Protein AF-0000000072903183 (afdb_homodimer)

Sequence (452 aa):
MDSQLSNFTFSEFWTPISLSLEVAIVAWIVVLVTGILAGRGLARRSFRGKALVETALMLPLVLPPTVVGFLLIIIFGKHSFIGEAIQSLFGQSLIFTPWAAVIASAVVAFPLMYQAAKVGFASIEASIEEAARMDGASEWKVFLYITLPLAKNALISGGILSFCRALGEFGATLMFAGNIPGVTQTIPTAIYVALDSGDMTLAWCWVGTIILISFMMLWMVQRKSHMDSQLSNFTFSEFWTPISLSLEVAIVAWIVVLVTGILAGRGLARRSFRGKALVETALMLPLVLPPTVVGFLLIIIFGKHSFIGEAIQSLFGQSLIFTPWAAVIASAVVAFPLMYQAAKVGFASIEASIEEAARMDGASEWKVFLYITLPLAKNALISGGILSFCRALGEFGATLMFAGNIPGVTQTIPTAIYVALDSGDMTLAWCWVGTIILISFMMLWMVQRKSH

Structure (mmCIF, N/CA/C/O backbone):
data_AF-0000000072903183-model_v1
#
loop_
_entity.id
_entity.type
_entity.pdbx_description
1 polymer 'Molybdenum transport system permease'
#
loop_
_atom_site.group_PDB
_atom_site.id
_atom_site.type_symbol
_atom_site.label_atom_id
_atom_site.label_alt_id
_atom_site.label_comp_id
_atom_site.label_asym_id
_atom_site.label_entity_id
_atom_site.label_seq_id
_atom_site.pdbx_PDB_ins_code
_atom_site.Cartn_x
_atom_site.Cartn_y
_atom_site.Cartn_z
_atom_site.occupancy
_atom_site.B_iso_or_equiv
_atom_site.auth_seq_id
_atom_site.auth_comp_id
_atom_site.auth_asym_id
_atom_site.auth_atom_id
_atom_site.pdbx_PDB_model_num
ATOM 1 N N . MET A 1 1 ? -8.352 13.766 41.062 1 48.88 1 MET A N 1
ATOM 2 C CA . MET A 1 1 ? -7.621 14.406 39.969 1 48.88 1 MET A CA 1
ATOM 3 C C . MET A 1 1 ? -6.77 13.391 39.219 1 48.88 1 MET A C 1
ATOM 5 O O . MET A 1 1 ? -6.742 13.391 38 1 48.88 1 MET A O 1
ATOM 9 N N . ASP A 1 2 ? -6.152 12.492 39.875 1 54.06 2 ASP A N 1
ATOM 10 C CA . ASP A 1 2 ? -5.309 11.438 39.312 1 54.06 2 ASP A CA 1
ATOM 11 C C . ASP A 1 2 ? -6.145 10.406 38.562 1 54.06 2 ASP A C 1
ATOM 13 O O . ASP A 1 2 ? -5.742 9.938 37.469 1 54.06 2 ASP A O 1
ATOM 17 N N . SER A 1 3 ? -7.234 10.141 39.125 1 51.12 3 SER A N 1
ATOM 18 C CA . SER A 1 3 ? -8.094 9.141 38.5 1 51.12 3 SER A CA 1
ATOM 19 C C . SER A 1 3 ? -8.641 9.641 37.188 1 51.12 3 SER A C 1
ATOM 21 O O . SER A 1 3 ? -8.719 8.891 36.219 1 51.12 3 SER A O 1
ATOM 23 N N . GLN A 1 4 ? -9.094 10.898 37.156 1 51.03 4 GLN A N 1
ATOM 24 C CA . GLN A 1 4 ? -9.602 11.477 35.938 1 51.03 4 GLN A CA 1
ATOM 25 C C . GLN A 1 4 ? -8.508 11.531 34.875 1 51.03 4 GLN A C 1
ATOM 27 O O . GLN A 1 4 ? -8.75 11.242 33.688 1 51.03 4 GLN A O 1
ATOM 32 N N . LEU A 1 5 ? -7.332 11.898 35.375 1 54.31 5 LEU A N 1
ATOM 33 C CA . LEU A 1 5 ? -6.188 11.914 34.469 1 54.31 5 LEU A CA 1
ATOM 34 C C . LEU A 1 5 ? -5.883 10.508 33.938 1 54.31 5 LEU A C 1
ATOM 36 O O . LEU A 1 5 ? -5.551 10.328 32.781 1 54.31 5 LEU A O 1
ATOM 40 N N . SER A 1 6 ? -6.066 9.547 34.875 1 57.53 6 SER A N 1
ATOM 41 C CA . SER A 1 6 ? -5.836 8.156 34.5 1 57.53 6 SER A CA 1
ATOM 42 C C . SER A 1 6 ? -6.906 7.672 33.531 1 57.53 6 SER A C 1
ATOM 44 O O . SER A 1 6 ? -6.598 6.984 32.562 1 57.53 6 SER A O 1
ATOM 46 N N . ASN A 1 7 ? -8.164 8.008 33.812 1 55.97 7 ASN A N 1
ATOM 47 C CA . ASN A 1 7 ? -9.25 7.613 32.938 1 55.97 7 ASN A CA 1
ATOM 48 C C . ASN A 1 7 ? -9.141 8.305 31.578 1 55.97 7 ASN A C 1
ATOM 50 O O . ASN A 1 7 ? -9.438 7.699 30.547 1 55.97 7 ASN A O 1
ATOM 54 N N . PHE A 1 8 ? -8.773 9.484 31.641 1 59.53 8 PHE A N 1
ATOM 55 C CA . PHE A 1 8 ? -8.555 10.242 30.406 1 59.53 8 PHE A CA 1
ATOM 56 C C . PHE A 1 8 ? -7.43 9.625 29.578 1 59.53 8 PHE A C 1
ATOM 58 O O . PHE A 1 8 ? -7.547 9.477 28.359 1 59.53 8 PHE A O 1
ATOM 65 N N . THR A 1 9 ? -6.566 9.203 30.375 1 72.62 9 THR A N 1
ATOM 66 C CA . THR A 1 9 ? -5.414 8.617 29.703 1 72.62 9 THR A CA 1
ATOM 67 C C . THR A 1 9 ? -5.77 7.254 29.109 1 72.62 9 THR A C 1
ATOM 69 O O . THR A 1 9 ? -5.328 6.914 28.016 1 72.62 9 THR A O 1
ATOM 72 N N . PHE A 1 10 ? -6.766 6.664 29.875 1 80.94 10 PHE A N 1
ATOM 73 C CA . PHE A 1 10 ? -7.188 5.359 29.375 1 80.94 10 PHE A CA 1
ATOM 74 C C . PHE A 1 10 ? -8.07 5.508 28.141 1 80.94 10 PHE A C 1
ATOM 76 O O . PHE A 1 10 ? -7.895 4.793 27.156 1 80.94 10 PHE A O 1
ATOM 83 N N . SER A 1 11 ? -9.016 6.367 28.234 1 84.5 11 SER A N 1
ATOM 84 C CA . SER A 1 11 ? -9.898 6.598 27.094 1 84.5 11 SER A CA 1
ATOM 85 C C . SER A 1 11 ? -9.125 7.117 25.891 1 84.5 11 SER A C 1
ATOM 87 O O . SER A 1 11 ? -9.398 6.73 24.75 1 84.5 11 SER A O 1
ATOM 89 N N . GLU A 1 12 ? -8.195 7.887 26.219 1 88.62 12 GLU A N 1
ATOM 90 C CA . GLU A 1 12 ? -7.371 8.453 25.141 1 88.62 12 GLU A CA 1
ATOM 91 C C . GLU A 1 12 ? -6.586 7.363 24.422 1 88.62 12 GLU A C 1
ATOM 93 O O . GLU A 1 12 ? -6.398 7.434 23.203 1 88.62 12 GLU A O 1
ATOM 98 N N . PHE A 1 13 ? -6.199 6.414 25.172 1 93.31 13 PHE A N 1
ATOM 99 C CA . PHE A 1 13 ? -5.43 5.312 24.609 1 93.31 13 PHE A CA 1
ATOM 100 C C . PHE A 1 13 ? -6.34 4.344 23.859 1 93.31 13 PHE A C 1
ATOM 102 O O . PHE A 1 13 ? -6.031 3.93 22.734 1 93.31 13 PHE A O 1
ATOM 109 N N . TRP A 1 14 ? -7.504 4.105 24.328 1 96.12 14 TRP A N 1
ATOM 110 C CA . TRP A 1 14 ? -8.32 2.99 23.859 1 96.12 14 TRP A CA 1
ATOM 111 C C . TRP A 1 14 ? -9.227 3.42 22.703 1 96.12 14 TRP A C 1
ATOM 113 O O . TRP A 1 14 ? -9.562 2.615 21.844 1 96.12 14 TRP A O 1
ATOM 123 N N . THR A 1 15 ? -9.633 4.621 22.641 1 96.69 15 THR A N 1
ATOM 124 C CA . THR A 1 15 ? -10.641 5.082 21.688 1 96.69 15 THR A CA 1
ATOM 125 C C . THR A 1 15 ? -10.148 4.945 20.25 1 96.69 15 THR A C 1
ATOM 127 O O . THR A 1 15 ? -10.844 4.383 19.406 1 96.69 15 THR A O 1
ATOM 130 N N . PRO A 1 16 ? -8.898 5.359 19.938 1 97.69 16 PRO A N 1
ATOM 131 C CA . PRO A 1 16 ? -8.414 5.168 18.562 1 97.69 16 PRO A CA 1
ATOM 132 C C . PRO A 1 16 ? -8.289 3.695 18.188 1 97.69 16 PRO A C 1
ATOM 134 O O . PRO A 1 16 ? -8.492 3.336 17.016 1 97.69 16 PRO A O 1
ATOM 137 N N . ILE A 1 17 ? -7.996 2.883 19.141 1 98 17 ILE A N 1
ATOM 138 C CA . ILE A 1 17 ? -7.844 1.454 18.891 1 98 17 ILE A CA 1
ATOM 139 C C . ILE A 1 17 ? -9.203 0.844 18.547 1 98 17 ILE A C 1
ATOM 141 O O . ILE A 1 17 ? -9.328 0.138 17.547 1 98 17 ILE A O 1
ATOM 145 N N . SER A 1 18 ? -10.164 1.17 19.359 1 97.88 18 SER A N 1
ATOM 146 C CA . SER A 1 18 ? -11.508 0.646 19.125 1 97.88 18 SER A CA 1
ATOM 147 C C . SER A 1 18 ? -12.062 1.112 17.797 1 97.88 18 SER A C 1
ATOM 149 O O . SER A 1 18 ? -12.633 0.318 17.047 1 97.88 18 SER A O 1
ATOM 151 N N . LEU A 1 19 ? -11.883 2.363 17.516 1 98 19 LEU A N 1
ATOM 152 C CA . LEU A 1 19 ? -12.383 2.908 16.25 1 98 19 LEU A CA 1
ATOM 153 C C . LEU A 1 19 ? -11.656 2.277 15.062 1 98 19 LEU A C 1
ATOM 155 O O . LEU A 1 19 ? -12.289 1.929 14.062 1 98 19 LEU A O 1
ATOM 159 N N . SER A 1 20 ? -10.344 2.148 15.133 1 98.5 20 SER A N 1
ATOM 160 C CA . SER A 1 20 ? -9.57 1.536 14.055 1 98.5 20 SER A CA 1
ATOM 161 C C . SER A 1 20 ? -10.047 0.114 13.773 1 98.5 20 SER A C 1
ATOM 163 O O . SER A 1 20 ? -10.172 -0.288 12.617 1 98.5 20 SER A O 1
ATOM 165 N N . LEU A 1 21 ? -10.312 -0.637 14.82 1 98.44 21 LEU A N 1
ATOM 166 C CA . LEU A 1 21 ? -10.766 -2.014 14.656 1 98.44 21 LEU A CA 1
ATOM 167 C C . LEU A 1 21 ? -12.156 -2.057 14.039 1 98.44 21 LEU A C 1
ATOM 169 O O . LEU A 1 21 ? -12.422 -2.873 13.148 1 98.44 21 LEU A O 1
ATOM 173 N N . GLU A 1 22 ? -12.969 -1.197 14.477 1 98.5 22 GLU A N 1
ATOM 174 C CA . GLU A 1 22 ? -14.32 -1.133 13.914 1 98.5 22 GLU A CA 1
ATOM 175 C C . GLU A 1 22 ? -14.289 -0.782 12.43 1 98.5 22 GLU A C 1
ATOM 177 O O . GLU A 1 22 ? -14.922 -1.453 11.617 1 98.5 22 GLU A O 1
ATOM 182 N N . VAL A 1 23 ? -13.57 0.221 12.125 1 98.69 23 VAL A N 1
ATOM 183 C CA . VAL A 1 23 ? -13.453 0.677 10.75 1 98.69 23 VAL A CA 1
ATOM 184 C C . VAL A 1 23 ? -12.828 -0.424 9.891 1 98.69 23 VAL A C 1
ATOM 186 O O . VAL A 1 23 ? -13.336 -0.734 8.805 1 98.69 23 VAL A O 1
ATOM 189 N N . ALA A 1 24 ? -11.773 -0.996 10.367 1 98.75 24 ALA A N 1
ATOM 190 C CA . ALA A 1 24 ? -11.055 -2.021 9.617 1 98.75 24 ALA A CA 1
ATOM 191 C C . ALA A 1 24 ? -11.938 -3.246 9.383 1 98.75 24 ALA A C 1
ATOM 193 O O . ALA A 1 24 ? -11.945 -3.816 8.289 1 98.75 24 ALA A O 1
ATOM 194 N N . ILE A 1 25 ? -12.703 -3.635 10.383 1 98.81 25 ILE A N 1
ATOM 195 C CA . ILE A 1 25 ? -13.531 -4.828 10.281 1 98.81 25 ILE A CA 1
ATOM 196 C C . ILE A 1 25 ? -14.648 -4.59 9.266 1 98.81 25 ILE A C 1
ATOM 198 O O . ILE A 1 25 ? -14.898 -5.43 8.398 1 98.81 25 ILE A O 1
ATOM 202 N N . VAL A 1 26 ? -15.305 -3.488 9.352 1 98.88 26 VAL A N 1
ATOM 203 C CA . VAL A 1 26 ? -16.406 -3.191 8.438 1 98.88 26 VAL A CA 1
ATOM 204 C C . VAL A 1 26 ? -15.867 -3.061 7.012 1 98.88 26 VAL A C 1
ATOM 206 O O . VAL A 1 26 ? -16.438 -3.633 6.078 1 98.88 26 VAL A O 1
ATOM 209 N N . ALA A 1 27 ? -14.797 -2.312 6.859 1 98.88 27 ALA A N 1
ATOM 210 C CA . ALA A 1 27 ? -14.172 -2.186 5.543 1 98.88 27 ALA A CA 1
ATOM 211 C C . ALA A 1 27 ? -13.742 -3.549 5.008 1 98.88 27 ALA A C 1
ATOM 213 O O . ALA A 1 27 ? -13.914 -3.838 3.822 1 98.88 27 ALA A O 1
ATOM 214 N N . TRP A 1 28 ? -13.211 -4.324 5.902 1 98.75 28 TRP A N 1
ATOM 215 C CA . TRP A 1 28 ? -12.695 -5.645 5.543 1 98.75 28 TRP A CA 1
ATOM 216 C C . TRP A 1 28 ? -13.82 -6.547 5.039 1 98.75 28 TRP A C 1
ATOM 218 O O . TRP A 1 28 ? -13.648 -7.266 4.055 1 98.75 28 TRP A O 1
ATOM 228 N N . ILE A 1 29 ? -14.961 -6.535 5.641 1 98.81 29 ILE A N 1
ATOM 229 C CA . ILE A 1 29 ? -16.109 -7.332 5.215 1 98.81 29 ILE A CA 1
ATOM 230 C C . ILE A 1 29 ? -16.531 -6.914 3.807 1 98.81 29 ILE A C 1
ATOM 232 O O . ILE A 1 29 ? -16.766 -7.762 2.947 1 98.81 29 ILE A O 1
ATOM 236 N N . VAL A 1 30 ? -16.578 -5.641 3.57 1 98.81 30 VAL A N 1
ATOM 237 C CA . VAL A 1 30 ? -16.922 -5.125 2.25 1 98.81 30 VAL A CA 1
ATOM 238 C C . VAL A 1 30 ? -15.883 -5.594 1.227 1 98.81 30 VAL A C 1
ATOM 240 O O . VAL A 1 30 ? -16.234 -6.055 0.14 1 98.81 30 VAL A O 1
ATOM 243 N N . VAL A 1 31 ? -14.656 -5.535 1.575 1 98.81 31 VAL A N 1
ATOM 244 C CA . VAL A 1 31 ? -13.555 -5.855 0.682 1 98.81 31 VAL A CA 1
ATOM 245 C C . VAL A 1 31 ? -13.531 -7.359 0.408 1 98.81 31 VAL A C 1
ATOM 247 O O . VAL A 1 31 ? -13.234 -7.785 -0.71 1 98.81 31 VAL A O 1
ATOM 250 N N . LEU A 1 32 ? -13.844 -8.164 1.433 1 98.81 32 LEU A N 1
ATOM 251 C CA . LEU A 1 32 ? -13.922 -9.609 1.236 1 98.81 32 LEU A CA 1
ATOM 252 C C . LEU A 1 32 ? -14.969 -9.961 0.187 1 98.81 32 LEU A C 1
ATOM 254 O O . LEU A 1 32 ? -14.688 -10.703 -0.756 1 98.81 32 LEU A O 1
ATOM 258 N N . VAL A 1 33 ? -16.062 -9.398 0.305 1 98.62 33 VAL A N 1
ATOM 259 C CA . VAL A 1 33 ? -17.172 -9.719 -0.581 1 98.62 33 VAL A CA 1
ATOM 260 C C . VAL A 1 33 ? -16.891 -9.188 -1.984 1 98.62 33 VAL A C 1
ATOM 262 O O . VAL A 1 33 ? -16.922 -9.945 -2.959 1 98.62 33 VAL A O 1
ATOM 265 N N . THR A 1 34 ? -16.547 -7.961 -2.104 1 98.69 34 THR A N 1
ATOM 266 C CA . THR A 1 34 ? -16.375 -7.348 -3.416 1 98.69 34 THR A CA 1
ATOM 267 C C . THR A 1 34 ? -15.109 -7.883 -4.09 1 98.69 34 THR A C 1
ATOM 269 O O . THR A 1 34 ? -15.102 -8.109 -5.305 1 98.69 34 THR A O 1
ATOM 272 N N . GLY A 1 35 ? -14.039 -8.078 -3.271 1 98.75 35 GLY A N 1
ATOM 273 C CA . GLY A 1 35 ? -12.805 -8.609 -3.826 1 98.75 35 GLY A CA 1
ATOM 274 C C . GLY A 1 35 ? -12.945 -10.031 -4.344 1 98.75 35 GLY A C 1
ATOM 275 O O . GLY A 1 35 ? -12.453 -10.359 -5.422 1 98.75 35 GLY A O 1
ATOM 276 N N . ILE A 1 36 ? -13.625 -10.82 -3.604 1 98.5 36 ILE A N 1
ATOM 277 C CA . ILE A 1 36 ? -13.844 -12.203 -3.996 1 98.5 36 ILE A CA 1
ATOM 278 C C . ILE A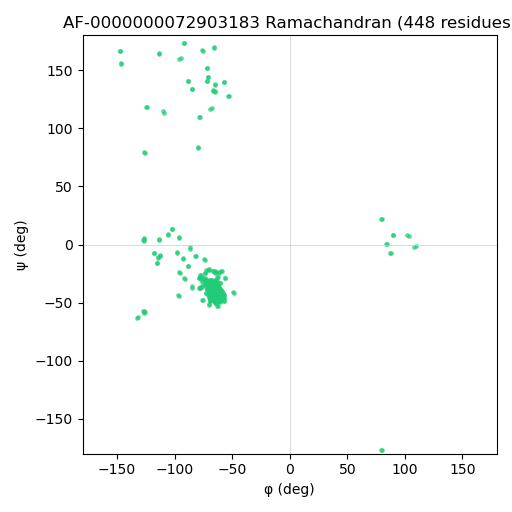 1 36 ? -14.711 -12.25 -5.258 1 98.5 36 ILE A C 1
ATOM 280 O O . ILE A 1 36 ? -14.398 -12.977 -6.203 1 98.5 36 ILE A O 1
ATOM 284 N N . LEU A 1 37 ? -15.727 -11.445 -5.305 1 97.88 37 LEU A N 1
ATOM 285 C CA . LEU A 1 37 ? -16.625 -11.438 -6.461 1 97.88 37 LEU A CA 1
ATOM 286 C C . LEU A 1 37 ? -15.898 -10.914 -7.699 1 97.88 37 LEU A C 1
ATOM 288 O O . LEU A 1 37 ? -16.031 -11.484 -8.781 1 97.88 37 LEU A O 1
ATOM 292 N N . ALA A 1 38 ? -15.164 -9.875 -7.539 1 98.44 38 ALA A N 1
ATOM 293 C CA . ALA A 1 38 ? -14.406 -9.344 -8.672 1 98.44 38 ALA A CA 1
ATOM 294 C C . ALA A 1 38 ? -13.344 -10.328 -9.133 1 98.44 38 ALA A C 1
ATOM 296 O O . ALA A 1 38 ? -13.141 -10.516 -10.336 1 98.44 38 ALA A O 1
ATOM 297 N N . GLY A 1 39 ? -12.664 -10.906 -8.125 1 98.06 39 GLY A N 1
ATOM 298 C CA . GLY A 1 39 ? -11.664 -11.906 -8.461 1 98.06 39 GLY A CA 1
ATOM 299 C C . GLY A 1 39 ? -12.242 -13.086 -9.219 1 98.06 39 GLY A C 1
ATOM 300 O O . GLY A 1 39 ? -11.656 -13.547 -10.203 1 98.06 39 GLY A O 1
ATOM 301 N N . ARG A 1 40 ? -13.359 -13.555 -8.781 1 96.44 40 ARG A N 1
ATOM 302 C CA . ARG A 1 40 ? -14.039 -14.648 -9.461 1 96.44 40 ARG A CA 1
ATOM 303 C C . ARG A 1 40 ? -14.438 -14.25 -10.875 1 96.44 40 ARG A C 1
ATOM 305 O O . ARG A 1 40 ? -14.25 -15.023 -11.82 1 96.44 40 ARG A O 1
ATOM 312 N N . GLY A 1 41 ? -14.938 -13.094 -11.008 1 95.88 41 GLY A N 1
ATOM 313 C CA . GLY A 1 41 ? -15.445 -12.625 -12.289 1 95.88 41 GLY A CA 1
ATOM 314 C C . GLY A 1 41 ? -14.359 -12.438 -13.328 1 95.88 41 GLY A C 1
ATOM 315 O O . GLY A 1 41 ? -14.609 -12.578 -14.531 1 95.88 41 GLY A O 1
ATOM 316 N N . LEU A 1 42 ? -13.125 -12.258 -12.891 1 96.19 42 LEU A N 1
ATOM 317 C CA . LEU A 1 42 ? -12.102 -11.875 -13.859 1 96.19 42 LEU A CA 1
ATOM 318 C C . LEU A 1 42 ? -11.016 -12.938 -13.938 1 96.19 42 LEU A C 1
ATOM 320 O O . LEU A 1 42 ? -10.148 -12.883 -14.82 1 96.19 42 LEU A O 1
ATOM 324 N N . ALA A 1 43 ? -11.062 -13.875 -13.102 1 94.69 43 ALA A N 1
ATOM 325 C CA . ALA A 1 43 ? -10 -14.875 -13 1 94.69 43 ALA A CA 1
ATOM 326 C C . ALA A 1 43 ? -9.82 -15.617 -14.312 1 94.69 43 ALA A C 1
ATOM 328 O O . ALA A 1 43 ? -8.695 -15.812 -14.773 1 94.69 43 ALA A O 1
ATOM 329 N N . ARG A 1 44 ? -10.906 -15.961 -15.023 1 90.31 44 ARG A N 1
ATOM 330 C CA . ARG A 1 44 ? -10.781 -16.828 -16.188 1 90.31 44 ARG A CA 1
ATOM 331 C C . ARG A 1 44 ? -11.422 -16.203 -17.422 1 90.31 44 ARG A C 1
ATOM 333 O O . ARG A 1 44 ? -11.469 -16.812 -18.484 1 90.31 44 ARG A O 1
ATOM 340 N N . ARG A 1 45 ? -11.859 -15.016 -17.297 1 91.81 45 ARG A N 1
ATOM 341 C CA . ARG A 1 45 ? -12.508 -14.352 -18.422 1 91.81 45 ARG A CA 1
ATOM 342 C C . ARG A 1 45 ? -11.477 -13.633 -19.281 1 91.81 45 ARG A C 1
ATOM 344 O O . ARG A 1 45 ? -10.5 -13.086 -18.781 1 91.81 45 ARG A O 1
ATOM 351 N N . SER A 1 46 ? -11.766 -13.773 -20.531 1 92.25 46 SER A N 1
ATOM 352 C CA . SER A 1 46 ? -10.953 -13.023 -21.484 1 92.25 46 SER A CA 1
ATOM 353 C C . SER A 1 46 ? -11.82 -12.148 -22.391 1 92.25 46 SER A C 1
ATOM 355 O O . SER A 1 46 ? -12.898 -12.57 -22.828 1 92.25 46 SER A O 1
ATOM 357 N N . PHE A 1 47 ? -11.656 -10.898 -22.359 1 93.69 47 PHE A N 1
ATOM 358 C CA . PHE A 1 47 ? -12.367 -9.969 -23.219 1 93.69 47 PHE A CA 1
ATOM 359 C C . PHE A 1 47 ? -11.492 -8.766 -23.547 1 93.69 47 PHE A C 1
ATOM 361 O O . PHE A 1 47 ? -10.492 -8.516 -22.875 1 93.69 47 PHE A O 1
ATOM 368 N N . ARG A 1 48 ? -12.109 -8.086 -24.594 1 89.94 48 ARG A N 1
ATOM 369 C CA . ARG A 1 48 ? -11.383 -6.887 -25.016 1 89.94 48 ARG A CA 1
ATOM 370 C C . ARG A 1 48 ? -11.445 -5.805 -23.953 1 89.94 48 ARG A C 1
ATOM 372 O O . ARG A 1 48 ? -12.508 -5.531 -23.391 1 89.94 48 ARG A O 1
ATOM 379 N N . GLY A 1 49 ? -10.391 -5.328 -23.297 1 94.44 49 GLY A N 1
ATOM 380 C CA . GLY A 1 49 ? -10.344 -4.262 -22.312 1 94.44 49 GLY A CA 1
ATOM 381 C C . GLY A 1 49 ? -10.055 -4.762 -20.906 1 94.44 49 GLY A C 1
ATOM 382 O O . GLY A 1 49 ? -10.117 -3.996 -19.953 1 94.44 49 GLY A O 1
ATOM 383 N N . LYS A 1 50 ? -9.938 -6.039 -20.844 1 95.62 50 LYS A N 1
ATOM 384 C CA . LYS A 1 50 ? -9.68 -6.633 -19.531 1 95.62 50 LYS A CA 1
ATOM 385 C C . LYS A 1 50 ? -8.547 -5.914 -18.812 1 95.62 50 LYS A C 1
ATOM 387 O O . LYS A 1 50 ? -8.656 -5.609 -17.609 1 95.62 50 LYS A O 1
ATOM 392 N N . ALA A 1 51 ? -7.543 -5.59 -19.531 1 94.88 51 ALA A N 1
ATOM 393 C CA . ALA A 1 51 ? -6.395 -4.906 -18.953 1 94.88 51 ALA A CA 1
ATOM 394 C C . ALA A 1 51 ? -6.801 -3.555 -18.359 1 94.88 51 ALA A C 1
ATOM 396 O O . ALA A 1 51 ? -6.312 -3.158 -17.312 1 94.88 51 ALA A O 1
ATOM 397 N N . LEU A 1 52 ? -7.691 -2.891 -19.031 1 95.75 52 LEU A N 1
ATOM 398 C CA . LEU A 1 52 ? -8.164 -1.595 -18.562 1 95.75 52 LEU A CA 1
ATOM 399 C C . LEU A 1 52 ? -8.969 -1.748 -17.266 1 95.75 52 LEU A C 1
ATOM 401 O O . LEU A 1 52 ? -8.797 -0.97 -16.328 1 95.75 52 LEU A O 1
ATOM 405 N N . VAL A 1 53 ? -9.789 -2.76 -17.25 1 96.81 53 VAL A N 1
ATOM 406 C CA . VAL A 1 53 ? -10.617 -3.006 -16.078 1 96.81 53 VAL A CA 1
ATOM 407 C C . VAL A 1 53 ? -9.734 -3.398 -14.891 1 96.81 53 VAL A C 1
ATOM 409 O O . VAL A 1 53 ? -9.883 -2.857 -13.789 1 96.81 53 VAL A O 1
ATOM 412 N N . GLU A 1 54 ? -8.82 -4.227 -15.133 1 96.5 54 GLU A N 1
ATOM 413 C CA . GLU A 1 54 ? -7.922 -4.688 -14.07 1 96.5 54 GLU A CA 1
ATOM 414 C C . GLU A 1 54 ? -7.051 -3.547 -13.555 1 96.5 54 GLU A C 1
ATOM 416 O O . GLU A 1 54 ? -6.777 -3.461 -12.359 1 96.5 54 GLU A O 1
ATOM 421 N N . THR A 1 55 ? -6.633 -2.691 -14.453 1 96.31 55 THR A N 1
ATOM 422 C CA . THR A 1 55 ? -5.859 -1.521 -14.055 1 96.31 55 THR A CA 1
ATOM 423 C C . THR A 1 55 ? -6.668 -0.626 -13.125 1 96.31 55 THR A C 1
ATOM 425 O O . THR A 1 55 ? -6.18 -0.208 -12.07 1 96.31 55 THR A O 1
ATOM 428 N N . ALA A 1 56 ? -7.895 -0.421 -13.477 1 96.62 56 ALA A N 1
ATOM 429 C CA . ALA A 1 56 ? -8.758 0.43 -12.672 1 96.62 56 ALA A CA 1
ATOM 430 C C . ALA A 1 56 ? -8.961 -0.159 -11.281 1 96.62 56 ALA A C 1
ATOM 432 O O . ALA A 1 56 ? -8.961 0.57 -10.281 1 96.62 56 ALA A O 1
ATOM 433 N N . LEU A 1 57 ? -9.078 -1.449 -11.195 1 97.31 57 LEU A N 1
ATOM 434 C CA . LEU A 1 57 ? -9.32 -2.127 -9.922 1 97.31 57 LEU A CA 1
ATOM 435 C C . LEU A 1 57 ? -8.062 -2.127 -9.062 1 97.31 57 LEU A C 1
ATOM 437 O O . LEU A 1 57 ? -8.141 -2.102 -7.832 1 97.31 57 LEU A O 1
ATOM 441 N N . MET A 1 58 ? -6.902 -2.025 -9.711 1 96.44 58 MET A N 1
ATOM 442 C CA . MET A 1 58 ? -5.629 -2.119 -9 1 96.44 58 MET A CA 1
ATOM 443 C C . MET A 1 58 ? -5.066 -0.732 -8.703 1 96.44 58 MET A C 1
ATOM 445 O O . MET A 1 58 ? -4.133 -0.591 -7.918 1 96.44 58 MET A O 1
ATOM 449 N N . LEU A 1 59 ? -5.629 0.273 -9.195 1 96.62 59 LEU A N 1
ATOM 450 C CA . LEU A 1 59 ? -5.113 1.638 -9.141 1 96.62 59 LEU A CA 1
ATOM 451 C C . LEU A 1 59 ? -4.949 2.098 -7.699 1 96.62 59 LEU A C 1
ATOM 453 O O . LEU A 1 59 ? -3.947 2.732 -7.355 1 96.62 59 LEU A O 1
ATOM 457 N N . PRO A 1 60 ? -5.887 1.8 -6.809 1 96.38 60 PRO A N 1
ATOM 458 C CA . PRO A 1 60 ? -5.742 2.271 -5.43 1 96.38 60 PRO A CA 1
ATOM 459 C C . PRO A 1 60 ? -4.473 1.755 -4.758 1 96.38 60 PRO A C 1
ATOM 461 O O . PRO A 1 60 ? -3.977 2.371 -3.811 1 96.38 60 PRO A O 1
ATOM 464 N N . LEU A 1 61 ? -3.945 0.67 -5.254 1 93.75 61 LEU A N 1
ATOM 465 C CA . LEU A 1 61 ? -2.75 0.07 -4.672 1 93.75 61 LEU A CA 1
ATOM 466 C C . LEU A 1 61 ? -1.537 0.971 -4.875 1 93.75 61 LEU A C 1
ATOM 468 O O . LEU A 1 61 ? -0.627 0.991 -4.043 1 93.75 61 LEU A O 1
ATOM 472 N N . VAL A 1 62 ? -1.485 1.737 -5.949 1 92.69 62 VAL A N 1
ATOM 473 C CA . VAL A 1 62 ? -0.267 2.443 -6.332 1 92.69 62 VAL A CA 1
ATOM 474 C C . VAL A 1 62 ? -0.496 3.951 -6.25 1 92.69 62 VAL A C 1
ATOM 476 O O . VAL A 1 62 ? 0.458 4.73 -6.27 1 92.69 62 VAL A O 1
ATOM 479 N N . LEU A 1 63 ? -1.777 4.34 -6.191 1 96.75 63 LEU A N 1
ATOM 480 C CA . LEU A 1 63 ? -2.08 5.762 -6.051 1 96.75 63 LEU A CA 1
ATOM 481 C C . LEU A 1 63 ? -1.726 6.258 -4.656 1 96.75 63 LEU A C 1
ATOM 483 O O . LEU A 1 63 ? -1.954 5.559 -3.666 1 96.75 63 LEU A O 1
ATOM 487 N N . PRO A 1 64 ? -1.264 7.461 -4.637 1 97.56 64 PRO A N 1
ATOM 488 C CA . PRO A 1 64 ? -1.129 8.047 -3.301 1 97.56 64 PRO A CA 1
ATOM 489 C C . PRO A 1 64 ? -2.447 8.07 -2.531 1 97.56 64 PRO A C 1
ATOM 491 O O . PRO A 1 64 ? -3.502 8.344 -3.113 1 97.56 64 PRO A O 1
ATOM 494 N N . PRO A 1 65 ? -2.35 7.789 -1.297 1 97.62 65 PRO A N 1
ATOM 495 C CA . PRO A 1 65 ? -3.572 7.883 -0.496 1 97.62 65 PRO A CA 1
ATOM 496 C C . PRO A 1 65 ? -4.227 9.258 -0.574 1 97.62 65 PRO A C 1
ATOM 498 O O . PRO A 1 65 ? -5.453 9.367 -0.473 1 97.62 65 PRO A O 1
ATOM 501 N N . THR A 1 66 ? -3.447 10.281 -0.789 1 97.88 66 THR A N 1
ATOM 502 C CA . THR A 1 66 ? -3.996 11.633 -0.88 1 97.88 66 THR A CA 1
ATOM 503 C C . THR A 1 66 ? -4.832 11.789 -2.146 1 97.88 66 THR A C 1
ATOM 505 O O . THR A 1 66 ? -5.797 12.555 -2.168 1 97.88 66 THR A O 1
ATOM 508 N N . VAL A 1 67 ? -4.469 11.055 -3.197 1 98.31 67 VAL A N 1
ATOM 509 C CA . VAL A 1 67 ? -5.277 11.062 -4.41 1 98.31 67 VAL A CA 1
ATOM 510 C C . VAL A 1 67 ? -6.609 10.367 -4.148 1 98.31 67 VAL A C 1
ATOM 512 O O . VAL A 1 67 ? -7.668 10.867 -4.539 1 98.31 67 VAL A O 1
ATOM 515 N N . VAL A 1 68 ? -6.562 9.281 -3.469 1 98.31 68 VAL A N 1
ATOM 516 C CA . VAL A 1 68 ? -7.777 8.555 -3.113 1 98.31 68 VAL A CA 1
ATOM 517 C C . VAL A 1 68 ? -8.664 9.438 -2.232 1 98.31 68 VAL A C 1
ATOM 519 O O . VAL A 1 68 ? -9.859 9.57 -2.492 1 98.31 68 VAL A O 1
ATOM 522 N N . GLY A 1 69 ? -8.047 10.039 -1.244 1 97.81 69 GLY A N 1
ATOM 523 C CA . GLY A 1 69 ? -8.789 10.938 -0.377 1 97.81 69 GLY A CA 1
ATOM 524 C C . GLY A 1 69 ? -9.406 12.109 -1.119 1 97.81 69 GLY A C 1
ATOM 525 O O . GLY A 1 69 ? -10.562 12.461 -0.881 1 97.81 69 GLY A O 1
ATOM 526 N N . PHE A 1 70 ? -8.648 12.672 -1.999 1 97.31 70 PHE A N 1
ATOM 527 C CA . PHE A 1 70 ? -9.109 13.797 -2.801 1 97.31 70 PHE A CA 1
ATOM 528 C C . PHE A 1 70 ? -10.32 13.406 -3.635 1 97.31 70 PHE A C 1
ATOM 530 O O . PHE A 1 70 ? -11.336 14.109 -3.635 1 97.31 70 PHE A O 1
ATOM 537 N N . LEU A 1 71 ? -10.227 12.305 -4.305 1 97.12 71 LEU A N 1
ATOM 538 C CA . LEU A 1 71 ? -11.312 11.852 -5.172 1 97.12 71 LEU A CA 1
ATOM 539 C C . LEU A 1 71 ? -12.555 11.508 -4.352 1 97.12 71 LEU A C 1
ATOM 541 O O . LEU A 1 71 ? -13.672 11.773 -4.785 1 97.12 71 LEU A O 1
ATOM 545 N N . LEU A 1 72 ? -12.383 10.953 -3.213 1 97.19 72 LEU A N 1
ATOM 546 C CA . LEU A 1 72 ? -13.516 10.633 -2.357 1 97.19 72 LEU A CA 1
ATOM 547 C C . LEU A 1 72 ? -14.211 11.898 -1.879 1 97.19 72 LEU A C 1
ATOM 549 O O . LEU A 1 72 ? -15.438 11.945 -1.8 1 97.19 72 LEU A O 1
ATOM 553 N N . ILE A 1 73 ? -13.391 12.898 -1.587 1 95.5 73 ILE A N 1
ATOM 554 C CA . ILE A 1 73 ? -13.961 14.18 -1.167 1 95.5 73 ILE A CA 1
ATOM 555 C C . ILE A 1 73 ? -14.781 14.773 -2.305 1 95.5 73 ILE A C 1
ATOM 557 O O . ILE A 1 73 ? -15.875 15.297 -2.08 1 95.5 73 ILE A O 1
ATOM 561 N N . ILE A 1 74 ? -14.32 14.672 -3.484 1 93.69 74 ILE A N 1
ATOM 562 C CA . ILE A 1 74 ? -15 15.234 -4.645 1 93.69 74 ILE A CA 1
ATOM 563 C C . ILE A 1 74 ? -16.281 14.453 -4.918 1 93.69 74 ILE A C 1
ATOM 565 O O . ILE A 1 74 ? -17.328 15.047 -5.203 1 93.69 74 ILE A O 1
ATOM 569 N N . ILE A 1 75 ? -16.234 13.164 -4.758 1 95 75 ILE A N 1
ATOM 570 C CA . ILE A 1 75 ? -17.344 12.289 -5.09 1 95 75 ILE A CA 1
ATOM 571 C C . ILE A 1 75 ? -18.422 12.391 -4.008 1 95 75 ILE A C 1
ATOM 573 O O . ILE A 1 75 ? -19.625 12.414 -4.312 1 95 75 ILE A O 1
ATOM 577 N N . PHE A 1 76 ? -17.984 12.531 -2.773 1 93.75 76 PHE A N 1
ATOM 578 C CA . PHE A 1 76 ? -18.938 12.43 -1.677 1 93.75 76 PHE A CA 1
ATOM 579 C C . PHE A 1 76 ? -19.094 13.773 -0.968 1 93.75 76 PHE A C 1
ATOM 581 O O . PHE A 1 76 ? -19.781 13.867 0.047 1 93.75 76 PHE A O 1
ATOM 588 N N . GLY A 1 77 ? -18.469 14.734 -1.476 1 87.31 77 GLY A N 1
ATOM 589 C CA . GLY A 1 77 ? -18.547 16.062 -0.867 1 87.31 77 GLY A CA 1
ATOM 590 C C . GLY A 1 77 ? -19.938 16.672 -0.939 1 87.31 77 GLY A C 1
ATOM 591 O O . GLY A 1 77 ? -20.797 16.172 -1.667 1 87.31 77 GLY A O 1
ATOM 592 N N . LYS A 1 78 ? -20.141 17.75 -0.248 1 79.94 78 LYS A N 1
ATOM 593 C CA . LYS A 1 78 ? -21.453 18.375 -0.059 1 79.94 78 LYS A CA 1
ATOM 594 C C . LYS A 1 78 ? -22 18.891 -1.382 1 79.94 78 LYS A C 1
ATOM 596 O O . LYS A 1 78 ? -23.219 18.969 -1.564 1 79.94 78 LYS A O 1
ATOM 601 N N . HIS A 1 79 ? -21.172 19.125 -2.242 1 81.38 79 HIS A N 1
ATOM 602 C CA . HIS A 1 79 ? -21.672 19.766 -3.455 1 81.38 79 HIS A CA 1
ATOM 603 C C . HIS A 1 79 ? -21.734 18.766 -4.609 1 81.38 79 HIS A C 1
ATOM 605 O O . HIS A 1 79 ? -22.062 19.141 -5.738 1 81.38 79 HIS A O 1
ATOM 611 N N . SER A 1 80 ? -21.531 17.547 -4.309 1 87 80 SER A N 1
ATOM 612 C CA . SER A 1 80 ? -21.625 16.516 -5.336 1 87 80 SER A CA 1
ATOM 613 C C . SER A 1 80 ? -23 15.867 -5.34 1 87 80 SER A C 1
ATOM 615 O O . SER A 1 80 ? -23.75 15.977 -4.363 1 87 80 SER A O 1
ATOM 617 N N . PHE A 1 81 ? -23.266 15.266 -6.477 1 87.69 81 PHE A N 1
ATOM 618 C CA . PHE A 1 81 ? -24.547 14.586 -6.613 1 87.69 81 PHE A CA 1
ATOM 619 C C . PHE A 1 81 ? -24.703 13.492 -5.566 1 87.69 81 PHE A C 1
ATOM 621 O O . PHE A 1 81 ? -25.734 13.398 -4.891 1 87.69 81 PHE A O 1
ATOM 628 N N . ILE A 1 82 ? -23.719 12.797 -5.355 1 88.12 82 ILE A N 1
ATOM 629 C CA . ILE A 1 82 ? -23.75 11.688 -4.414 1 88.12 82 ILE A CA 1
ATOM 630 C C . ILE A 1 82 ? -23.797 12.219 -2.982 1 88.12 82 ILE A C 1
ATOM 632 O O . ILE A 1 82 ? -24.547 11.711 -2.146 1 88.12 82 ILE A O 1
ATOM 636 N N . GLY A 1 83 ? -23.047 13.211 -2.727 1 86.31 83 GLY A N 1
ATOM 637 C CA . GLY A 1 83 ? -23.031 13.82 -1.409 1 86.31 83 GLY A CA 1
ATOM 638 C C . GLY A 1 83 ? -24.375 14.414 -1.018 1 86.31 83 GLY A C 1
ATOM 639 O O . GLY A 1 83 ? -24.828 14.242 0.117 1 86.31 83 GLY A O 1
ATOM 640 N N . GLU A 1 84 ? -24.984 15.016 -1.956 1 87.38 84 GLU A N 1
ATOM 641 C CA . GLU A 1 84 ? -26.297 15.609 -1.714 1 87.38 84 GLU A CA 1
ATOM 642 C C . GLU A 1 84 ? -27.359 14.531 -1.462 1 87.38 84 GLU A C 1
ATOM 644 O O . GLU A 1 84 ? -28.234 14.703 -0.61 1 87.38 84 GLU A O 1
ATOM 649 N N . ALA A 1 85 ? -27.219 13.531 -2.23 1 87.88 85 ALA A N 1
ATOM 650 C CA . ALA A 1 85 ? -28.156 12.422 -2.041 1 87.88 85 ALA A CA 1
ATOM 651 C C . ALA A 1 85 ? -28.016 11.82 -0.645 1 87.88 85 ALA A C 1
ATOM 653 O O . ALA A 1 85 ? -29.016 11.547 0.02 1 87.88 85 ALA A O 1
ATOM 654 N N . ILE A 1 86 ? -26.891 11.703 -0.188 1 87.62 86 ILE A N 1
ATOM 655 C CA . ILE A 1 86 ? -26.641 11.133 1.128 1 87.62 86 ILE A CA 1
ATOM 656 C C . ILE A 1 86 ? -27.109 12.094 2.213 1 87.62 86 ILE A C 1
ATOM 658 O O . ILE A 1 86 ? -27.734 11.672 3.191 1 87.62 86 ILE A O 1
ATOM 662 N N . GLN A 1 87 ? -26.812 13.305 2.012 1 85.69 87 GLN A N 1
ATOM 663 C CA . GLN A 1 87 ? -27.25 14.305 2.973 1 85.69 87 GLN A CA 1
ATOM 664 C C . GLN A 1 87 ? -28.781 14.344 3.072 1 85.69 87 GLN A C 1
ATOM 666 O O . GLN A 1 87 ? -29.328 14.523 4.16 1 85.69 87 GLN A O 1
ATOM 671 N N . SER A 1 88 ? -29.375 14.211 1.983 1 87.56 88 SER A N 1
ATOM 672 C CA . SER A 1 88 ? -30.844 14.227 1.96 1 87.56 88 SER A CA 1
ATOM 673 C C . SER A 1 88 ? -31.406 12.992 2.646 1 87.56 88 SER A C 1
ATOM 675 O O . SER A 1 88 ? -32.438 13.07 3.336 1 87.56 88 SER A O 1
ATOM 677 N N . LEU A 1 89 ? -30.719 11.953 2.498 1 87.75 89 LEU A N 1
ATOM 678 C CA . LEU A 1 89 ? -31.234 10.688 3.016 1 87.75 89 LEU A CA 1
ATOM 679 C C . LEU A 1 89 ? -30.891 10.531 4.496 1 87.75 89 LEU A C 1
ATOM 681 O O . LEU A 1 89 ? -31.703 9.992 5.262 1 87.75 89 LEU A O 1
ATOM 685 N N . PHE A 1 90 ? -29.75 10.992 4.887 1 87.88 90 PHE A N 1
ATOM 686 C CA . PHE A 1 90 ? -29.281 10.695 6.238 1 87.88 90 PHE A CA 1
ATOM 687 C C . PHE A 1 90 ? -29.203 11.961 7.078 1 87.88 90 PHE A C 1
ATOM 689 O O . PHE A 1 90 ? -28.969 11.898 8.281 1 87.88 90 PHE A O 1
ATOM 696 N N . GLY A 1 91 ? -29.312 13.102 6.496 1 85.5 91 GLY A N 1
ATOM 697 C CA . GLY A 1 91 ? -29.359 14.375 7.199 1 85.5 91 GLY A CA 1
ATOM 698 C C . GLY A 1 91 ? -27.984 14.922 7.531 1 85.5 91 GLY A C 1
ATOM 699 O O . GLY A 1 91 ? -27.859 15.875 8.297 1 85.5 91 GLY A O 1
ATOM 700 N N . GLN A 1 92 ? -26.969 14.102 7.086 1 86.06 92 GLN A N 1
ATOM 701 C CA . GLN A 1 92 ? -25.609 14.57 7.34 1 86.06 92 GLN A CA 1
ATOM 702 C C . GLN A 1 92 ? -24.672 14.156 6.219 1 86.06 92 GLN A C 1
ATOM 704 O O . GLN A 1 92 ? -24.938 13.203 5.488 1 86.06 92 GLN A O 1
ATOM 709 N N . SER A 1 93 ? -23.641 14.984 6.176 1 88.69 93 SER A N 1
ATOM 710 C CA . SER A 1 93 ? -22.609 14.664 5.203 1 88.69 93 SER A CA 1
ATOM 711 C C . SER A 1 93 ? -21.812 13.438 5.625 1 88.69 93 SER A C 1
ATOM 713 O O . SER A 1 93 ? -21.703 13.133 6.816 1 88.69 93 SER A O 1
ATOM 715 N N . LEU A 1 94 ? -21.297 12.742 4.676 1 92.62 94 LEU A N 1
ATOM 716 C CA . LEU A 1 94 ? -20.484 11.547 4.918 1 92.62 94 LEU A CA 1
ATOM 717 C C . LEU A 1 94 ? -19.078 11.922 5.355 1 92.62 94 LEU A C 1
ATOM 719 O O . LEU A 1 94 ? -18.422 11.156 6.066 1 92.62 94 LEU A O 1
ATOM 723 N N . ILE A 1 95 ? -18.703 13.102 4.918 1 91.62 95 ILE A N 1
ATOM 724 C CA . ILE A 1 95 ? -17.359 13.578 5.23 1 91.62 95 ILE A CA 1
ATOM 725 C C . ILE A 1 95 ? -17.234 13.812 6.734 1 91.62 95 ILE A C 1
ATOM 727 O O . ILE A 1 95 ? -18.141 14.344 7.367 1 91.62 95 ILE A O 1
ATOM 731 N N . PHE A 1 96 ? -16.141 13.305 7.387 1 93.25 96 PHE A N 1
ATOM 732 C CA . PHE A 1 96 ? -15.797 13.484 8.789 1 93.25 96 PHE A CA 1
ATOM 733 C C . PHE A 1 96 ? -16.609 12.539 9.664 1 93.25 96 PHE A C 1
ATOM 735 O O . PHE A 1 96 ? -16.906 12.852 10.82 1 93.25 96 PHE A O 1
ATOM 742 N N . THR A 1 97 ? -17.094 11.484 9.07 1 95.69 97 THR A N 1
ATOM 743 C CA . THR A 1 97 ? -17.766 10.438 9.828 1 95.69 97 THR A CA 1
ATOM 744 C C . THR A 1 97 ? -16.969 9.141 9.789 1 95.69 97 THR A C 1
ATOM 746 O O . THR A 1 97 ? -16.078 8.984 8.953 1 95.69 97 THR A O 1
ATOM 749 N N . PRO A 1 98 ? -17.312 8.25 10.695 1 96.94 98 PRO A N 1
ATOM 750 C CA . PRO A 1 98 ? -16.641 6.941 10.664 1 96.94 98 PRO A CA 1
ATOM 751 C C . PRO A 1 98 ? -16.891 6.191 9.352 1 96.94 98 PRO A C 1
ATOM 753 O O . PRO A 1 98 ? -16.047 5.402 8.922 1 96.94 98 PRO A O 1
ATOM 756 N N . TRP A 1 99 ? -17.953 6.504 8.703 1 97 99 TRP A N 1
ATOM 757 C CA . TRP A 1 99 ? -18.25 5.848 7.43 1 97 99 TRP A CA 1
ATOM 758 C C . TRP A 1 99 ? -17.281 6.301 6.344 1 97 99 TRP A C 1
ATOM 760 O O . TRP A 1 99 ? -16.938 5.527 5.449 1 97 99 TRP A O 1
ATOM 770 N N . ALA A 1 100 ? -16.875 7.559 6.441 1 97.94 100 ALA A N 1
ATOM 771 C CA . ALA A 1 100 ? -15.852 8.039 5.508 1 97.94 100 ALA A CA 1
ATOM 772 C C . ALA A 1 100 ? -14.555 7.262 5.664 1 97.94 100 ALA A C 1
ATOM 774 O O . ALA A 1 100 ? -13.906 6.918 4.672 1 97.94 100 ALA A O 1
ATOM 775 N N . ALA A 1 101 ? -14.227 6.957 6.906 1 98.56 101 ALA A N 1
ATOM 776 C CA . ALA A 1 101 ? -13.031 6.164 7.18 1 98.56 101 ALA A CA 1
ATOM 777 C C . ALA A 1 101 ? -13.18 4.742 6.645 1 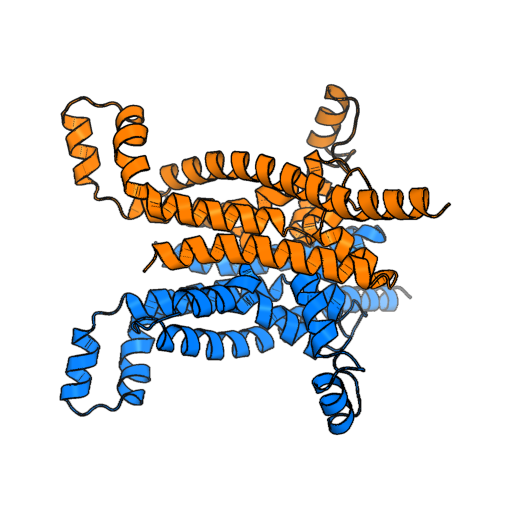98.56 101 ALA A C 1
ATOM 779 O O . ALA A 1 101 ? -12.234 4.176 6.098 1 98.56 101 ALA A O 1
ATOM 780 N N . VAL A 1 102 ? -14.367 4.18 6.758 1 98.81 102 VAL A N 1
ATOM 781 C CA . VAL A 1 102 ? -14.648 2.836 6.266 1 98.81 102 VAL A CA 1
ATOM 782 C C . VAL A 1 102 ? -14.477 2.793 4.75 1 98.81 102 VAL A C 1
ATOM 784 O O . VAL A 1 102 ? -13.82 1.896 4.219 1 98.81 102 VAL A O 1
ATOM 787 N N . ILE A 1 103 ? -15 3.791 4.098 1 98.62 103 ILE A N 1
ATOM 788 C CA . ILE A 1 103 ? -14.938 3.832 2.641 1 98.62 103 ILE A CA 1
ATOM 789 C C . ILE A 1 103 ? -13.484 3.994 2.191 1 98.62 103 ILE A C 1
ATOM 791 O O . ILE A 1 103 ? -13.023 3.283 1.296 1 98.62 103 ILE A O 1
ATOM 795 N N . ALA A 1 104 ? -12.766 4.922 2.814 1 98.62 104 ALA A N 1
ATOM 796 C CA . ALA A 1 104 ? -11.359 5.137 2.482 1 98.62 104 ALA A CA 1
ATOM 797 C C . ALA A 1 104 ? -10.555 3.85 2.652 1 98.62 104 ALA A C 1
ATOM 799 O O . ALA A 1 104 ? -9.812 3.449 1.749 1 98.62 104 ALA A O 1
ATOM 800 N N . SER A 1 105 ? -10.75 3.17 3.729 1 98.75 105 SER A N 1
ATOM 801 C CA . SER A 1 105 ? -10.023 1.94 4.027 1 98.75 105 SER A CA 1
ATOM 802 C C . SER A 1 105 ? -10.398 0.826 3.059 1 98.75 105 SER A C 1
ATOM 804 O O . SER A 1 105 ? -9.539 0.051 2.635 1 98.75 105 SER A O 1
ATOM 806 N N . ALA A 1 106 ? -11.656 0.738 2.729 1 98.88 106 ALA A N 1
ATOM 807 C CA . ALA A 1 106 ? -12.109 -0.299 1.806 1 98.88 106 ALA A CA 1
ATOM 808 C C . ALA A 1 106 ? -11.5 -0.109 0.423 1 98.88 106 ALA A C 1
ATOM 810 O O . ALA A 1 106 ? -11.031 -1.07 -0.191 1 98.88 106 ALA A O 1
ATOM 811 N N . VAL A 1 107 ? -11.477 1.129 -0.012 1 98.62 107 VAL A N 1
ATOM 812 C CA . VAL A 1 107 ? -10.961 1.431 -1.345 1 98.62 107 VAL A CA 1
ATOM 813 C C . VAL A 1 107 ? -9.484 1.064 -1.425 1 98.62 107 VAL A C 1
ATOM 815 O O . VAL A 1 107 ? -9.039 0.449 -2.398 1 98.62 107 VAL A O 1
ATOM 818 N N . VAL A 1 108 ? -8.758 1.336 -0.397 1 97.81 108 VAL A N 1
ATOM 819 C CA . VAL A 1 108 ? -7.305 1.156 -0.418 1 97.81 108 VAL A CA 1
ATOM 820 C C . VAL A 1 108 ? -6.965 -0.319 -0.222 1 97.81 108 VAL A C 1
ATOM 822 O O . VAL A 1 108 ? -5.977 -0.813 -0.771 1 97.81 108 VAL A O 1
ATOM 825 N N . ALA A 1 109 ? -7.781 -1.053 0.45 1 98.44 109 ALA A N 1
ATOM 826 C CA . ALA A 1 109 ? -7.504 -2.447 0.783 1 98.44 109 ALA A CA 1
ATOM 827 C C . ALA A 1 109 ? -7.996 -3.383 -0.316 1 98.44 109 ALA A C 1
ATOM 829 O O . ALA A 1 109 ? -7.535 -4.523 -0.425 1 98.44 109 ALA A O 1
ATOM 830 N N . PHE A 1 110 ? -8.852 -2.963 -1.165 1 98.75 110 PHE A N 1
ATOM 831 C CA . PHE A 1 110 ? -9.578 -3.758 -2.146 1 98.75 110 PHE A CA 1
ATOM 832 C C . PHE A 1 110 ? -8.617 -4.488 -3.074 1 98.75 110 PHE A C 1
ATOM 834 O O . PHE A 1 110 ? -8.766 -5.688 -3.314 1 98.75 110 PHE A O 1
ATOM 841 N N . PRO A 1 111 ? -7.617 -3.787 -3.562 1 97.88 111 PRO A N 1
ATOM 842 C CA . PRO A 1 111 ? -6.77 -4.441 -4.566 1 97.88 111 PRO A CA 1
ATOM 843 C C . PRO A 1 111 ? -6.082 -5.695 -4.031 1 97.88 111 PRO A C 1
ATOM 845 O O . PRO A 1 111 ? -5.875 -6.656 -4.777 1 97.88 111 PRO A O 1
ATOM 848 N N . LEU A 1 112 ? -5.754 -5.688 -2.771 1 97.19 112 LEU A N 1
ATOM 849 C CA . LEU A 1 112 ? -5.043 -6.832 -2.209 1 97.19 112 LEU A CA 1
ATOM 850 C C . LEU A 1 112 ? -5.938 -8.07 -2.186 1 97.19 112 LEU A C 1
ATOM 852 O O . LEU A 1 112 ? -5.508 -9.156 -2.566 1 97.19 112 LEU A O 1
ATOM 856 N N . MET A 1 113 ? -7.148 -7.902 -1.787 1 98.56 113 MET A N 1
ATOM 857 C CA . MET A 1 113 ? -8.078 -9.023 -1.766 1 98.56 113 MET A CA 1
ATOM 858 C C . MET A 1 113 ? -8.43 -9.469 -3.182 1 98.56 113 MET A C 1
ATOM 860 O O . MET A 1 113 ? -8.5 -10.664 -3.467 1 98.56 113 MET A O 1
ATOM 864 N N . TYR A 1 114 ? -8.664 -8.5 -4.047 1 98.5 114 TYR A N 1
ATOM 865 C CA . TYR A 1 114 ? -8.984 -8.781 -5.441 1 98.5 114 TYR A CA 1
ATOM 866 C C . TYR A 1 114 ? -7.887 -9.617 -6.09 1 98.5 114 TYR A C 1
ATOM 868 O O . TYR A 1 114 ? -8.164 -10.641 -6.715 1 98.5 114 TYR A O 1
ATOM 876 N N . GLN A 1 115 ? -6.711 -9.172 -5.887 1 96.25 115 GLN A N 1
ATOM 877 C CA . GLN A 1 115 ? -5.582 -9.859 -6.5 1 96.25 115 GLN A CA 1
ATOM 878 C C . GLN A 1 115 ? -5.438 -11.273 -5.953 1 96.25 115 GLN A C 1
ATOM 880 O O . GLN A 1 115 ? -5.227 -12.227 -6.715 1 96.25 115 GLN A O 1
ATOM 885 N N . ALA A 1 116 ? -5.539 -11.453 -4.707 1 96.69 116 ALA A N 1
ATOM 886 C CA . ALA A 1 116 ? -5.438 -12.773 -4.09 1 96.69 116 ALA A CA 1
ATOM 887 C C . ALA A 1 116 ? -6.547 -13.695 -4.582 1 96.69 116 ALA A C 1
ATOM 889 O O . ALA A 1 116 ? -6.293 -14.859 -4.914 1 96.69 116 ALA A O 1
ATOM 890 N N . ALA A 1 117 ? -7.73 -13.18 -4.68 1 98.44 117 ALA A N 1
ATOM 891 C CA . ALA A 1 117 ? -8.867 -13.961 -5.152 1 98.44 117 ALA A CA 1
ATOM 892 C C . ALA A 1 117 ? -8.688 -14.375 -6.609 1 98.44 117 ALA A C 1
ATOM 894 O O . ALA A 1 117 ? -8.891 -15.531 -6.969 1 98.44 117 ALA A O 1
ATOM 895 N N . LYS A 1 118 ? -8.289 -13.43 -7.348 1 97.25 118 LYS A N 1
ATOM 896 C CA . LYS A 1 118 ? -8.109 -13.688 -8.773 1 97.25 118 LYS A CA 1
ATOM 897 C C . LYS A 1 118 ? -7.07 -14.781 -9.008 1 97.25 118 LYS A C 1
ATOM 899 O O . LYS A 1 118 ? -7.312 -15.727 -9.766 1 97.25 118 LYS A O 1
ATOM 904 N N . VAL A 1 119 ? -5.957 -14.641 -8.312 1 93.81 119 VAL A N 1
ATOM 905 C CA . VAL A 1 119 ? -4.883 -15.617 -8.461 1 93.81 119 VAL A CA 1
ATOM 906 C C . VAL A 1 119 ? -5.332 -16.969 -7.914 1 93.81 119 VAL A C 1
ATOM 908 O O . VAL A 1 119 ? -5.082 -18.016 -8.523 1 93.81 119 VAL A O 1
ATOM 911 N N . GLY A 1 120 ? -5.965 -16.984 -6.812 1 96.62 120 GLY A N 1
ATOM 912 C CA . GLY A 1 120 ? -6.48 -18.203 -6.23 1 96.62 120 GLY A CA 1
ATOM 913 C C . GLY A 1 120 ? -7.453 -18.938 -7.137 1 96.62 120 GLY A C 1
ATOM 914 O O . GLY A 1 120 ? -7.34 -20.156 -7.324 1 96.62 120 GLY A O 1
ATOM 915 N N . PHE A 1 121 ? -8.328 -18.25 -7.742 1 97.69 121 PHE A N 1
ATOM 916 C CA . PHE A 1 121 ? -9.328 -18.859 -8.609 1 97.69 121 PHE A CA 1
ATOM 917 C C . PHE A 1 121 ? -8.703 -19.328 -9.922 1 97.69 121 PHE A C 1
ATOM 919 O O . PHE A 1 121 ? -9.07 -20.375 -10.453 1 97.69 121 PHE A O 1
ATOM 926 N N . ALA A 1 122 ? -7.754 -18.547 -10.328 1 95.12 122 ALA A N 1
ATOM 927 C CA . ALA A 1 122 ? -7.09 -18.891 -11.586 1 95.12 122 ALA A CA 1
ATOM 928 C C . ALA A 1 122 ? -6.234 -20.141 -11.43 1 95.12 122 ALA A C 1
ATOM 930 O O . ALA A 1 122 ? -5.922 -20.812 -12.422 1 95.12 122 ALA A O 1
ATOM 931 N N . SER A 1 123 ? -5.887 -20.438 -10.234 1 93.69 123 SER A N 1
ATOM 932 C CA . SER A 1 123 ? -4.988 -21.562 -9.992 1 93.69 123 SER A CA 1
ATOM 933 C C . SER A 1 123 ? -5.75 -22.891 -9.984 1 93.69 123 SER A C 1
ATOM 935 O O . SER A 1 123 ? -5.145 -23.953 -10.047 1 93.69 123 SER A O 1
ATOM 937 N N . ILE A 1 124 ? -7.066 -22.875 -9.992 1 95.5 124 ILE A N 1
ATOM 938 C CA . ILE A 1 124 ? -7.895 -24.078 -9.93 1 95.5 124 ILE A CA 1
ATOM 939 C C . ILE A 1 124 ? -8.07 -24.656 -11.328 1 95.5 124 ILE A C 1
ATOM 941 O O . ILE A 1 124 ? -8.406 -23.922 -12.273 1 95.5 124 ILE A O 1
ATOM 945 N N . GLU A 1 125 ? -7.898 -25.953 -11.445 1 95.44 125 GLU A N 1
ATOM 946 C CA . GLU A 1 125 ? -8.078 -26.625 -12.727 1 95.44 125 GLU A CA 1
ATOM 947 C C . GLU A 1 125 ? -9.531 -26.547 -13.195 1 95.44 125 GLU A C 1
ATOM 949 O O . GLU A 1 125 ? -10.445 -26.922 -12.453 1 95.44 125 GLU A O 1
ATOM 954 N N . ALA A 1 126 ? -9.664 -26.203 -14.336 1 93 126 ALA A N 1
ATOM 955 C CA . ALA A 1 126 ? -11 -26.016 -14.898 1 93 126 ALA A CA 1
ATOM 956 C C . ALA A 1 126 ? -11.773 -27.328 -14.922 1 93 126 ALA A C 1
ATOM 958 O O . ALA A 1 126 ? -13 -27.328 -14.789 1 93 126 ALA A O 1
ATOM 959 N N . SER A 1 127 ? -11.086 -28.359 -15.055 1 95.31 127 SER A N 1
ATOM 960 C CA . SER A 1 127 ? -11.703 -29.672 -15.172 1 95.31 127 SER A CA 1
ATOM 961 C C . SER A 1 127 ? -12.484 -30.031 -13.914 1 95.31 127 SER A C 1
ATOM 963 O O . SER A 1 127 ? -13.492 -30.75 -13.977 1 95.31 127 SER A O 1
ATOM 965 N N . ILE A 1 128 ? -12.047 -29.484 -12.805 1 94.75 128 ILE A N 1
ATOM 966 C CA . ILE A 1 128 ? -12.695 -29.797 -11.531 1 94.75 128 ILE A CA 1
ATOM 967 C C . ILE A 1 128 ? -14.086 -29.156 -11.5 1 94.75 128 ILE A C 1
ATOM 969 O O . ILE A 1 128 ? -15.062 -29.828 -11.164 1 94.75 128 ILE A O 1
ATOM 973 N N . GLU A 1 129 ? -14.156 -27.969 -11.891 1 94.25 129 GLU A N 1
ATOM 974 C CA . GLU A 1 129 ? -15.438 -27.266 -11.914 1 94.25 129 GLU A CA 1
ATOM 975 C C . GLU A 1 129 ? -16.344 -27.844 -12.992 1 94.25 129 GLU A C 1
ATOM 977 O O . GLU A 1 129 ? -17.562 -27.953 -12.797 1 94.25 129 GLU A O 1
ATOM 982 N N . GLU A 1 130 ? -15.781 -28.219 -14.109 1 94.31 130 GLU A N 1
ATOM 983 C CA . GLU A 1 130 ? -16.531 -28.781 -15.227 1 94.31 130 GLU A CA 1
ATOM 984 C C . GLU A 1 130 ? -17.172 -30.109 -14.844 1 94.31 130 GLU A C 1
ATOM 986 O O . GLU A 1 130 ? -18.312 -30.406 -15.25 1 94.31 130 GLU A O 1
ATOM 991 N N . ALA A 1 131 ? -16.5 -30.875 -14.156 1 95.75 131 ALA A N 1
ATOM 992 C CA . ALA A 1 131 ? -17.031 -32.156 -13.703 1 95.75 131 ALA A CA 1
ATOM 993 C C . ALA A 1 131 ? -18.266 -31.969 -12.828 1 95.75 131 ALA A C 1
ATOM 995 O O . ALA A 1 131 ? -19.266 -32.688 -12.969 1 95.75 131 ALA A O 1
ATOM 996 N N . ALA A 1 132 ? -18.203 -31.016 -12.008 1 94.94 132 ALA A N 1
ATOM 997 C CA . ALA A 1 132 ? -19.344 -30.734 -11.133 1 94.94 132 ALA A CA 1
ATOM 998 C C . ALA A 1 132 ? -20.531 -30.219 -11.938 1 94.94 132 ALA A C 1
ATOM 1000 O O . ALA A 1 132 ? -21.672 -30.594 -11.664 1 94.94 132 ALA A O 1
ATOM 1001 N N . ARG A 1 133 ? -20.219 -29.453 -12.93 1 94.5 133 ARG A N 1
ATOM 1002 C CA . ARG A 1 133 ? -21.281 -28.938 -13.805 1 94.5 133 ARG A CA 1
ATOM 1003 C C . ARG A 1 133 ? -21.938 -30.078 -14.578 1 94.5 133 ARG A C 1
ATOM 1005 O O . ARG A 1 133 ? -23.156 -30.078 -14.766 1 94.5 133 ARG A O 1
ATOM 1012 N N . MET A 1 134 ? -21.125 -30.938 -14.984 1 96.06 134 MET A N 1
ATOM 1013 C CA . MET A 1 134 ? -21.625 -32.094 -15.727 1 96.06 134 MET A CA 1
ATOM 1014 C C . MET A 1 134 ? -22.531 -32.969 -14.852 1 96.06 134 MET A C 1
ATOM 1016 O O . MET A 1 134 ? -23.469 -33.562 -15.336 1 96.06 134 MET A O 1
ATOM 1020 N N . ASP A 1 135 ? -22.359 -32.875 -13.578 1 95.94 135 ASP A N 1
ATOM 1021 C CA . ASP A 1 135 ? -23.156 -33.625 -12.609 1 95.94 135 ASP A CA 1
ATOM 1022 C C . ASP A 1 135 ? -24.438 -32.875 -12.258 1 95.94 135 ASP A C 1
ATOM 1024 O O . ASP A 1 135 ? -25.25 -33.344 -11.453 1 95.94 135 ASP A O 1
ATOM 1028 N N . GLY A 1 136 ? -24.547 -31.719 -12.805 1 95.12 136 GLY A N 1
ATOM 1029 C CA . GLY A 1 136 ? -25.797 -30.984 -12.648 1 95.12 136 GLY A CA 1
ATOM 1030 C C . GLY A 1 136 ? -25.703 -29.859 -11.633 1 95.12 136 GLY A C 1
ATOM 1031 O O . GLY A 1 136 ? -26.719 -29.234 -11.305 1 95.12 136 GLY A O 1
ATOM 1032 N N . ALA A 1 137 ? -24.531 -29.625 -11.172 1 95.5 137 ALA A N 1
ATOM 1033 C CA . ALA A 1 137 ? -24.375 -28.562 -10.18 1 95.5 137 ALA A CA 1
ATOM 1034 C C . ALA A 1 137 ? -24.547 -27.188 -10.82 1 95.5 137 ALA A C 1
ATOM 1036 O O . ALA A 1 137 ? -24.062 -26.953 -11.93 1 95.5 137 ALA A O 1
ATOM 1037 N N . SER A 1 138 ? -25.188 -26.312 -10.125 1 96.5 138 SER A N 1
ATOM 1038 C CA . SER A 1 138 ? -25.328 -24.938 -10.586 1 96.5 138 SER A CA 1
ATOM 1039 C C . SER A 1 138 ? -24.031 -24.156 -10.383 1 96.5 138 SER A C 1
ATOM 1041 O O . SER A 1 138 ? -23.172 -24.578 -9.617 1 96.5 138 SER A O 1
ATOM 1043 N N . GLU A 1 139 ? -23.969 -22.984 -11.008 1 94.5 139 GLU A N 1
ATOM 1044 C CA . GLU A 1 139 ? -22.766 -22.156 -10.883 1 94.5 139 GLU A CA 1
ATOM 1045 C C . GLU A 1 139 ? -22.547 -21.719 -9.438 1 94.5 139 GLU A C 1
ATOM 1047 O O . GLU A 1 139 ? -21.391 -21.656 -8.977 1 94.5 139 GLU A O 1
ATOM 1052 N N . TRP A 1 140 ? -23.562 -21.484 -8.836 1 95.12 140 TRP A N 1
ATOM 1053 C CA . TRP A 1 140 ? -23.469 -21.031 -7.449 1 95.12 140 TRP A CA 1
ATOM 1054 C C . TRP A 1 140 ? -23 -22.172 -6.547 1 95.12 140 TRP A C 1
ATOM 1056 O O . TRP A 1 140 ? -22.203 -21.953 -5.637 1 95.12 140 TRP A O 1
ATOM 1066 N N . LYS A 1 141 ? -23.469 -23.391 -6.816 1 96.19 141 LYS A N 1
ATOM 1067 C CA . LYS A 1 141 ? -23.031 -24.562 -6.051 1 96.19 141 LYS A CA 1
ATOM 1068 C C . LYS A 1 141 ? -21.562 -24.875 -6.316 1 96.19 141 LYS A C 1
ATOM 1070 O O . LYS A 1 141 ? -20.812 -25.172 -5.383 1 96.19 141 LYS A O 1
ATOM 1075 N N . VAL A 1 142 ? -21.25 -24.75 -7.547 1 96.56 142 VAL A N 1
ATOM 1076 C CA . VAL A 1 142 ? -19.859 -24.984 -7.914 1 96.56 142 VAL A CA 1
ATOM 1077 C C . VAL A 1 142 ? -18.953 -23.969 -7.199 1 96.56 142 VAL A C 1
ATOM 1079 O O . VAL A 1 142 ? -17.922 -24.344 -6.625 1 96.56 142 VAL A O 1
ATOM 1082 N N . PHE A 1 143 ? -19.438 -22.734 -7.133 1 96.69 143 PHE A N 1
ATOM 1083 C CA . PHE A 1 143 ? -18.641 -21.672 -6.523 1 96.69 143 PHE A CA 1
ATOM 1084 C C . PHE A 1 143 ? -18.516 -21.891 -5.02 1 96.69 143 PHE A C 1
ATOM 1086 O O . PHE A 1 143 ? -17.406 -21.859 -4.48 1 96.69 143 PHE A O 1
ATOM 1093 N N . LEU A 1 144 ? -19.516 -22.172 -4.355 1 96.12 144 LEU A N 1
ATOM 1094 C CA . LEU A 1 144 ? -19.578 -22.219 -2.898 1 96.12 144 LEU A CA 1
ATOM 1095 C C . LEU A 1 144 ? -18.906 -23.484 -2.369 1 96.12 144 LEU A C 1
ATOM 1097 O O . LEU A 1 144 ? -18.266 -23.469 -1.324 1 96.12 144 LEU A O 1
ATOM 1101 N N . TYR A 1 145 ? -18.984 -24.609 -3.176 1 96.69 145 TYR A N 1
ATOM 1102 C CA . TYR A 1 145 ? -18.609 -25.891 -2.596 1 96.69 145 TYR A CA 1
ATOM 1103 C C . TYR A 1 145 ? -17.328 -26.422 -3.238 1 96.69 145 TYR A C 1
ATOM 1105 O O . TYR A 1 145 ? -16.703 -27.359 -2.723 1 96.69 145 TYR A O 1
ATOM 1113 N N . ILE A 1 146 ? -16.891 -25.812 -4.289 1 97.12 146 ILE A N 1
ATOM 1114 C CA . ILE A 1 146 ? -15.695 -26.312 -4.965 1 97.12 146 ILE A CA 1
ATOM 1115 C C . ILE A 1 146 ? -14.672 -25.203 -5.105 1 97.12 146 ILE A C 1
ATOM 1117 O O . ILE A 1 146 ? -13.602 -25.25 -4.492 1 97.12 146 ILE A O 1
ATOM 1121 N N . THR A 1 147 ? -15.07 -24.109 -5.766 1 97.19 147 THR A N 1
ATOM 1122 C CA . THR A 1 147 ? -14.141 -23.031 -6.105 1 97.19 147 THR A CA 1
ATOM 1123 C C . THR A 1 147 ? -13.625 -22.344 -4.844 1 97.19 147 THR A C 1
ATOM 1125 O O . THR A 1 147 ? -12.414 -22.219 -4.66 1 97.19 147 THR A O 1
ATOM 1128 N N . LEU A 1 148 ? -14.516 -22 -3.979 1 97.75 148 LEU A N 1
ATOM 1129 C CA . LEU A 1 148 ? -14.172 -21.25 -2.773 1 97.75 148 LEU A CA 1
ATOM 1130 C C . LEU A 1 148 ? -13.281 -22.078 -1.853 1 97.75 148 LEU A C 1
ATOM 1132 O O . LEU A 1 148 ? -12.227 -21.625 -1.419 1 97.75 148 LEU A O 1
ATOM 1136 N N . PRO A 1 149 ? -13.641 -23.312 -1.66 1 97.69 149 PRO A N 1
ATOM 1137 C CA . PRO A 1 149 ? -12.812 -24.141 -0.785 1 97.69 149 PRO A CA 1
ATOM 1138 C C . PRO A 1 149 ? -11.43 -24.438 -1.378 1 97.69 149 PRO A C 1
ATOM 1140 O O . PRO A 1 149 ? -10.445 -24.516 -0.645 1 97.69 149 PRO A O 1
ATOM 1143 N N . LEU A 1 150 ? -11.391 -24.594 -2.646 1 97.5 150 LEU A N 1
ATOM 1144 C CA . LEU A 1 150 ? -10.125 -24.891 -3.291 1 97.5 150 LEU A CA 1
ATOM 1145 C C . LEU A 1 150 ? -9.195 -23.688 -3.287 1 97.5 150 LEU A C 1
ATOM 1147 O O . LEU A 1 150 ? -7.973 -23.828 -3.35 1 97.5 150 LEU A O 1
ATOM 1151 N N . ALA A 1 151 ? -9.766 -22.484 -3.15 1 97.75 151 ALA A N 1
ATOM 1152 C CA . ALA A 1 151 ? -8.977 -21.25 -3.164 1 97.75 151 ALA A CA 1
ATOM 1153 C C . ALA A 1 151 ? -8.781 -20.719 -1.75 1 97.75 151 ALA A C 1
ATOM 1155 O O . ALA A 1 151 ? -8.336 -19.578 -1.568 1 97.75 151 ALA A O 1
ATOM 1156 N N . LYS A 1 152 ? -9.047 -21.453 -0.786 1 97 152 LYS A N 1
ATOM 1157 C CA . LYS A 1 152 ? -9.141 -20.984 0.594 1 97 152 LYS A CA 1
ATOM 1158 C C . LYS A 1 152 ? -7.809 -20.406 1.058 1 97 152 LYS A C 1
ATOM 1160 O O . LYS A 1 152 ? -7.781 -19.406 1.775 1 97 152 LYS A O 1
ATOM 1165 N N . ASN A 1 153 ? -6.719 -21 0.718 1 96 153 ASN A N 1
ATOM 1166 C CA . ASN A 1 153 ? -5.43 -20.5 1.18 1 96 153 ASN A CA 1
ATOM 1167 C C . ASN A 1 153 ? -5.121 -19.109 0.604 1 96 153 ASN A C 1
ATOM 1169 O O . ASN A 1 153 ? -4.68 -18.219 1.328 1 96 153 ASN A O 1
ATOM 1173 N N . ALA A 1 154 ? -5.391 -19 -0.651 1 96.38 154 ALA A N 1
ATOM 1174 C CA . ALA A 1 154 ? -5.199 -17.703 -1.293 1 96.38 154 ALA A CA 1
ATOM 1175 C C . ALA A 1 154 ? -6.137 -16.656 -0.703 1 96.38 154 ALA A C 1
ATOM 1177 O O . ALA A 1 154 ? -5.73 -15.516 -0.459 1 96.38 154 ALA A O 1
ATOM 1178 N N . LEU A 1 155 ? -7.348 -17.078 -0.415 1 98.19 155 LEU A N 1
ATOM 1179 C CA . LEU A 1 155 ? -8.352 -16.141 0.093 1 98.19 155 LEU A CA 1
ATOM 1180 C C . LEU A 1 155 ? -8.039 -15.734 1.528 1 98.19 155 LEU A C 1
ATOM 1182 O O . LEU A 1 155 ? -8.211 -14.57 1.9 1 98.19 155 LEU A O 1
ATOM 1186 N N . ILE A 1 156 ? -7.574 -16.641 2.291 1 97.56 156 ILE A N 1
ATOM 1187 C CA . ILE A 1 156 ? -7.211 -16.344 3.672 1 97.56 156 ILE A CA 1
ATOM 1188 C C . ILE A 1 156 ? -6.023 -15.383 3.701 1 97.56 156 ILE A C 1
ATOM 1190 O O . ILE A 1 156 ? -6.035 -14.391 4.434 1 97.56 156 ILE A O 1
ATOM 1194 N N . SER A 1 157 ? -5.023 -15.617 2.887 1 96.5 157 SER A N 1
ATOM 1195 C CA . SER A 1 157 ? -3.855 -14.75 2.822 1 96.5 157 SER A CA 1
ATOM 1196 C C . SER A 1 157 ? -4.238 -13.344 2.355 1 96.5 157 SER A C 1
ATOM 1198 O O . SER A 1 157 ? -3.832 -12.352 2.963 1 96.5 157 SER A O 1
ATOM 1200 N N . GLY A 1 158 ? -5.039 -13.344 1.317 1 97.38 158 GLY A N 1
ATOM 1201 C CA . GLY A 1 158 ? -5.512 -12.062 0.833 1 97.38 158 GLY A CA 1
ATOM 1202 C C . GLY A 1 158 ? -6.367 -11.32 1.843 1 97.38 158 GLY A C 1
ATOM 1203 O O . GLY A 1 158 ? -6.285 -10.094 1.957 1 97.38 158 GLY A O 1
ATOM 1204 N N . GLY A 1 159 ? -7.164 -12.094 2.525 1 98.38 159 GLY A N 1
ATOM 1205 C CA . GLY A 1 159 ? -7.996 -11.516 3.566 1 98.38 159 GLY A CA 1
ATOM 1206 C C . GLY A 1 159 ? -7.195 -10.891 4.695 1 98.38 159 GLY A C 1
ATOM 1207 O O . GLY A 1 159 ? -7.488 -9.773 5.125 1 98.38 159 GLY A O 1
ATOM 1208 N N . ILE A 1 160 ? -6.203 -11.547 5.09 1 97.94 160 ILE A N 1
ATOM 1209 C CA . ILE A 1 160 ? -5.371 -11.055 6.184 1 97.94 160 ILE A CA 1
ATOM 1210 C C . ILE A 1 160 ? -4.609 -9.812 5.73 1 97.94 160 ILE A C 1
ATOM 1212 O O . ILE A 1 160 ? -4.57 -8.805 6.441 1 97.94 160 ILE A O 1
ATOM 1216 N N . LEU A 1 161 ? -4.059 -9.898 4.559 1 96.25 161 LEU A N 1
ATOM 1217 C CA . LEU A 1 161 ? -3.303 -8.766 4.039 1 96.25 161 LEU A CA 1
ATOM 1218 C C . LEU A 1 161 ? -4.203 -7.547 3.863 1 96.25 161 LEU A C 1
ATOM 1220 O O . LEU A 1 161 ? -3.805 -6.426 4.188 1 96.25 161 LEU A O 1
ATOM 1224 N N . SER A 1 162 ? -5.414 -7.789 3.363 1 98.38 162 SER A N 1
ATOM 1225 C CA . SER A 1 162 ? -6.32 -6.672 3.129 1 98.38 162 SER A CA 1
ATOM 1226 C C . SER A 1 162 ? -6.824 -6.082 4.441 1 98.38 162 SER A C 1
ATOM 1228 O O . SER A 1 162 ? -7.055 -4.875 4.539 1 98.38 162 SER A O 1
ATOM 1230 N N . PHE A 1 163 ? -7 -6.902 5.441 1 98.69 163 PHE A N 1
ATOM 1231 C CA . PHE A 1 163 ? -7.383 -6.391 6.754 1 98.69 163 PHE A CA 1
ATOM 1232 C C . PHE A 1 163 ? -6.293 -5.492 7.324 1 98.69 163 PHE A C 1
ATOM 1234 O O . PHE A 1 163 ? -6.578 -4.398 7.816 1 98.69 163 PHE A O 1
ATOM 1241 N N . CYS A 1 164 ? -5.078 -5.973 7.262 1 98.12 164 CYS A N 1
ATOM 1242 C CA . CYS A 1 164 ? -3.959 -5.195 7.781 1 98.12 164 CYS A CA 1
ATOM 1243 C C . CYS A 1 164 ? -3.801 -3.887 7.02 1 98.12 164 CYS A C 1
ATOM 1245 O O . CYS A 1 164 ? -3.498 -2.852 7.613 1 98.12 164 CYS A O 1
ATOM 1247 N N . ARG A 1 165 ? -4.051 -3.959 5.766 1 97.12 165 ARG A N 1
ATOM 1248 C CA . ARG A 1 165 ? -3.959 -2.752 4.949 1 97.12 165 ARG A CA 1
ATOM 1249 C C . ARG A 1 165 ? -5.043 -1.751 5.332 1 97.12 165 ARG A C 1
ATOM 1251 O O . ARG A 1 165 ? -4.797 -0.544 5.367 1 97.12 165 ARG A O 1
ATOM 1258 N N . ALA A 1 166 ? -6.215 -2.24 5.609 1 98.5 166 ALA A N 1
ATOM 1259 C CA . ALA A 1 166 ? -7.316 -1.392 6.051 1 98.5 166 ALA A CA 1
ATOM 1260 C C . ALA A 1 166 ? -7.023 -0.77 7.41 1 98.5 166 ALA A C 1
ATOM 1262 O O . ALA A 1 166 ? -7.277 0.417 7.629 1 98.5 166 ALA A O 1
ATOM 1263 N N . LEU A 1 167 ? -6.473 -1.549 8.227 1 98.25 167 LEU A N 1
ATOM 1264 C CA . LEU A 1 167 ? -6.145 -1.117 9.578 1 98.25 167 LEU A CA 1
ATOM 1265 C C . LEU A 1 167 ? -5.094 -0.012 9.555 1 98.25 167 LEU A C 1
ATOM 1267 O O . LEU A 1 167 ? -5.113 0.885 10.406 1 98.25 167 LEU A O 1
ATOM 1271 N N . GLY A 1 168 ? -4.25 -0.055 8.609 1 97.5 168 GLY A N 1
ATOM 1272 C CA . GLY A 1 168 ? -3.119 0.857 8.562 1 97.5 168 GLY A CA 1
ATOM 1273 C C . GLY A 1 168 ? -3.367 2.072 7.691 1 97.5 168 GLY A C 1
ATOM 1274 O O . GLY A 1 168 ? -2.455 2.863 7.445 1 97.5 168 GLY A O 1
ATOM 1275 N N . GLU A 1 169 ? -4.586 2.223 7.191 1 98 169 GLU A N 1
ATOM 1276 C CA . GLU A 1 169 ? -4.855 3.346 6.297 1 98 169 GLU A CA 1
ATOM 1277 C C . GLU A 1 169 ? -4.703 4.676 7.023 1 98 169 GLU A C 1
ATOM 1279 O O . GLU A 1 169 ? -5.109 4.809 8.18 1 98 169 GLU A O 1
ATOM 1284 N N . PHE A 1 170 ? -4.074 5.68 6.379 1 98.38 170 PHE A N 1
ATOM 1285 C CA . PHE A 1 170 ? -3.789 6.965 7.004 1 98.38 170 PHE A CA 1
ATOM 1286 C C . PHE A 1 170 ? -4.203 8.109 6.09 1 98.38 170 PHE A C 1
ATOM 1288 O O . PHE A 1 170 ? -5.137 8.852 6.395 1 98.38 170 PHE A O 1
ATOM 1295 N N . GLY A 1 171 ? -3.607 8.219 4.961 1 97.56 171 GLY A N 1
ATOM 1296 C CA . GLY A 1 171 ? -3.709 9.406 4.133 1 97.56 171 GLY A CA 1
ATOM 1297 C C . GLY A 1 171 ? -5.125 9.688 3.664 1 97.56 171 GLY A C 1
ATOM 1298 O O . GLY A 1 171 ? -5.621 10.805 3.812 1 97.56 171 GLY A O 1
ATOM 1299 N N . ALA A 1 172 ? -5.758 8.711 3.07 1 98.25 172 ALA A N 1
ATOM 1300 C CA . ALA A 1 172 ? -7.125 8.898 2.588 1 98.25 172 ALA A CA 1
ATOM 1301 C C . ALA A 1 172 ? -8.078 9.18 3.742 1 98.25 172 ALA A C 1
ATOM 1303 O O . ALA A 1 172 ? -8.961 10.039 3.627 1 98.25 172 ALA A O 1
ATOM 1304 N N . THR A 1 173 ? -7.816 8.531 4.828 1 98.06 173 THR A N 1
ATOM 1305 C CA . THR A 1 173 ? -8.656 8.711 6.012 1 98.06 173 THR A CA 1
ATOM 1306 C C . THR A 1 173 ? -8.492 10.117 6.582 1 98.06 173 THR A C 1
ATOM 1308 O O . THR A 1 173 ? -9.484 10.781 6.902 1 98.06 173 THR A O 1
ATOM 1311 N N . LEU A 1 174 ? -7.297 10.531 6.684 1 97.12 174 LEU A N 1
ATOM 1312 C CA . LEU A 1 174 ? -7.02 11.867 7.203 1 97.12 174 LEU A CA 1
ATOM 1313 C C . LEU A 1 174 ? -7.738 12.938 6.387 1 97.12 174 LEU A C 1
ATOM 1315 O O . LEU A 1 174 ? -8.344 13.852 6.945 1 97.12 174 LEU A O 1
ATOM 1319 N N . MET A 1 175 ? -7.699 12.781 5.105 1 96.44 175 MET A N 1
ATOM 1320 C CA . MET A 1 175 ? -8.25 13.805 4.223 1 96.44 175 MET A CA 1
ATOM 1321 C C . MET A 1 175 ? -9.773 13.703 4.164 1 96.44 175 MET A C 1
ATOM 1323 O O . MET A 1 175 ? -10.461 14.727 4.164 1 96.44 175 MET A O 1
ATOM 1327 N N . PHE A 1 176 ? -10.312 12.523 4.184 1 96.94 176 PHE A N 1
ATOM 1328 C CA . PHE A 1 176 ? -11.719 12.281 3.881 1 96.94 176 PHE A CA 1
ATOM 1329 C C . PHE A 1 176 ? -12.539 12.195 5.164 1 96.94 176 PHE A C 1
ATOM 1331 O O . PHE A 1 176 ? -13.602 12.812 5.27 1 96.94 176 PHE A O 1
ATOM 1338 N N . ALA A 1 177 ? -12.047 11.508 6.148 1 97.06 177 ALA A N 1
ATOM 1339 C CA . ALA A 1 177 ? -12.758 11.352 7.418 1 97.06 177 ALA A CA 1
ATOM 1340 C C . ALA A 1 177 ? -12.281 12.375 8.438 1 97.06 177 ALA A C 1
ATOM 1342 O O . ALA A 1 177 ? -12.992 12.68 9.406 1 97.06 177 ALA A O 1
ATOM 1343 N N . GLY A 1 178 ? -11.094 12.859 8.266 1 95.94 178 GLY A N 1
ATOM 1344 C CA . GLY A 1 178 ? -10.523 13.781 9.242 1 95.94 178 GLY A CA 1
ATOM 1345 C C . GLY A 1 178 ? -9.977 13.078 10.469 1 95.94 178 GLY A C 1
ATOM 1346 O O . GLY A 1 178 ? -9.812 11.852 10.477 1 95.94 178 GLY A O 1
ATOM 1347 N N . ASN A 1 179 ? -9.547 13.859 11.336 1 96.56 179 ASN A N 1
ATOM 1348 C CA . ASN A 1 179 ? -8.961 13.391 12.586 1 96.56 179 ASN A CA 1
ATOM 1349 C C . ASN A 1 179 ? -9.641 14.031 13.797 1 96.56 179 ASN A C 1
ATOM 1351 O O . ASN A 1 179 ? -9.102 14.953 14.406 1 96.56 179 ASN A O 1
ATOM 1355 N N . ILE A 1 180 ? -10.781 13.492 14.133 1 96.38 180 ILE A N 1
ATOM 1356 C CA . ILE A 1 180 ? -11.586 14.008 15.242 1 96.38 180 ILE A CA 1
ATOM 1357 C C . ILE A 1 180 ? -11.57 13.008 16.391 1 96.38 180 ILE A C 1
ATOM 1359 O O . ILE A 1 180 ? -12.148 11.922 16.281 1 96.38 180 ILE A O 1
ATOM 1363 N N . PRO A 1 181 ? -10.977 13.43 17.484 1 94.94 181 PRO A N 1
ATOM 1364 C CA . PRO A 1 181 ? -10.914 12.516 18.625 1 94.94 181 PRO A CA 1
ATOM 1365 C C . PRO A 1 181 ? -12.289 11.977 19.031 1 94.94 181 PRO A C 1
ATOM 1367 O O . PRO A 1 181 ? -13.242 12.75 19.156 1 94.94 181 PRO A O 1
ATOM 1370 N N . GLY A 1 182 ? -12.367 10.695 19.125 1 93.94 182 GLY A N 1
ATOM 1371 C CA . GLY A 1 182 ? -13.594 10.055 19.578 1 93.94 182 GLY A CA 1
ATOM 1372 C C . GLY A 1 182 ? -14.57 9.781 18.438 1 93.94 182 GLY A C 1
ATOM 1373 O O . GLY A 1 182 ? -15.57 9.094 18.625 1 93.94 182 GLY A O 1
ATOM 1374 N N . VAL A 1 183 ? -14.242 10.273 17.281 1 95.88 183 VAL A N 1
ATOM 1375 C CA . VAL A 1 183 ? -15.203 10.133 16.188 1 95.88 183 VAL A CA 1
ATOM 1376 C C . VAL A 1 183 ? -14.516 9.5 14.977 1 95.88 183 VAL A C 1
ATOM 1378 O O . VAL A 1 183 ? -14.922 8.438 14.516 1 95.88 183 VAL A O 1
ATOM 1381 N N . THR A 1 184 ? -13.453 10.141 14.523 1 97.88 184 THR A N 1
ATOM 1382 C CA . THR A 1 184 ? -12.836 9.648 13.297 1 97.88 184 THR A CA 1
ATOM 1383 C C . THR A 1 184 ? -11.344 9.406 13.508 1 97.88 184 THR A C 1
ATOM 1385 O O . THR A 1 184 ? -10.641 9 12.578 1 97.88 184 THR A O 1
ATOM 1388 N N . GLN A 1 185 ? -10.836 9.594 14.688 1 98.12 185 GLN A N 1
ATOM 1389 C CA . GLN A 1 185 ? -9.406 9.414 14.938 1 98.12 185 GLN A CA 1
ATOM 1390 C C . GLN A 1 185 ? -9.047 7.941 15.062 1 98.12 185 GLN A C 1
ATOM 1392 O O . GLN A 1 185 ? -9.367 7.297 16.062 1 98.12 185 GLN A O 1
ATOM 1397 N N . THR A 1 186 ? -8.336 7.473 14.031 1 98.25 186 THR A N 1
ATOM 1398 C CA . THR A 1 186 ? -7.816 6.109 14.031 1 98.25 186 THR A CA 1
ATOM 1399 C C . THR A 1 186 ? -6.406 6.062 14.602 1 98.25 186 THR A C 1
ATOM 1401 O O . THR A 1 186 ? -5.809 7.105 14.883 1 98.25 186 THR A O 1
ATOM 1404 N N . ILE A 1 187 ? -5.883 4.883 14.781 1 98.25 187 ILE A N 1
ATOM 1405 C CA . ILE A 1 187 ? -4.559 4.711 15.367 1 98.25 187 ILE A CA 1
ATOM 1406 C C . ILE A 1 187 ? -3.521 5.449 14.523 1 98.25 187 ILE A C 1
ATOM 1408 O O . ILE A 1 187 ? -2.736 6.242 15.047 1 98.25 187 ILE A O 1
ATOM 1412 N N . PRO A 1 188 ? -3.561 5.309 13.188 1 98.44 188 PRO A N 1
ATOM 1413 C CA . PRO A 1 188 ? -2.537 5.98 12.383 1 98.44 188 PRO A CA 1
ATOM 1414 C C . PRO A 1 188 ? -2.607 7.504 12.5 1 98.44 188 PRO A C 1
ATOM 1416 O O . PRO A 1 188 ? -1.572 8.164 12.609 1 98.44 188 PRO A O 1
ATOM 1419 N N . THR A 1 189 ? -3.824 8.055 12.508 1 97.88 189 THR A N 1
ATOM 1420 C CA . THR A 1 189 ? -3.93 9.508 12.609 1 97.88 189 THR A CA 1
ATOM 1421 C C . THR A 1 189 ? -3.58 9.977 14.016 1 97.88 189 THR A C 1
ATOM 1423 O O . THR A 1 189 ? -3.029 11.07 14.195 1 97.88 189 THR A O 1
ATOM 1426 N N . ALA A 1 190 ? -3.842 9.164 15 1 97.81 190 ALA A N 1
ATOM 1427 C CA . ALA A 1 190 ? -3.482 9.492 16.375 1 97.81 190 ALA A CA 1
ATOM 1428 C C . ALA A 1 190 ? -1.967 9.539 16.547 1 97.81 190 ALA A C 1
ATOM 1430 O O . ALA A 1 190 ? -1.442 10.414 17.25 1 97.81 190 ALA A O 1
ATOM 1431 N N . ILE A 1 191 ? -1.289 8.602 15.945 1 97.94 191 ILE A N 1
ATOM 1432 C CA . ILE A 1 191 ? 0.168 8.57 16 1 97.94 191 ILE A CA 1
ATOM 1433 C C . ILE A 1 191 ? 0.742 9.852 15.406 1 97.94 191 ILE A C 1
ATOM 1435 O O . ILE A 1 191 ? 1.66 10.453 15.969 1 97.94 191 ILE A O 1
ATOM 1439 N N . TYR A 1 192 ? 0.191 10.219 14.336 1 96.81 192 TYR A N 1
ATOM 1440 C CA . TYR A 1 192 ? 0.629 11.438 13.664 1 96.81 192 TYR A CA 1
ATOM 1441 C C . TYR A 1 192 ? 0.466 12.648 14.57 1 96.81 192 TYR A C 1
ATOM 1443 O O . TYR A 1 192 ? 1.396 13.445 14.734 1 96.81 192 TYR A O 1
ATOM 1451 N N . VAL A 1 193 ? -0.64 12.758 15.18 1 95.62 193 VAL A N 1
ATOM 1452 C CA . VAL A 1 193 ? -0.934 13.898 16.047 1 95.62 193 VAL A CA 1
ATOM 1453 C C . VAL A 1 193 ? -0.086 13.82 17.312 1 95.62 193 VAL A C 1
ATOM 1455 O O . VAL A 1 193 ? 0.396 14.844 17.812 1 95.62 193 VAL A O 1
ATOM 1458 N N . ALA A 1 194 ? 0.053 12.648 17.844 1 95.12 194 ALA A N 1
ATOM 1459 C CA . ALA A 1 194 ? 0.852 12.469 19.047 1 95.12 194 ALA A CA 1
ATOM 1460 C C . ALA A 1 194 ? 2.301 12.883 18.828 1 95.12 194 ALA A C 1
ATOM 1462 O O . ALA A 1 194 ? 2.916 13.516 19.688 1 95.12 194 ALA A O 1
ATOM 1463 N N . LEU A 1 195 ? 2.824 12.531 17.688 1 92.44 195 LEU A N 1
ATOM 1464 C CA . LEU A 1 195 ? 4.184 12.945 17.359 1 92.44 195 LEU A CA 1
ATOM 1465 C C . LEU A 1 195 ? 4.27 14.469 17.234 1 92.44 195 LEU A C 1
ATOM 1467 O O . LEU A 1 195 ? 5.207 15.086 17.75 1 92.44 195 LEU A O 1
ATOM 1471 N N . ASP A 1 196 ? 3.303 15 16.594 1 90.31 196 ASP A N 1
ATOM 1472 C CA . ASP A 1 196 ? 3.273 16.438 16.359 1 90.31 196 ASP A CA 1
ATOM 1473 C C . ASP A 1 196 ? 3.158 17.203 17.672 1 90.31 196 ASP A C 1
ATOM 1475 O O . ASP A 1 196 ? 3.736 18.281 17.828 1 90.31 196 ASP A O 1
ATOM 1479 N N . SER A 1 197 ? 2.506 16.672 18.625 1 93.31 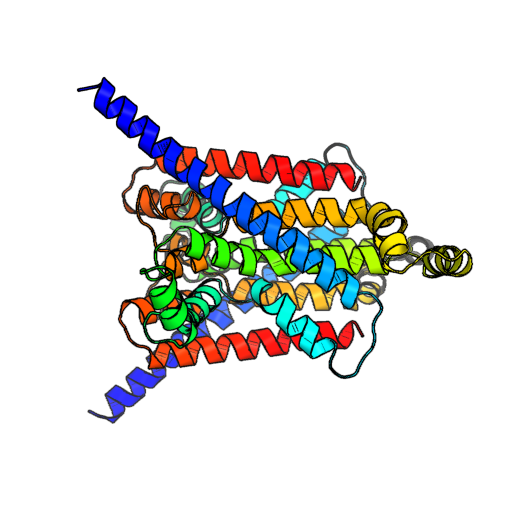197 SER A N 1
ATOM 1480 C CA . SER A 1 197 ? 2.283 17.328 19.906 1 93.31 197 SER A CA 1
ATOM 1481 C C . SER A 1 197 ? 3.363 16.953 20.922 1 93.31 197 SER A C 1
ATOM 1483 O O . SER A 1 197 ? 3.389 17.484 22.031 1 93.31 197 SER A O 1
ATOM 1485 N N . GLY A 1 198 ? 4.141 15.961 20.609 1 92.06 198 GLY A N 1
ATOM 1486 C CA . GLY A 1 198 ? 5.242 15.578 21.484 1 92.06 198 GLY A CA 1
ATOM 1487 C C . GLY A 1 198 ? 4.848 14.555 22.531 1 92.06 198 GLY A C 1
ATOM 1488 O O . GLY A 1 198 ? 5.586 14.32 23.484 1 92.06 198 GLY A O 1
ATOM 1489 N N . ASP A 1 199 ? 3.648 14.008 22.453 1 94.12 199 ASP A N 1
ATOM 1490 C CA . ASP A 1 199 ? 3.244 12.945 23.375 1 94.12 199 ASP A CA 1
ATOM 1491 C C . ASP A 1 199 ? 3.826 11.602 22.938 1 94.12 199 ASP A C 1
ATOM 1493 O O . ASP A 1 199 ? 3.105 10.742 22.438 1 94.12 199 ASP A O 1
ATOM 1497 N N . MET A 1 200 ? 5.023 11.391 23.328 1 93.88 200 MET A N 1
ATOM 1498 C CA . MET A 1 200 ? 5.781 10.242 22.844 1 93.88 200 MET A CA 1
ATOM 1499 C C . MET A 1 200 ? 5.305 8.953 23.516 1 93.88 200 MET A C 1
ATOM 1501 O O . MET A 1 200 ? 5.359 7.879 22.922 1 93.88 200 MET A O 1
ATOM 1505 N N . THR A 1 201 ? 4.836 9.047 24.656 1 94.69 201 THR A N 1
ATOM 1506 C CA . THR A 1 201 ? 4.363 7.859 25.359 1 94.69 201 THR A CA 1
ATOM 1507 C C . THR A 1 201 ? 3.174 7.234 24.641 1 94.69 201 THR A C 1
ATOM 1509 O O . THR A 1 201 ? 3.188 6.043 24.328 1 94.69 201 THR A O 1
ATOM 1512 N N . LEU A 1 202 ? 2.205 8.062 24.344 1 94.44 202 LEU A N 1
ATOM 1513 C CA . LEU A 1 202 ? 1.034 7.559 23.641 1 94.44 202 LEU A CA 1
ATOM 1514 C C . LEU A 1 202 ? 1.411 7.082 22.234 1 94.44 202 LEU A C 1
ATOM 1516 O O . LEU A 1 202 ? 0.905 6.062 21.766 1 94.44 202 LEU A O 1
ATOM 1520 N N . ALA A 1 203 ? 2.281 7.812 21.609 1 96.56 203 ALA A N 1
ATOM 1521 C CA . ALA A 1 203 ? 2.734 7.43 20.266 1 96.56 203 ALA A CA 1
ATOM 1522 C C . ALA A 1 203 ? 3.35 6.031 20.281 1 96.56 203 ALA A C 1
ATOM 1524 O O . ALA A 1 203 ? 2.975 5.176 19.469 1 96.56 203 ALA A O 1
ATOM 1525 N N . TRP A 1 204 ? 4.219 5.75 21.266 1 96.69 204 TRP A N 1
ATOM 1526 C CA . TRP A 1 204 ? 4.871 4.449 21.375 1 96.69 204 TRP A CA 1
ATOM 1527 C C . TRP A 1 204 ? 3.857 3.35 21.672 1 96.69 204 TRP A C 1
ATOM 1529 O O . TRP A 1 204 ? 3.969 2.238 21.141 1 96.69 204 TRP A O 1
ATOM 1539 N N . CYS A 1 205 ? 2.904 3.688 22.438 1 97 205 CYS A N 1
ATOM 1540 C CA . CYS A 1 205 ? 1.895 2.693 22.781 1 97 205 CYS A CA 1
ATOM 1541 C C . CYS A 1 205 ? 1.072 2.301 21.562 1 97 205 CYS A C 1
ATOM 1543 O O . CYS A 1 205 ? 0.844 1.115 21.328 1 97 205 CYS A O 1
ATOM 1545 N N . TRP A 1 206 ? 0.642 3.266 20.797 1 97.81 206 TRP A N 1
ATOM 1546 C CA . TRP A 1 206 ? -0.149 2.979 19.609 1 97.81 206 TRP A CA 1
ATOM 1547 C C . TRP A 1 206 ? 0.695 2.281 18.547 1 97.81 206 TRP A C 1
ATOM 1549 O O . TRP A 1 206 ? 0.234 1.338 17.906 1 97.81 206 TRP A O 1
ATOM 1559 N N . VAL A 1 207 ? 1.944 2.723 18.391 1 98.06 207 VAL A N 1
ATOM 1560 C CA . VAL A 1 207 ? 2.85 2.102 17.422 1 98.06 207 VAL A CA 1
ATOM 1561 C C . VAL A 1 207 ? 3.09 0.643 17.812 1 98.06 207 VAL A C 1
ATOM 1563 O O . VAL A 1 207 ? 2.988 -0.252 16.969 1 98.06 207 VAL A O 1
ATOM 1566 N N . GLY A 1 208 ? 3.348 0.427 19.078 1 98 208 GLY A N 1
ATOM 1567 C CA . GLY A 1 208 ? 3.535 -0.936 19.562 1 98 208 GLY A CA 1
ATOM 1568 C C . GLY A 1 208 ? 2.32 -1.816 19.328 1 98 208 GLY A C 1
ATOM 1569 O O . GLY A 1 208 ? 2.453 -2.973 18.922 1 98 208 GLY A O 1
ATOM 1570 N N . THR A 1 209 ? 1.185 -1.252 19.547 1 97.56 209 THR A N 1
ATOM 1571 C CA . THR A 1 209 ? -0.062 -1.999 19.422 1 97.56 209 THR A CA 1
ATOM 1572 C C . THR A 1 209 ? -0.294 -2.41 17.969 1 97.56 209 THR A C 1
ATOM 1574 O O . THR A 1 209 ? -0.536 -3.584 17.688 1 97.56 209 THR A O 1
ATOM 1577 N N . ILE A 1 210 ? -0.162 -1.501 17.094 1 97.44 210 ILE A N 1
ATOM 1578 C CA . ILE A 1 210 ? -0.503 -1.782 15.703 1 97.44 210 ILE A CA 1
ATOM 1579 C C . ILE A 1 210 ? 0.568 -2.674 15.078 1 97.44 210 ILE A C 1
ATOM 1581 O O . ILE A 1 210 ? 0.265 -3.52 14.234 1 97.44 210 ILE A O 1
ATOM 1585 N N . ILE A 1 211 ? 1.855 -2.545 15.477 1 97.38 211 ILE A N 1
ATOM 1586 C CA . ILE A 1 211 ? 2.912 -3.43 14.992 1 97.38 211 ILE A CA 1
ATOM 1587 C C . ILE A 1 211 ? 2.635 -4.859 15.453 1 97.38 211 ILE A C 1
ATOM 1589 O O . ILE A 1 211 ? 2.76 -5.805 14.672 1 97.38 211 ILE A O 1
ATOM 1593 N N . LEU A 1 212 ? 2.244 -4.996 16.672 1 97.31 212 LEU A N 1
ATOM 1594 C CA . LEU A 1 212 ? 1.967 -6.32 17.219 1 97.31 212 LEU A CA 1
ATOM 1595 C C . LEU A 1 212 ? 0.826 -6.992 16.469 1 97.31 212 LEU A C 1
ATOM 1597 O O . LEU A 1 212 ? 0.943 -8.148 16.062 1 97.31 212 LEU A O 1
ATOM 1601 N N . ILE A 1 213 ? -0.231 -6.258 16.234 1 96.88 213 ILE A N 1
ATOM 1602 C CA . ILE A 1 213 ? -1.39 -6.805 15.539 1 96.88 213 ILE A CA 1
ATOM 1603 C C . ILE A 1 213 ? -1.005 -7.172 14.109 1 96.88 213 ILE A C 1
ATOM 1605 O O . ILE A 1 213 ? -1.246 -8.297 13.664 1 96.88 213 ILE A O 1
ATOM 1609 N N . SER A 1 214 ? -0.354 -6.242 13.422 1 96.75 214 SER A N 1
ATOM 1610 C CA . SER A 1 214 ? 0.002 -6.457 12.023 1 96.75 214 SER A CA 1
ATOM 1611 C C . SER A 1 214 ? 1.018 -7.586 11.875 1 96.75 214 SER A C 1
ATOM 1613 O O . SER A 1 214 ? 0.914 -8.406 10.961 1 96.75 214 SER A O 1
ATOM 1615 N N . PHE A 1 215 ? 1.971 -7.629 12.781 1 96.38 215 PHE A N 1
ATOM 1616 C CA . PHE A 1 215 ? 2.996 -8.664 12.734 1 96.38 215 PHE A CA 1
ATOM 1617 C C . PHE A 1 215 ? 2.387 -10.039 12.969 1 96.38 215 PHE A C 1
ATOM 1619 O O . PHE A 1 215 ? 2.678 -10.984 12.227 1 96.38 215 PHE A O 1
ATOM 1626 N N . MET A 1 216 ? 1.564 -10.156 13.93 1 96.69 216 MET A N 1
ATOM 1627 C CA . MET A 1 216 ? 0.936 -11.438 14.234 1 96.69 216 MET A CA 1
ATOM 1628 C C . MET A 1 216 ? 0.093 -11.922 13.055 1 96.69 216 MET A C 1
ATOM 1630 O O . MET A 1 216 ? 0.154 -13.102 12.688 1 96.69 216 MET A O 1
ATOM 1634 N N . MET A 1 217 ? -0.608 -11.039 12.484 1 96.06 217 MET A N 1
ATOM 1635 C CA . MET A 1 217 ? -1.467 -11.406 11.367 1 96.06 217 MET A CA 1
ATOM 1636 C C . MET A 1 217 ? -0.633 -11.797 10.148 1 96.06 217 MET A C 1
ATOM 1638 O O . MET A 1 217 ? -0.9 -12.82 9.508 1 96.06 217 MET A O 1
ATOM 1642 N N . LEU A 1 218 ? 0.366 -11.047 9.875 1 94.88 218 LEU A N 1
ATOM 1643 C CA . LEU A 1 218 ? 1.218 -11.344 8.727 1 94.88 218 LEU A CA 1
ATOM 1644 C C . LEU A 1 218 ? 2.016 -12.617 8.961 1 94.88 218 LEU A C 1
ATOM 1646 O O . LEU A 1 218 ? 2.27 -13.375 8.016 1 94.88 218 LEU A O 1
ATOM 1650 N N . TRP A 1 219 ? 2.396 -12.805 10.18 1 94.56 219 TRP A N 1
ATOM 1651 C CA . TRP A 1 219 ? 3.145 -14 10.531 1 94.56 219 TRP A CA 1
ATOM 1652 C C . TRP A 1 219 ? 2.312 -15.258 10.281 1 94.56 219 TRP A C 1
ATOM 1654 O O . TRP A 1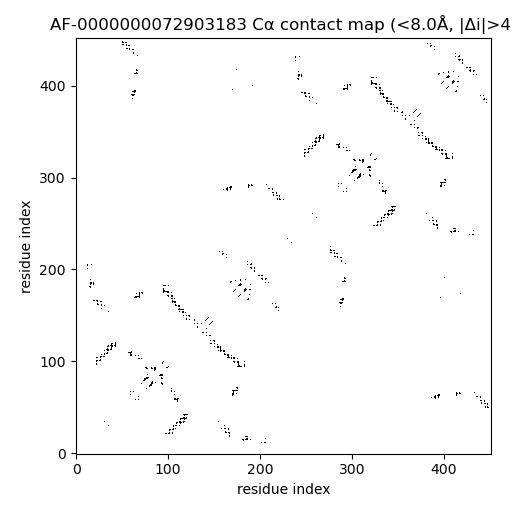 219 ? 2.836 -16.281 9.828 1 94.56 219 TRP A O 1
ATOM 1664 N N . MET A 1 220 ? 1.071 -15.141 10.492 1 94 220 MET A N 1
ATOM 1665 C CA . MET A 1 220 ? 0.172 -16.266 10.227 1 94 220 MET A CA 1
ATOM 1666 C C . MET A 1 220 ? 0.133 -16.578 8.734 1 94 220 MET A C 1
ATOM 1668 O O . MET A 1 220 ? 0.101 -17.75 8.352 1 94 220 MET A O 1
ATOM 1672 N N . VAL A 1 221 ? 0.194 -15.57 7.969 1 93.19 221 VAL A N 1
ATOM 1673 C CA . VAL A 1 221 ? 0.177 -15.75 6.52 1 93.19 221 VAL A CA 1
ATOM 1674 C C . VAL A 1 221 ? 1.459 -16.453 6.07 1 93.19 221 VAL A C 1
ATOM 1676 O O . VAL A 1 221 ? 1.413 -17.422 5.305 1 93.19 221 VAL A O 1
ATOM 1679 N N . GLN A 1 222 ? 2.58 -15.992 6.633 1 92.25 222 GLN A N 1
ATOM 1680 C CA . GLN A 1 222 ? 3.867 -16.531 6.219 1 92.25 222 GLN A CA 1
ATOM 1681 C C . GLN A 1 222 ? 4.039 -17.969 6.699 1 92.25 222 GLN A C 1
ATOM 1683 O O . GLN A 1 222 ? 4.652 -18.797 6.016 1 92.25 222 GLN A O 1
ATOM 1688 N N . ARG A 1 223 ? 3.473 -18.359 7.824 1 90.31 223 ARG A N 1
ATOM 1689 C CA . ARG A 1 223 ? 3.576 -19.703 8.383 1 90.31 223 ARG A CA 1
ATOM 1690 C C . ARG A 1 223 ? 2.76 -20.703 7.566 1 90.31 223 ARG A C 1
ATOM 1692 O O . ARG A 1 223 ? 3.178 -21.844 7.371 1 90.31 223 ARG A O 1
ATOM 1699 N N . LYS A 1 224 ? 1.728 -20.219 7.074 1 86.75 224 LYS A N 1
ATOM 1700 C CA . LYS A 1 224 ? 0.856 -21.109 6.305 1 86.75 224 LYS A CA 1
ATOM 1701 C C . LYS A 1 224 ? 1.424 -21.375 4.914 1 86.75 224 LYS A C 1
ATOM 1703 O O . LYS A 1 224 ? 1.11 -22.391 4.285 1 86.75 224 LYS A O 1
ATOM 1708 N N . SER A 1 225 ? 2.17 -20.391 4.445 1 79.81 225 SER A N 1
ATOM 1709 C CA . SER A 1 225 ? 2.752 -20.547 3.115 1 79.81 225 SER A CA 1
ATOM 1710 C C . SER A 1 225 ? 3.912 -21.531 3.127 1 79.81 225 SER A C 1
ATOM 1712 O O . SER A 1 225 ? 4.363 -21.969 2.07 1 79.81 225 SER A O 1
ATOM 1714 N N . HIS A 1 226 ? 4.434 -21.922 4.355 1 71.69 226 HIS A N 1
ATOM 1715 C CA . HIS A 1 226 ? 5.531 -22.875 4.469 1 71.69 226 HIS A CA 1
ATOM 1716 C C . HIS A 1 226 ? 5.07 -24.172 5.141 1 71.69 226 HIS A C 1
ATOM 1718 O O . HIS A 1 226 ? 4.25 -24.141 6.059 1 71.69 226 HIS A O 1
ATOM 1724 N N . MET B 1 1 ? 3.975 41.656 -13.781 1 49.56 1 MET B N 1
ATOM 1725 C CA . MET B 1 1 ? 3.244 41.062 -12.656 1 49.56 1 MET B CA 1
ATOM 1726 C C . MET B 1 1 ? 2.586 39.75 -13.055 1 49.56 1 MET B C 1
ATOM 1728 O O . MET B 1 1 ? 2.643 38.781 -12.305 1 49.56 1 MET B O 1
ATOM 1732 N N . ASP B 1 2 ? 2.062 39.625 -14.203 1 53.94 2 ASP B N 1
ATOM 1733 C CA . ASP B 1 2 ? 1.402 38.469 -14.742 1 53.94 2 ASP B CA 1
ATOM 1734 C C . ASP B 1 2 ? 2.414 37.344 -15.031 1 53.94 2 ASP B C 1
ATOM 1736 O O . ASP B 1 2 ? 2.148 36.188 -14.773 1 53.94 2 ASP B O 1
ATOM 1740 N N . SER B 1 3 ? 3.486 37.781 -15.539 1 51.78 3 SER B N 1
ATOM 1741 C CA . SER B 1 3 ? 4.508 36.812 -15.883 1 51.78 3 SER B CA 1
ATOM 1742 C C . SER B 1 3 ? 5.07 36.125 -14.633 1 51.78 3 SER B C 1
ATOM 1744 O O . SER B 1 3 ? 5.297 34.906 -14.625 1 51.78 3 SER B O 1
ATOM 1746 N N . GLN B 1 4 ? 5.367 36.938 -13.609 1 51 4 GLN B N 1
ATOM 1747 C CA . GLN B 1 4 ? 5.867 36.375 -12.359 1 51 4 GLN B CA 1
ATOM 1748 C C . GLN B 1 4 ? 4.844 35.438 -11.734 1 51 4 GLN B C 1
ATOM 1750 O O . GLN B 1 4 ? 5.203 34.375 -11.227 1 51 4 GLN B O 1
ATOM 1755 N N . LEU B 1 5 ? 3.604 35.875 -11.82 1 54.53 5 LEU B N 1
ATOM 1756 C CA . LEU B 1 5 ? 2.523 35.031 -11.336 1 54.53 5 LEU B CA 1
ATOM 1757 C C . LEU B 1 5 ? 2.436 33.75 -12.148 1 54.53 5 LEU B C 1
ATOM 1759 O O . LEU B 1 5 ? 2.211 32.688 -11.594 1 54.53 5 LEU B O 1
ATOM 1763 N N . SER B 1 6 ? 2.689 33.938 -13.461 1 57.84 6 SER B N 1
ATOM 1764 C CA . SER B 1 6 ? 2.67 32.781 -14.328 1 57.84 6 SER B CA 1
ATOM 1765 C C . SER B 1 6 ? 3.854 31.859 -14.047 1 57.84 6 SER B C 1
ATOM 1767 O O . SER B 1 6 ? 3.701 30.625 -14.008 1 57.84 6 SER B O 1
ATOM 1769 N N . ASN B 1 7 ? 5.039 32.469 -13.898 1 56.03 7 ASN B N 1
ATOM 1770 C CA . ASN B 1 7 ? 6.223 31.672 -13.586 1 56.03 7 ASN B CA 1
ATOM 1771 C C . ASN B 1 7 ? 6.109 31 -12.211 1 56.03 7 ASN B C 1
ATOM 1773 O O . ASN B 1 7 ? 6.543 29.859 -12.031 1 56.03 7 ASN B O 1
ATOM 1777 N N . PHE B 1 8 ? 5.609 31.719 -11.344 1 59.88 8 PHE B N 1
ATOM 1778 C CA . PHE B 1 8 ? 5.375 31.172 -10.008 1 59.88 8 PHE B CA 1
ATOM 1779 C C . PHE B 1 8 ? 4.391 30.016 -10.062 1 59.88 8 PHE B C 1
ATOM 1781 O O . PHE B 1 8 ? 4.609 28.984 -9.422 1 59.88 8 PHE B O 1
ATOM 1788 N N . THR B 1 9 ? 3.549 30.266 -10.945 1 72.94 9 THR B N 1
ATOM 1789 C CA . THR B 1 9 ? 2.529 29.234 -11.07 1 72.94 9 THR B CA 1
ATOM 1790 C C . THR B 1 9 ? 3.098 27.984 -11.75 1 72.94 9 THR B C 1
ATOM 1792 O O . THR B 1 9 ? 2.785 26.859 -11.359 1 72.94 9 THR B O 1
ATOM 1795 N N . PHE B 1 10 ? 4.117 28.359 -12.609 1 81.31 10 PHE B N 1
ATOM 1796 C CA . PHE B 1 10 ? 4.738 27.234 -13.297 1 81.31 10 PHE B CA 1
ATOM 1797 C C . PHE B 1 10 ? 5.676 26.469 -12.359 1 81.31 10 PHE B C 1
ATOM 1799 O O . PHE B 1 10 ? 5.656 25.25 -12.312 1 81.31 10 PHE B O 1
ATOM 1806 N N . SER B 1 11 ? 6.484 27.203 -11.68 1 84.75 11 SER B N 1
ATOM 1807 C CA . SER B 1 11 ? 7.406 26.562 -10.742 1 84.75 11 SER B CA 1
ATOM 1808 C C . SER B 1 11 ? 6.652 25.828 -9.641 1 84.75 11 SER B C 1
ATOM 1810 O O . SER B 1 11 ? 7.055 24.75 -9.219 1 84.75 11 SER B O 1
ATOM 1812 N N . GLU B 1 12 ? 5.609 26.422 -9.297 1 88.75 12 GLU B N 1
ATOM 1813 C CA . GLU B 1 12 ? 4.789 25.812 -8.25 1 88.75 12 GLU B CA 1
ATOM 1814 C C . GLU B 1 12 ? 4.211 24.469 -8.711 1 88.75 12 GLU B C 1
ATOM 1816 O O . GLU B 1 12 ? 4.094 23.547 -7.914 1 88.75 12 GLU B O 1
ATOM 1821 N N . PHE B 1 13 ? 3.906 24.438 -9.938 1 93.44 13 PHE B N 1
ATOM 1822 C CA . PHE B 1 13 ? 3.33 23.234 -10.5 1 93.44 13 PHE B CA 1
ATOM 1823 C C . PHE B 1 13 ? 4.406 22.188 -10.75 1 93.44 13 PHE B C 1
ATOM 1825 O O . PHE B 1 13 ? 4.23 21.016 -10.398 1 93.44 13 PHE B O 1
ATOM 1832 N N . TRP B 1 14 ? 5.566 22.562 -11.148 1 96.19 14 TRP B N 1
ATOM 1833 C CA . TRP B 1 14 ? 6.551 21.625 -11.68 1 96.19 14 TRP B CA 1
ATOM 1834 C C . TRP B 1 14 ? 7.465 21.109 -10.578 1 96.19 14 TRP B C 1
ATOM 1836 O O . TRP B 1 14 ? 7.961 19.984 -10.656 1 96.19 14 TRP B O 1
ATOM 1846 N N . THR B 1 15 ? 7.711 21.828 -9.562 1 96.62 15 THR B N 1
ATOM 1847 C CA . THR B 1 15 ? 8.719 21.516 -8.562 1 96.62 15 THR B CA 1
ATOM 1848 C C . THR B 1 15 ? 8.344 20.234 -7.816 1 96.62 15 THR B C 1
ATOM 1850 O O . THR B 1 15 ? 9.164 19.312 -7.688 1 96.62 15 THR B O 1
ATOM 1853 N N . PRO B 1 16 ? 7.066 20.062 -7.375 1 97.69 16 PRO B N 1
ATOM 1854 C CA . PRO B 1 16 ? 6.707 18.797 -6.711 1 97.69 16 PRO B CA 1
ATOM 1855 C C . PRO B 1 16 ? 6.805 17.594 -7.641 1 97.69 16 PRO B C 1
ATOM 1857 O O . PRO B 1 16 ? 7.129 16.484 -7.195 1 97.69 16 PRO B O 1
ATOM 1860 N N . ILE B 1 17 ? 6.566 17.812 -8.891 1 98 17 ILE B N 1
ATOM 1861 C CA . ILE B 1 17 ? 6.625 16.734 -9.867 1 98 17 ILE B CA 1
ATOM 1862 C C . ILE B 1 17 ? 8.07 16.281 -10.047 1 98 17 ILE B C 1
ATOM 1864 O O . ILE B 1 17 ? 8.359 15.078 -9.977 1 98 17 ILE B O 1
ATOM 1868 N N . SER B 1 18 ? 8.93 17.234 -10.234 1 97.88 18 SER B N 1
ATOM 1869 C CA . SER B 1 18 ? 10.344 16.922 -10.422 1 97.88 18 SER B CA 1
ATOM 1870 C C . SER B 1 18 ? 10.922 16.234 -9.188 1 97.88 18 SER B C 1
ATOM 1872 O O . SER B 1 18 ? 11.641 15.242 -9.312 1 97.88 18 SER B O 1
ATOM 1874 N N . LEU B 1 19 ? 10.586 16.734 -8.039 1 98 19 LEU B N 1
ATOM 1875 C CA . LEU B 1 19 ? 11.094 16.141 -6.809 1 98 19 LEU B CA 1
ATOM 1876 C C . LEU B 1 19 ? 10.547 14.734 -6.617 1 98 19 LEU B C 1
ATOM 1878 O O . LEU B 1 19 ? 11.281 13.828 -6.23 1 98 19 LEU B O 1
ATOM 1882 N N . SER B 1 20 ? 9.25 14.531 -6.848 1 98.5 20 SER B N 1
ATOM 1883 C CA . SER B 1 20 ? 8.641 13.219 -6.715 1 98.5 20 SER B CA 1
ATOM 1884 C C . SER B 1 20 ? 9.312 12.195 -7.625 1 98.5 20 SER B C 1
ATOM 1886 O O . SER B 1 20 ? 9.57 11.062 -7.219 1 98.5 20 SER B O 1
ATOM 1888 N N . LEU B 1 21 ? 9.617 12.609 -8.844 1 98.44 21 LEU B N 1
ATOM 1889 C CA . LEU B 1 21 ? 10.258 11.703 -9.789 1 98.44 21 LEU B CA 1
ATOM 1890 C C . LEU B 1 21 ? 11.68 11.383 -9.352 1 98.44 21 LEU B C 1
ATOM 1892 O O . LEU B 1 21 ? 12.109 10.227 -9.43 1 98.44 21 LEU B O 1
ATOM 1896 N N . GLU B 1 22 ? 12.344 12.352 -8.898 1 98.5 22 GLU B N 1
ATOM 1897 C CA . GLU B 1 22 ? 13.703 12.133 -8.422 1 98.5 22 GLU B CA 1
ATOM 1898 C C . GLU B 1 22 ? 13.727 11.18 -7.23 1 98.5 22 GLU B C 1
ATOM 1900 O O . GLU B 1 22 ? 14.5 10.219 -7.215 1 98.5 22 GLU B O 1
ATOM 1905 N N . VAL B 1 23 ? 12.898 11.438 -6.297 1 98.69 23 VAL B N 1
ATOM 1906 C CA . VAL B 1 23 ? 12.812 10.617 -5.094 1 98.69 23 VAL B CA 1
ATOM 1907 C C . VAL B 1 23 ? 12.406 9.195 -5.469 1 98.69 23 VAL B C 1
ATOM 1909 O O . VAL B 1 23 ? 13.016 8.227 -5.012 1 98.69 23 VAL B O 1
ATOM 1912 N N . ALA B 1 24 ? 11.406 9.086 -6.293 1 98.75 24 ALA B N 1
ATOM 1913 C CA . ALA B 1 24 ? 10.883 7.777 -6.68 1 98.75 24 ALA B CA 1
ATOM 1914 C C . ALA B 1 24 ? 11.938 6.973 -7.438 1 98.75 24 ALA B C 1
ATOM 1916 O O . ALA B 1 24 ? 12.094 5.77 -7.207 1 98.75 24 ALA B O 1
ATOM 1917 N N . ILE B 1 25 ? 12.672 7.633 -8.312 1 98.75 25 ILE B N 1
ATOM 1918 C CA . ILE B 1 25 ? 13.664 6.941 -9.133 1 98.75 25 ILE B CA 1
ATOM 1919 C C . ILE B 1 25 ? 14.805 6.441 -8.242 1 98.75 25 ILE B C 1
ATOM 1921 O O . ILE B 1 25 ? 15.219 5.285 -8.352 1 98.75 25 ILE B O 1
ATOM 1925 N N . VAL B 1 26 ? 15.297 7.254 -7.379 1 98.88 26 VAL B N 1
ATOM 1926 C CA . VAL B 1 26 ? 16.406 6.863 -6.508 1 98.88 26 VAL B CA 1
ATOM 1927 C C . VAL B 1 26 ? 15.953 5.754 -5.562 1 98.88 26 VAL B C 1
ATOM 1929 O O . VAL B 1 26 ? 16.641 4.746 -5.398 1 98.88 26 VAL B O 1
ATOM 1932 N N . ALA B 1 27 ? 14.805 5.941 -4.953 1 98.88 27 ALA B N 1
ATOM 1933 C CA . ALA B 1 27 ? 14.25 4.902 -4.086 1 98.88 27 ALA B CA 1
ATOM 1934 C C . ALA B 1 27 ? 14.047 3.6 -4.852 1 98.88 27 ALA B C 1
ATOM 1936 O O . ALA B 1 27 ? 14.328 2.516 -4.336 1 98.88 27 ALA B O 1
ATOM 1937 N N . TRP B 1 28 ? 13.57 3.764 -6.051 1 98.75 28 TRP B N 1
ATOM 1938 C CA . TRP B 1 28 ? 13.258 2.613 -6.895 1 98.75 28 TRP B CA 1
ATOM 1939 C C . TRP B 1 28 ? 14.523 1.822 -7.223 1 98.75 28 TRP B C 1
ATOM 1941 O O . TRP B 1 28 ? 14.516 0.589 -7.188 1 98.75 28 TRP B O 1
ATOM 1951 N N . ILE B 1 29 ? 15.602 2.457 -7.508 1 98.81 29 ILE B N 1
ATOM 1952 C CA . ILE B 1 29 ? 16.875 1.792 -7.793 1 98.81 29 ILE B CA 1
ATOM 1953 C C . ILE B 1 29 ? 17.328 0.998 -6.57 1 98.81 29 ILE B C 1
ATOM 1955 O O . ILE B 1 29 ? 17.734 -0.161 -6.688 1 98.81 29 ILE B O 1
ATOM 1959 N N . VAL B 1 30 ? 17.219 1.58 -5.418 1 98.81 30 VAL B N 1
ATOM 1960 C CA . VAL B 1 30 ? 17.578 0.904 -4.176 1 98.81 30 VAL B CA 1
ATOM 1961 C C . VAL B 1 30 ? 16.688 -0.321 -3.98 1 98.81 30 VAL B C 1
ATOM 1963 O O . VAL B 1 30 ? 17.172 -1.403 -3.646 1 98.81 30 VAL B O 1
ATOM 1966 N N . VAL B 1 31 ? 15.445 -0.173 -4.234 1 98.81 31 VAL B N 1
ATOM 1967 C CA . VAL B 1 31 ? 14.445 -1.218 -4.008 1 98.81 31 VAL B CA 1
ATOM 1968 C C . VAL B 1 31 ? 14.648 -2.346 -5.016 1 98.81 31 VAL B C 1
ATOM 1970 O O . VAL B 1 31 ? 14.484 -3.521 -4.684 1 98.81 31 VAL B O 1
ATOM 1973 N N . LEU B 1 32 ? 14.992 -1.988 -6.258 1 98.81 32 LEU B N 1
ATOM 1974 C CA . LEU B 1 32 ? 15.273 -3.008 -7.262 1 98.81 32 LEU B CA 1
ATOM 1975 C C . LEU B 1 32 ? 16.422 -3.902 -6.824 1 98.81 32 LEU B C 1
ATOM 1977 O O . LEU B 1 32 ? 16.312 -5.129 -6.84 1 98.81 32 LEU B O 1
ATOM 1981 N N . VAL B 1 33 ? 17.422 -3.312 -6.391 1 98.62 33 VAL B N 1
ATOM 1982 C CA . VAL B 1 33 ? 18.625 -4.055 -6.027 1 98.62 33 VAL B CA 1
ATOM 1983 C C . VAL B 1 33 ? 18.359 -4.871 -4.766 1 98.62 33 VAL B C 1
ATOM 1985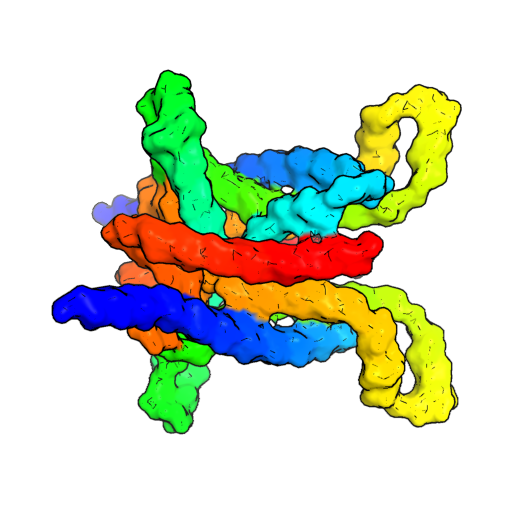 O O . VAL B 1 33 ? 18.578 -6.086 -4.75 1 98.62 33 VAL B O 1
ATOM 1988 N N . THR B 1 34 ? 17.875 -4.277 -3.748 1 98.69 34 THR B N 1
ATOM 1989 C CA . THR B 1 34 ? 17.688 -4.961 -2.471 1 98.69 34 THR B CA 1
ATOM 1990 C C . THR B 1 34 ? 16.562 -5.988 -2.555 1 98.69 34 THR B C 1
ATOM 1992 O O . THR B 1 34 ? 16.656 -7.074 -1.982 1 98.69 34 THR B O 1
ATOM 1995 N N . GLY B 1 35 ? 15.484 -5.605 -3.285 1 98.75 35 GLY B N 1
ATOM 1996 C CA . GLY B 1 35 ? 14.375 -6.535 -3.443 1 98.75 35 GLY B CA 1
ATOM 1997 C C . GLY B 1 35 ? 14.75 -7.781 -4.227 1 98.75 35 GLY B C 1
ATOM 1998 O O . GLY B 1 35 ? 14.375 -8.891 -3.85 1 98.75 35 GLY B O 1
ATOM 1999 N N . ILE B 1 36 ? 15.469 -7.578 -5.262 1 98.5 36 ILE B N 1
ATOM 2000 C CA . ILE B 1 36 ? 15.906 -8.695 -6.09 1 98.5 36 ILE B CA 1
ATOM 2001 C C . ILE B 1 36 ? 16.844 -9.594 -5.293 1 98.5 36 ILE B C 1
ATOM 2003 O O . ILE B 1 36 ? 16.703 -10.82 -5.301 1 98.5 36 ILE B O 1
ATOM 2007 N N . LEU B 1 37 ? 17.75 -9.016 -4.555 1 97.88 37 LEU B N 1
ATOM 2008 C CA . LEU B 1 37 ? 18.703 -9.797 -3.779 1 97.88 37 LEU B CA 1
ATOM 2009 C C . LEU B 1 37 ? 18.016 -10.547 -2.654 1 97.88 37 LEU B C 1
ATOM 2011 O O . LEU B 1 37 ? 18.297 -11.727 -2.422 1 97.88 37 LEU B O 1
ATOM 2015 N N . ALA B 1 38 ? 17.125 -9.906 -1.995 1 98.38 38 ALA B N 1
ATOM 2016 C CA . ALA B 1 38 ? 16.391 -10.57 -0.926 1 98.38 38 ALA B CA 1
ATOM 2017 C C . ALA B 1 38 ? 15.492 -11.672 -1.483 1 98.38 38 ALA B C 1
ATOM 2019 O O . ALA B 1 38 ? 15.406 -12.758 -0.907 1 98.38 38 ALA B O 1
ATOM 2020 N N . GLY B 1 39 ? 14.836 -11.32 -2.604 1 98.06 39 GLY B N 1
ATOM 2021 C CA . GLY B 1 39 ? 14.008 -12.336 -3.248 1 98.06 39 GLY B CA 1
ATOM 2022 C C . GLY B 1 39 ? 14.789 -13.562 -3.668 1 98.06 39 GLY B C 1
ATOM 2023 O O . GLY B 1 39 ? 14.336 -14.695 -3.457 1 98.06 39 GLY B O 1
ATOM 2024 N N . ARG B 1 40 ? 15.922 -13.336 -4.227 1 96.38 40 ARG B N 1
ATOM 2025 C CA . ARG B 1 40 ? 16.797 -14.438 -4.625 1 96.38 40 ARG B CA 1
ATOM 2026 C C . ARG B 1 40 ? 17.219 -15.258 -3.414 1 96.38 40 ARG B C 1
ATOM 2028 O O . ARG B 1 40 ? 17.203 -16.484 -3.451 1 96.38 40 ARG B O 1
ATOM 2035 N N . GLY B 1 41 ? 17.578 -14.594 -2.391 1 95.88 41 GLY B N 1
ATOM 2036 C CA . GLY B 1 41 ? 18.094 -15.25 -1.204 1 95.88 41 GLY B CA 1
ATOM 2037 C C . GLY B 1 41 ? 17.062 -16.094 -0.486 1 95.88 41 GLY B C 1
ATOM 2038 O O . GLY B 1 41 ? 17.406 -17.094 0.154 1 95.88 41 GLY B O 1
ATOM 2039 N N . LEU B 1 42 ? 15.789 -15.805 -0.691 1 96.19 42 LEU B N 1
ATOM 2040 C CA . LEU B 1 42 ? 14.789 -16.469 0.136 1 96.19 42 LEU B CA 1
ATOM 2041 C C . LEU B 1 42 ? 13.859 -17.328 -0.718 1 96.19 42 LEU B C 1
ATOM 2043 O O . LEU B 1 42 ? 13.062 -18.094 -0.187 1 96.19 42 LEU B O 1
ATOM 2047 N N . ALA B 1 43 ? 13.992 -17.219 -1.963 1 94.69 43 ALA B N 1
ATOM 2048 C CA . ALA B 1 43 ? 13.062 -17.891 -2.873 1 94.69 43 ALA B CA 1
ATOM 2049 C C . ALA B 1 43 ? 13.078 -19.391 -2.662 1 94.69 43 ALA B C 1
ATOM 2051 O O . ALA B 1 43 ? 12.023 -20.031 -2.59 1 94.69 43 ALA B O 1
ATOM 2052 N N . ARG B 1 44 ? 14.25 -20 -2.42 1 90.25 44 ARG B N 1
ATOM 2053 C CA . ARG B 1 44 ? 14.32 -21.453 -2.402 1 90.25 44 ARG B CA 1
ATOM 2054 C C . ARG B 1 44 ? 14.945 -21.953 -1.105 1 90.25 44 ARG B C 1
ATOM 2056 O O . ARG B 1 44 ? 15.133 -23.156 -0.926 1 90.25 44 ARG B O 1
ATOM 2063 N N . ARG B 1 45 ? 15.203 -21.078 -0.235 1 91.75 45 ARG B N 1
ATOM 2064 C CA . ARG B 1 45 ? 15.828 -21.484 1.021 1 91.75 45 ARG B CA 1
ATOM 2065 C C . ARG B 1 45 ? 14.781 -21.875 2.057 1 91.75 45 ARG B C 1
ATOM 2067 O O . ARG B 1 45 ? 13.703 -21.266 2.109 1 91.75 45 ARG B O 1
ATOM 2074 N N . SER B 1 46 ? 15.148 -22.891 2.732 1 92.12 46 SER B N 1
ATOM 2075 C CA . SER B 1 46 ? 14.305 -23.297 3.855 1 92.12 46 SER B CA 1
ATOM 2076 C C . SER B 1 46 ? 15.109 -23.359 5.152 1 92.12 46 SER B C 1
ATOM 2078 O O . SER B 1 46 ? 16.25 -23.812 5.16 1 92.12 46 SER B O 1
ATOM 2080 N N . PHE B 1 47 ? 14.781 -22.594 6.09 1 93.75 47 PHE B N 1
ATOM 2081 C CA . PHE B 1 47 ? 15.422 -22.625 7.402 1 93.75 47 PHE B CA 1
ATOM 2082 C C . PHE B 1 47 ? 14.422 -22.266 8.492 1 93.75 47 PHE B C 1
ATOM 2084 O O . PHE B 1 47 ? 13.352 -21.719 8.211 1 93.75 47 PHE B O 1
ATOM 2091 N N . ARG B 1 48 ? 14.984 -22.609 9.711 1 90.75 48 ARG B N 1
ATOM 2092 C CA . ARG B 1 48 ? 14.141 -22.312 10.859 1 90.75 48 ARG B CA 1
ATOM 2093 C C . ARG B 1 48 ? 13.984 -20.812 11.055 1 90.75 48 ARG B C 1
ATOM 2095 O O . ARG B 1 48 ? 14.977 -20.078 11 1 90.75 48 ARG B O 1
ATOM 2102 N N . GLY B 1 49 ? 12.836 -20.156 10.984 1 94.44 49 GLY B N 1
ATOM 2103 C CA . GLY B 1 49 ? 12.594 -18.75 11.203 1 94.44 49 GLY B CA 1
ATOM 2104 C C . GLY B 1 49 ? 12.281 -17.984 9.93 1 94.44 49 GLY B C 1
ATOM 2105 O O . GLY B 1 49 ? 12.172 -16.75 9.945 1 94.44 49 GLY B O 1
ATOM 2106 N N . LYS B 1 50 ? 12.328 -18.719 8.867 1 95.69 50 LYS B N 1
ATOM 2107 C CA . LYS B 1 50 ? 12.07 -18.078 7.578 1 95.69 50 LYS B CA 1
ATOM 2108 C C . LYS B 1 50 ? 10.805 -17.234 7.621 1 95.69 50 LYS B C 1
ATOM 2110 O O . LYS B 1 50 ? 10.789 -16.094 7.133 1 95.69 50 LYS B O 1
ATOM 2115 N N . ALA B 1 51 ? 9.82 -17.75 8.25 1 94.81 51 ALA B N 1
ATOM 2116 C CA . ALA B 1 51 ? 8.555 -17.031 8.352 1 94.81 51 ALA B CA 1
ATOM 2117 C C . ALA B 1 51 ? 8.734 -15.695 9.078 1 94.81 51 ALA B C 1
ATOM 2119 O O . ALA B 1 51 ? 8.125 -14.695 8.703 1 94.81 51 ALA B O 1
ATOM 2120 N N . LEU B 1 52 ? 9.555 -15.688 10.078 1 95.69 52 LEU B N 1
ATOM 2121 C CA . LEU B 1 52 ? 9.812 -14.461 10.828 1 95.69 52 LEU B CA 1
ATOM 2122 C C . LEU B 1 52 ? 10.547 -13.438 9.969 1 95.69 52 LEU B C 1
ATOM 2124 O O . LEU B 1 52 ? 10.211 -12.25 9.984 1 95.69 52 LEU B O 1
ATOM 2128 N N . VAL B 1 53 ? 11.5 -13.914 9.227 1 96.81 53 VAL B N 1
ATOM 2129 C CA . VAL B 1 53 ? 12.273 -13.031 8.359 1 96.81 53 VAL B CA 1
ATOM 2130 C C . VAL B 1 53 ? 11.375 -12.461 7.262 1 96.81 53 VAL B C 1
ATOM 2132 O O . VAL B 1 53 ? 11.375 -11.25 7.016 1 96.81 53 VAL B O 1
ATOM 2135 N N . GLU B 1 54 ? 10.594 -13.289 6.691 1 96.56 54 GLU B N 1
ATOM 2136 C CA . GLU B 1 54 ? 9.703 -12.859 5.617 1 96.56 54 GLU B CA 1
ATOM 2137 C C . GLU B 1 54 ? 8.656 -11.883 6.137 1 96.56 54 GLU B C 1
ATOM 2139 O O . GLU B 1 54 ? 8.297 -10.922 5.445 1 96.56 54 GLU B O 1
ATOM 21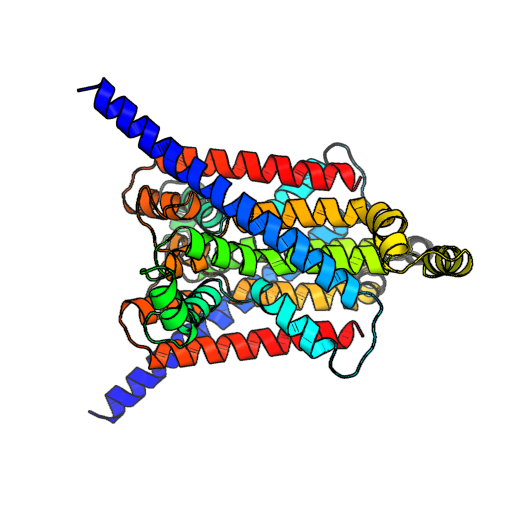44 N N . THR B 1 55 ? 8.188 -12.125 7.332 1 96.31 55 THR B N 1
ATOM 2145 C CA . THR B 1 55 ? 7.234 -11.211 7.953 1 96.31 55 THR B CA 1
ATOM 2146 C C . THR B 1 55 ? 7.852 -9.828 8.141 1 96.31 55 THR B C 1
ATOM 2148 O O . THR B 1 55 ? 7.242 -8.812 7.781 1 96.31 55 THR B O 1
ATOM 2151 N N . ALA B 1 56 ? 9.055 -9.812 8.609 1 96.62 56 ALA B N 1
ATOM 2152 C CA . ALA B 1 56 ? 9.742 -8.547 8.836 1 96.62 56 ALA B CA 1
ATOM 2153 C C . ALA B 1 56 ? 9.93 -7.777 7.531 1 96.62 56 ALA B C 1
ATOM 2155 O O . ALA B 1 56 ? 9.766 -6.559 7.488 1 96.62 56 ALA B O 1
ATOM 2156 N N . LEU B 1 57 ? 10.211 -8.477 6.469 1 97.31 57 LEU B N 1
ATOM 2157 C CA . LEU B 1 57 ? 10.461 -7.855 5.172 1 97.31 57 LEU B CA 1
ATOM 2158 C C . LEU B 1 57 ? 9.156 -7.355 4.559 1 97.31 57 LEU B C 1
ATOM 2160 O O . LEU B 1 57 ? 9.156 -6.363 3.824 1 97.31 57 LEU B O 1
ATOM 2164 N N . MET B 1 58 ? 8.039 -7.965 4.965 1 96.44 58 MET B N 1
ATOM 2165 C CA . MET B 1 58 ? 6.75 -7.633 4.367 1 96.44 58 MET B CA 1
ATOM 2166 C C . MET B 1 58 ? 5.988 -6.641 5.238 1 96.44 58 MET B C 1
ATOM 2168 O O . MET B 1 58 ? 4.988 -6.062 4.801 1 96.44 58 MET B O 1
ATOM 2172 N N . LEU B 1 59 ? 6.441 -6.336 6.359 1 96.69 59 LEU B N 1
ATOM 2173 C CA . LEU B 1 59 ? 5.742 -5.539 7.363 1 96.69 59 LEU B CA 1
ATOM 2174 C C . LEU B 1 59 ? 5.422 -4.148 6.824 1 96.69 59 LEU B C 1
ATOM 2176 O O . LEU B 1 59 ? 4.324 -3.631 7.043 1 96.69 59 LEU B O 1
ATOM 2180 N N . PRO B 1 60 ? 6.336 -3.5 6.113 1 96.38 60 PRO B N 1
ATOM 2181 C CA . PRO B 1 60 ? 6.043 -2.15 5.625 1 96.38 60 PRO B CA 1
ATOM 2182 C C . PRO B 1 60 ? 4.812 -2.105 4.719 1 96.38 60 PRO B C 1
ATOM 2184 O O . PRO B 1 60 ? 4.176 -1.059 4.59 1 96.38 60 PRO B O 1
ATOM 2187 N N . LEU B 1 61 ? 4.461 -3.223 4.133 1 93.69 61 LEU B N 1
ATOM 2188 C CA . LEU B 1 61 ? 3.324 -3.291 3.223 1 93.69 61 LEU B CA 1
ATOM 2189 C C . LEU B 1 61 ? 2.016 -3.066 3.973 1 93.69 61 LEU B C 1
ATOM 2191 O O . LEU B 1 61 ? 1.062 -2.518 3.416 1 93.69 61 LEU B O 1
ATOM 2195 N N . VAL B 1 62 ? 1.934 -3.455 5.234 1 92.75 62 VAL B N 1
ATOM 2196 C CA . VAL B 1 62 ? 0.657 -3.488 5.941 1 92.75 62 VAL B CA 1
ATOM 2197 C C . VAL B 1 62 ? 0.677 -2.484 7.09 1 92.75 62 VAL B C 1
ATOM 2199 O O . VAL B 1 62 ? -0.369 -2.162 7.66 1 92.75 62 VAL B O 1
ATOM 2202 N N . LEU B 1 63 ? 1.895 -2.033 7.445 1 96.81 63 LEU B N 1
ATOM 2203 C CA . LEU B 1 63 ? 1.995 -1.028 8.5 1 96.81 63 LEU B CA 1
ATOM 2204 C C . LEU B 1 63 ? 1.486 0.323 8.008 1 96.81 63 LEU B C 1
ATOM 2206 O O . LEU B 1 63 ? 1.742 0.711 6.867 1 96.81 63 LEU B O 1
ATOM 2210 N N . PRO B 1 64 ? 0.869 0.997 8.906 1 97.56 64 PRO B N 1
ATOM 2211 C CA . PRO B 1 64 ? 0.567 2.381 8.539 1 97.56 64 PRO B CA 1
ATOM 2212 C C . PRO B 1 64 ? 1.815 3.178 8.164 1 97.56 64 PRO B C 1
ATOM 2214 O O . PRO B 1 64 ? 2.859 3.031 8.805 1 97.56 64 PRO B O 1
ATOM 2217 N N . PRO B 1 65 ? 1.681 3.967 7.184 1 97.62 65 PRO B N 1
ATOM 2218 C CA . PRO B 1 65 ? 2.822 4.816 6.84 1 97.62 65 PRO B CA 1
ATOM 2219 C C . PRO B 1 65 ? 3.293 5.676 8.008 1 97.62 65 PRO B C 1
ATOM 2221 O O . PRO B 1 65 ? 4.484 5.988 8.117 1 97.62 65 PRO B O 1
ATOM 2224 N N . THR B 1 66 ? 2.395 6.023 8.898 1 97.81 66 THR B N 1
ATOM 2225 C CA . THR B 1 66 ? 2.762 6.84 10.047 1 97.81 66 THR B CA 1
ATOM 2226 C C . THR B 1 66 ? 3.648 6.051 11.008 1 97.81 66 THR B C 1
ATOM 2228 O O . THR B 1 66 ? 4.496 6.629 11.688 1 97.81 66 THR B O 1
ATOM 2231 N N . VAL B 1 67 ? 3.453 4.742 11.055 1 98.38 67 VAL B N 1
ATOM 2232 C CA . VAL B 1 67 ? 4.328 3.902 11.859 1 98.38 67 VAL B CA 1
ATOM 2233 C C . VAL B 1 67 ? 5.723 3.861 11.242 1 98.38 67 VAL B C 1
ATOM 2235 O O . VAL B 1 67 ? 6.727 3.998 11.945 1 98.38 67 VAL B O 1
ATOM 2238 N N . VAL B 1 68 ? 5.781 3.727 9.969 1 98.31 68 VAL B N 1
ATOM 2239 C CA . VAL B 1 68 ? 7.055 3.73 9.266 1 98.31 68 VAL B CA 1
ATOM 2240 C C . VAL B 1 68 ? 7.758 5.07 9.469 1 98.31 68 VAL B C 1
ATOM 2242 O O . VAL B 1 68 ? 8.938 5.113 9.812 1 98.31 68 VAL B O 1
ATOM 2245 N N . GLY B 1 69 ? 7.004 6.125 9.289 1 97.81 69 GLY B N 1
ATOM 2246 C CA . GLY B 1 69 ? 7.566 7.449 9.508 1 97.81 69 GLY B CA 1
ATOM 2247 C C . GLY B 1 69 ? 8.07 7.652 10.922 1 97.81 69 GLY B C 1
ATOM 2248 O O . GLY B 1 69 ? 9.156 8.203 11.125 1 97.81 69 GLY B O 1
ATOM 2249 N N . PHE B 1 70 ? 7.312 7.207 11.844 1 97.25 70 PHE B N 1
ATOM 2250 C CA . PHE B 1 70 ? 7.676 7.32 13.25 1 97.25 70 PHE B CA 1
ATOM 2251 C C . PHE B 1 70 ? 8.984 6.59 13.539 1 97.25 70 PHE B C 1
ATOM 2253 O O . PHE B 1 70 ? 9.891 7.156 14.148 1 97.25 70 PHE B O 1
ATOM 2260 N N . LEU B 1 71 ? 9.047 5.391 13.094 1 97.06 71 LEU B N 1
ATOM 2261 C CA . LEU B 1 71 ? 10.242 4.582 13.344 1 97.06 71 LEU B CA 1
ATOM 2262 C C . LEU B 1 71 ? 11.461 5.184 12.656 1 97.06 71 LEU B C 1
ATOM 2264 O O . LEU B 1 71 ? 12.562 5.156 13.211 1 97.06 71 LEU B O 1
ATOM 2268 N N . LEU B 1 72 ? 11.297 5.715 11.508 1 97.12 72 LEU B N 1
ATOM 2269 C CA . LEU B 1 72 ? 12.414 6.344 10.805 1 97.12 72 LEU B CA 1
ATOM 2270 C C . LEU B 1 72 ? 12.898 7.582 11.555 1 97.12 72 LEU B C 1
ATOM 2272 O O . LEU B 1 72 ? 14.102 7.836 11.625 1 97.12 72 LEU B O 1
ATOM 2276 N N . ILE B 1 73 ? 11.938 8.305 12.102 1 95.44 73 ILE B N 1
ATOM 2277 C CA . ILE B 1 73 ? 12.305 9.484 12.883 1 95.44 73 ILE B CA 1
ATOM 2278 C C . ILE B 1 73 ? 13.109 9.055 14.109 1 95.44 73 ILE B C 1
ATOM 2280 O O . ILE B 1 73 ? 14.109 9.695 14.453 1 95.44 73 ILE B O 1
ATOM 2284 N N . ILE B 1 74 ? 12.742 8.008 14.734 1 93.56 74 ILE B N 1
ATOM 2285 C CA . ILE B 1 74 ? 13.414 7.531 15.93 1 93.56 74 ILE B CA 1
ATOM 2286 C C . ILE B 1 74 ? 14.805 7.016 15.57 1 93.56 74 ILE B C 1
ATOM 2288 O O . ILE B 1 74 ? 15.781 7.285 16.281 1 93.56 74 ILE B O 1
ATOM 2292 N N . ILE B 1 75 ? 14.914 6.352 14.461 1 94.88 75 ILE B N 1
ATOM 2293 C CA . ILE B 1 75 ? 16.172 5.715 14.047 1 94.88 75 ILE B CA 1
ATOM 2294 C C . ILE B 1 75 ? 17.141 6.773 13.531 1 94.88 75 ILE B C 1
ATOM 2296 O O . ILE B 1 75 ? 18.344 6.711 13.82 1 94.88 75 ILE B O 1
ATOM 2300 N N . PHE B 1 76 ? 16.594 7.773 12.859 1 93.62 76 PHE B N 1
ATOM 2301 C CA . PHE B 1 76 ? 17.484 8.703 12.164 1 93.62 76 PHE B CA 1
ATOM 2302 C C . PHE B 1 76 ? 17.406 10.094 12.789 1 93.62 76 PHE B C 1
ATOM 2304 O O . PHE B 1 76 ? 18.016 11.039 12.281 1 93.62 76 PHE B O 1
ATOM 2311 N N . GLY B 1 77 ? 16.672 10.188 13.812 1 86.88 77 GLY B N 1
ATOM 2312 C CA . GLY B 1 77 ? 16.531 11.477 14.469 1 86.88 77 GLY B CA 1
ATOM 2313 C C . GLY B 1 77 ? 17.828 11.977 15.086 1 86.88 77 GLY B C 1
ATOM 2314 O O . GLY B 1 77 ? 18.797 11.219 15.211 1 86.88 77 GLY B O 1
ATOM 2315 N N . LYS B 1 78 ? 17.859 13.203 15.508 1 79.06 78 LYS B N 1
ATOM 2316 C CA . LYS B 1 78 ? 19.047 13.906 15.969 1 79.06 78 LYS B CA 1
ATOM 2317 C C . LYS B 1 78 ? 19.609 13.266 17.234 1 79.06 78 LYS B C 1
ATOM 2319 O O . LYS B 1 78 ? 20.812 13.328 17.484 1 79.06 78 LYS B O 1
ATOM 2324 N N . HIS B 1 79 ? 18.812 12.617 17.891 1 80.75 79 HIS B N 1
ATOM 2325 C CA . HIS B 1 79 ? 19.297 12.125 19.172 1 80.75 79 HIS B CA 1
ATOM 2326 C C . HIS B 1 79 ? 19.578 10.625 19.109 1 80.75 79 HIS B C 1
ATOM 2328 O O . HIS B 1 79 ? 19.922 10.016 20.125 1 80.75 79 HIS B O 1
ATOM 2334 N N . SER B 1 80 ? 19.5 10.102 17.953 1 86.56 80 SER B N 1
ATOM 2335 C CA . SER B 1 80 ? 19.812 8.688 17.797 1 86.56 80 SER B CA 1
ATOM 2336 C C . SER B 1 80 ? 21.266 8.477 17.391 1 86.56 80 SER B C 1
ATOM 2338 O O . SER B 1 80 ? 21.922 9.406 16.906 1 86.56 80 SER B O 1
ATOM 2340 N N . PHE B 1 81 ? 21.688 7.262 17.625 1 87.12 81 PHE B N 1
ATOM 2341 C CA . PHE B 1 81 ? 23.047 6.922 17.266 1 87.12 81 PHE B CA 1
ATOM 2342 C C . PHE B 1 81 ? 23.281 7.09 15.773 1 87.12 81 PHE B C 1
ATOM 2344 O O . PHE B 1 81 ? 24.266 7.699 15.352 1 87.12 81 PHE B O 1
ATOM 2351 N N . ILE B 1 82 ? 22.391 6.699 15.039 1 87.56 82 ILE B N 1
ATOM 2352 C CA . ILE B 1 82 ? 22.516 6.762 13.586 1 87.56 82 ILE B CA 1
ATOM 2353 C C . ILE B 1 82 ? 22.391 8.211 13.117 1 87.56 82 ILE B C 1
ATOM 2355 O O . ILE B 1 82 ? 23.141 8.656 12.25 1 87.56 82 ILE B O 1
ATOM 2359 N N . GLY B 1 83 ? 21.484 8.914 13.688 1 85.88 83 GLY B N 1
ATOM 2360 C CA . GLY B 1 83 ? 21.312 10.312 13.352 1 85.88 83 GLY B CA 1
ATOM 2361 C C . GLY B 1 83 ? 22.531 11.156 13.664 1 85.88 83 GLY B C 1
ATOM 2362 O O . GLY B 1 83 ? 22.922 12 12.852 1 85.88 83 GLY B O 1
ATOM 2363 N N . GLU B 1 84 ? 23.109 10.867 14.758 1 87 84 GLU B N 1
ATOM 2364 C CA . GLU B 1 84 ? 24.312 11.594 15.156 1 87 84 GLU B CA 1
ATOM 2365 C C . GLU B 1 84 ? 25.484 11.281 14.227 1 87 84 GLU B C 1
ATOM 2367 O O . GLU B 1 84 ? 26.281 12.164 13.883 1 87 84 GLU B O 1
ATOM 2372 N N . ALA B 1 85 ? 25.547 10.07 13.906 1 87.44 85 ALA B N 1
ATOM 2373 C CA . ALA B 1 85 ? 26.609 9.672 12.984 1 87.44 85 ALA B CA 1
ATOM 2374 C C . ALA B 1 85 ? 26.469 10.383 11.641 1 87.44 85 ALA B C 1
ATOM 2376 O O . ALA B 1 85 ? 27.453 10.867 11.078 1 87.44 85 ALA B O 1
ATOM 2377 N N . ILE B 1 86 ? 25.344 10.508 11.195 1 87.12 86 ILE B N 1
ATOM 2378 C CA . ILE B 1 86 ? 25.078 11.156 9.922 1 87.12 86 ILE B CA 1
ATOM 2379 C C . ILE B 1 86 ? 25.344 12.656 10.031 1 87.12 86 ILE 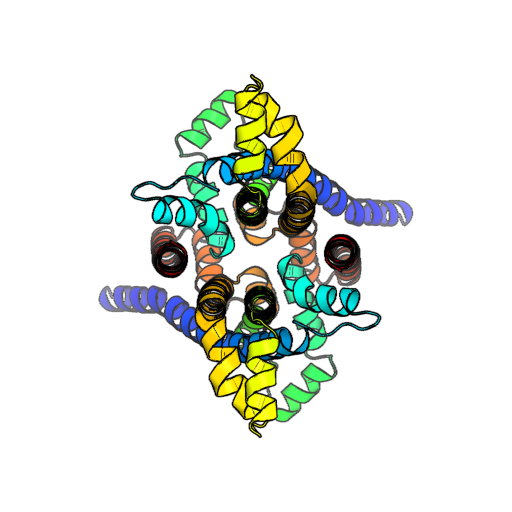B C 1
ATOM 2381 O O . ILE B 1 86 ? 25.969 13.25 9.141 1 87.12 86 ILE B O 1
ATOM 2385 N N . GLN B 1 87 ? 24.906 13.188 11.086 1 85.44 87 GLN B N 1
ATOM 2386 C CA . GLN B 1 87 ? 25.141 14.609 11.305 1 85.44 87 GLN B CA 1
ATOM 2387 C C . GLN B 1 87 ? 26.641 14.906 11.375 1 85.44 87 GLN B C 1
ATOM 2389 O O . GLN B 1 87 ? 27.094 15.945 10.883 1 85.44 87 GLN B O 1
ATOM 2394 N N . SER B 1 88 ? 27.312 14.062 11.992 1 87.19 88 SER B N 1
ATOM 2395 C CA . SER B 1 88 ? 28.766 14.242 12.117 1 87.19 88 SER B CA 1
ATOM 2396 C C . SER B 1 88 ? 29.453 14.102 10.758 1 87.19 88 SER B C 1
ATOM 2398 O O . SER B 1 88 ? 30.406 14.828 10.469 1 87.19 88 SER B O 1
ATOM 2400 N N . LEU B 1 89 ? 28.922 13.281 9.984 1 87.31 89 LEU B N 1
ATOM 2401 C CA . LEU B 1 89 ? 29.562 12.984 8.703 1 87.31 89 LEU B CA 1
ATOM 2402 C C . LEU B 1 89 ? 29.156 14.008 7.648 1 87.31 89 LEU B C 1
ATOM 2404 O O . LEU B 1 89 ? 29.969 14.383 6.805 1 87.31 89 LEU B O 1
ATOM 2408 N N . PHE B 1 90 ? 27.938 14.43 7.695 1 87.5 90 PHE B N 1
ATOM 2409 C CA . PHE B 1 90 ? 27.438 15.242 6.594 1 87.5 90 PHE B CA 1
ATOM 2410 C C . PHE B 1 90 ? 27.125 16.656 7.059 1 87.5 90 PHE B C 1
ATOM 2412 O O . PHE B 1 90 ? 26.828 17.531 6.246 1 87.5 90 PHE B O 1
ATOM 2419 N N . GLY B 1 91 ? 27.125 16.922 8.32 1 85.06 91 GLY B N 1
ATOM 2420 C CA . GLY B 1 91 ? 26.953 18.25 8.883 1 85.06 91 GLY B CA 1
ATOM 2421 C C . GLY B 1 91 ? 25.5 18.656 9.016 1 85.06 91 GLY B C 1
ATOM 2422 O O . GLY B 1 91 ? 25.188 19.812 9.289 1 85.06 91 GLY B O 1
ATOM 2423 N N . GLN B 1 92 ? 24.641 17.672 8.586 1 85.75 92 GLN B N 1
ATOM 2424 C CA . GLN B 1 92 ? 23.219 17.969 8.711 1 85.75 92 GLN B CA 1
ATOM 2425 C C . GLN B 1 92 ? 22.406 16.719 9.023 1 85.75 92 GLN B C 1
ATOM 2427 O O . GLN B 1 92 ? 22.859 15.602 8.742 1 85.75 92 GLN B O 1
ATOM 2432 N N . SER B 1 93 ? 21.266 17.062 9.625 1 88.44 93 SER B N 1
ATOM 2433 C CA . SER B 1 93 ? 20.344 15.961 9.914 1 88.44 93 SER B CA 1
ATOM 2434 C C . SER B 1 93 ? 19.703 15.445 8.633 1 88.44 93 SER B C 1
ATOM 2436 O O . SER B 1 93 ? 19.562 16.188 7.66 1 88.44 93 SER B O 1
ATOM 2438 N N . LEU B 1 94 ? 19.344 14.211 8.633 1 92.56 94 LEU B N 1
ATOM 2439 C CA . LEU B 1 94 ? 18.688 13.562 7.496 1 92.56 94 LEU B CA 1
ATOM 2440 C C . LEU B 1 94 ? 17.219 13.945 7.43 1 92.56 94 LEU B C 1
ATOM 2442 O O . LEU B 1 94 ? 16.609 13.953 6.352 1 92.56 94 LEU B O 1
ATOM 2446 N N . ILE B 1 95 ? 16.734 14.281 8.609 1 91.44 95 ILE B N 1
ATOM 2447 C CA . ILE B 1 95 ? 15.32 14.633 8.695 1 91.44 95 ILE B CA 1
ATOM 2448 C C . ILE B 1 95 ? 15.062 15.93 7.941 1 91.44 95 ILE B C 1
ATOM 2450 O O . ILE B 1 95 ? 15.852 16.875 8.031 1 91.44 95 ILE B O 1
ATOM 2454 N N . PHE B 1 96 ? 14 15.992 7.07 1 93.06 96 PHE B N 1
ATOM 2455 C CA . PHE B 1 96 ? 13.555 17.156 6.312 1 93.06 96 PHE B CA 1
ATOM 2456 C C . PHE B 1 96 ? 14.43 17.375 5.086 1 93.06 96 PHE B C 1
ATOM 2458 O O . PHE B 1 96 ? 14.602 18.516 4.637 1 93.06 96 PHE B O 1
ATOM 2465 N N . THR B 1 97 ? 15.086 16.344 4.668 1 95.62 97 THR B N 1
ATOM 2466 C CA . THR B 1 97 ? 15.836 16.391 3.424 1 95.62 97 THR B CA 1
ATOM 2467 C C . THR B 1 97 ? 15.219 15.469 2.377 1 95.62 97 THR B C 1
ATOM 2469 O O . THR B 1 97 ? 14.406 14.594 2.709 1 95.62 97 THR B O 1
ATOM 2472 N N . PRO B 1 98 ? 15.625 15.68 1.139 1 96.94 98 PRO B N 1
ATOM 2473 C CA . PRO B 1 98 ? 15.141 14.773 0.093 1 96.94 98 PRO B CA 1
ATOM 2474 C C . PRO B 1 98 ? 15.57 13.32 0.325 1 96.94 98 PRO B C 1
ATOM 2476 O O . PRO B 1 98 ? 14.859 12.398 -0.084 1 96.94 98 PRO B O 1
ATOM 2479 N N . TRP B 1 99 ? 16.609 13.141 1.039 1 97 99 TRP B N 1
ATOM 2480 C CA . TRP B 1 99 ? 17.078 11.789 1.325 1 97 99 TRP B CA 1
ATOM 2481 C C . TRP B 1 99 ? 16.141 11.078 2.291 1 97 99 TRP B C 1
ATOM 2483 O O . TRP B 1 99 ? 15.953 9.859 2.211 1 97 99 TRP B O 1
ATOM 2493 N N . ALA B 1 100 ? 15.562 11.859 3.193 1 97.88 100 ALA B N 1
ATOM 2494 C CA . ALA B 1 100 ? 14.555 11.281 4.078 1 97.88 100 ALA B CA 1
ATOM 2495 C C . ALA B 1 100 ? 13.359 10.758 3.287 1 97.88 100 ALA B C 1
ATOM 2497 O O . ALA B 1 100 ? 12.828 9.688 3.586 1 97.88 100 ALA B O 1
ATOM 2498 N N . ALA B 1 101 ? 12.992 11.508 2.258 1 98.56 101 ALA B N 1
ATOM 2499 C CA . ALA B 1 101 ? 11.898 11.086 1.389 1 98.56 101 ALA B CA 1
ATOM 2500 C C . ALA B 1 101 ? 12.273 9.82 0.612 1 98.56 101 ALA B C 1
ATOM 2502 O O . ALA B 1 101 ? 11.445 8.922 0.44 1 98.56 101 ALA B O 1
ATOM 2503 N N . VAL B 1 102 ? 13.516 9.734 0.182 1 98.81 102 VAL B N 1
ATOM 2504 C CA . VAL B 1 102 ? 14.008 8.57 -0.552 1 98.81 102 VAL B CA 1
ATOM 2505 C C . VAL B 1 102 ? 13.938 7.332 0.337 1 98.81 102 VAL B C 1
ATOM 2507 O O . VAL B 1 102 ? 13.438 6.285 -0.083 1 98.81 102 VAL B O 1
ATOM 2510 N N . ILE B 1 103 ? 14.359 7.488 1.55 1 98.56 103 ILE B N 1
ATOM 2511 C CA . ILE B 1 103 ? 14.383 6.363 2.477 1 98.56 103 ILE B CA 1
ATOM 2512 C C . ILE B 1 103 ? 12.961 5.914 2.785 1 98.56 103 ILE B C 1
ATOM 2514 O O . ILE B 1 103 ? 12.656 4.719 2.748 1 98.56 103 ILE B O 1
ATOM 2518 N N . ALA B 1 104 ? 12.086 6.871 3.078 1 98.62 104 ALA B N 1
ATOM 2519 C CA . ALA B 1 104 ? 10.688 6.551 3.357 1 98.62 104 ALA B CA 1
ATOM 2520 C C . ALA B 1 104 ? 10.055 5.797 2.191 1 98.62 104 ALA B C 1
ATOM 2522 O O . ALA B 1 104 ? 9.438 4.75 2.385 1 98.62 104 ALA B O 1
ATOM 2523 N N . SER B 1 105 ? 10.266 6.262 1.013 1 98.75 105 SER B N 1
ATOM 2524 C CA . SER B 1 105 ? 9.688 5.656 -0.186 1 98.75 105 SER B CA 1
ATOM 2525 C C . SER B 1 105 ? 10.273 4.27 -0.438 1 98.75 105 SER B C 1
ATOM 2527 O O . SER B 1 105 ? 9.555 3.354 -0.841 1 98.75 105 SER B O 1
ATOM 2529 N N . ALA B 1 106 ? 11.555 4.125 -0.219 1 98.81 106 ALA B N 1
ATOM 2530 C CA . ALA B 1 106 ? 12.203 2.836 -0.434 1 98.81 106 ALA B CA 1
ATOM 2531 C C . ALA B 1 106 ? 11.656 1.782 0.527 1 98.81 106 ALA B C 1
ATOM 2533 O O . ALA B 1 106 ? 11.359 0.656 0.12 1 98.81 106 ALA B O 1
ATOM 2534 N N . VAL B 1 107 ? 11.492 2.176 1.76 1 98.62 107 VAL B N 1
ATOM 2535 C CA . VAL B 1 107 ? 11.039 1.243 2.783 1 98.62 107 VAL B CA 1
ATOM 2536 C C . VAL B 1 107 ? 9.625 0.762 2.449 1 98.62 107 VAL B C 1
ATOM 2538 O O . VAL B 1 107 ? 9.336 -0.433 2.537 1 98.62 107 VAL B O 1
ATOM 2541 N N . VAL B 1 108 ? 8.805 1.635 1.987 1 97.81 108 VAL B N 1
ATOM 2542 C CA . VAL B 1 108 ? 7.398 1.314 1.764 1 97.81 108 VAL B CA 1
ATOM 2543 C C . VAL B 1 108 ? 7.25 0.529 0.463 1 97.81 108 VAL B C 1
ATOM 2545 O O . VAL B 1 108 ? 6.375 -0.333 0.349 1 97.81 108 VAL B O 1
ATOM 2548 N N . ALA B 1 109 ? 8.117 0.731 -0.471 1 98.5 109 ALA B N 1
ATOM 2549 C CA . ALA B 1 109 ? 8 0.114 -1.79 1 98.5 109 ALA B CA 1
ATOM 2550 C C . ALA B 1 109 ? 8.68 -1.25 -1.817 1 98.5 109 ALA B C 1
ATOM 2552 O O . ALA B 1 109 ? 8.391 -2.08 -2.682 1 98.5 109 ALA B O 1
ATOM 2553 N N . PHE B 1 110 ? 9.531 -1.536 -0.916 1 98.75 110 PHE B N 1
ATOM 2554 C CA . PHE B 1 110 ? 10.422 -2.691 -0.895 1 98.75 110 PHE B CA 1
ATOM 2555 C C . PHE B 1 110 ? 9.633 -3.988 -0.961 1 98.75 110 PHE B C 1
ATOM 2557 O O . PHE B 1 110 ? 9.953 -4.883 -1.744 1 98.75 110 PHE B O 1
ATOM 2564 N N . PRO B 1 111 ? 8.57 -4.086 -0.169 1 97.88 111 PRO B N 1
ATOM 2565 C CA . PRO B 1 111 ? 7.891 -5.379 -0.12 1 97.88 111 PRO B CA 1
ATOM 2566 C C . PRO B 1 111 ? 7.352 -5.816 -1.48 1 97.88 111 PRO B C 1
ATOM 2568 O O . PRO B 1 111 ? 7.332 -7.008 -1.789 1 97.88 111 PRO B O 1
ATOM 2571 N N . LEU B 1 112 ? 6.938 -4.879 -2.27 1 97.19 112 LEU B N 1
ATOM 2572 C CA . LEU B 1 112 ? 6.355 -5.227 -3.561 1 97.19 112 LEU B CA 1
ATOM 2573 C C . LEU B 1 112 ? 7.406 -5.832 -4.488 1 97.19 112 LEU B C 1
ATOM 2575 O O . LEU B 1 112 ? 7.152 -6.852 -5.133 1 97.19 112 LEU B O 1
ATOM 2579 N N . MET B 1 113 ? 8.562 -5.258 -4.516 1 98.56 113 MET B N 1
ATOM 2580 C CA . MET B 1 113 ? 9.625 -5.793 -5.352 1 98.56 113 MET B CA 1
ATOM 2581 C C . MET B 1 113 ? 10.133 -7.125 -4.801 1 98.56 113 MET B C 1
ATOM 2583 O O . MET B 1 113 ? 10.383 -8.062 -5.559 1 98.56 113 MET B O 1
ATOM 2587 N N . TYR B 1 114 ? 10.289 -7.188 -3.492 1 98.5 114 TYR B N 1
ATOM 2588 C CA . TYR B 1 114 ? 10.734 -8.414 -2.832 1 98.5 114 TYR B CA 1
ATOM 2589 C C . TYR B 1 114 ? 9.805 -9.57 -3.158 1 98.5 114 TYR B C 1
ATOM 2591 O O . TYR B 1 114 ? 10.258 -10.648 -3.561 1 98.5 114 TYR B O 1
ATOM 2599 N N . GLN B 1 115 ? 8.562 -9.297 -3.016 1 96.25 115 GLN B N 1
ATOM 2600 C CA . GLN B 1 115 ? 7.582 -10.352 -3.25 1 96.25 115 GLN B CA 1
ATOM 2601 C C . GLN B 1 115 ? 7.594 -10.797 -4.707 1 96.25 115 GLN B C 1
ATOM 2603 O O . GLN B 1 115 ? 7.562 -11.992 -4.992 1 96.25 115 GLN B O 1
ATOM 2608 N N . ALA B 1 116 ? 7.641 -9.914 -5.605 1 96.75 116 ALA B N 1
ATOM 2609 C CA . ALA B 1 116 ? 7.676 -10.242 -7.027 1 96.75 116 ALA B CA 1
ATOM 2610 C C . ALA B 1 116 ? 8.93 -11.039 -7.379 1 96.75 116 ALA B C 1
ATOM 2612 O O . ALA B 1 116 ? 8.852 -12.031 -8.102 1 96.75 116 ALA B O 1
ATOM 2613 N N . ALA B 1 117 ? 10.031 -10.641 -6.828 1 98.44 117 ALA B N 1
ATOM 2614 C CA . ALA B 1 117 ? 11.297 -11.336 -7.078 1 98.44 117 ALA B CA 1
ATOM 2615 C C . ALA B 1 117 ? 11.266 -12.75 -6.512 1 98.44 117 ALA B C 1
ATOM 2617 O O . ALA B 1 117 ? 11.648 -13.703 -7.191 1 98.44 117 ALA B O 1
ATOM 2618 N N . LYS B 1 118 ? 10.789 -12.828 -5.352 1 97.25 118 LYS B N 1
ATOM 2619 C CA . LYS B 1 118 ? 10.742 -14.125 -4.691 1 97.25 118 LYS B CA 1
ATOM 2620 C C . LYS B 1 118 ? 9.883 -15.109 -5.477 1 97.25 118 LYS B C 1
ATOM 2622 O O . LYS B 1 118 ? 10.297 -16.234 -5.73 1 97.25 118 LYS B O 1
ATOM 2627 N N . VAL B 1 119 ? 8.719 -14.625 -5.863 1 93.81 119 VAL B N 1
ATOM 2628 C CA . VAL B 1 119 ? 7.797 -15.477 -6.613 1 93.81 119 VAL B CA 1
ATOM 2629 C C . VAL B 1 119 ? 8.391 -15.797 -7.98 1 93.81 119 VAL B C 1
ATOM 2631 O O . VAL B 1 119 ? 8.32 -16.938 -8.438 1 93.81 119 VAL B O 1
ATOM 2634 N N . GLY B 1 120 ? 8.953 -14.852 -8.617 1 96.62 120 GLY B N 1
ATOM 2635 C CA . GLY B 1 120 ? 9.586 -15.07 -9.906 1 96.62 120 GLY B CA 1
ATOM 2636 C C . GLY B 1 120 ? 10.703 -16.094 -9.859 1 96.62 120 GLY B C 1
ATOM 2637 O O . GLY B 1 120 ? 10.766 -17 -10.703 1 96.62 120 GLY B O 1
ATOM 2638 N N . PHE B 1 121 ? 11.516 -16.031 -8.883 1 97.62 121 PHE B N 1
ATOM 2639 C CA . PHE B 1 121 ? 12.641 -16.953 -8.758 1 97.62 121 PHE B CA 1
ATOM 2640 C C . PHE B 1 121 ? 12.164 -18.344 -8.352 1 97.62 121 PHE B C 1
ATOM 2642 O O . PHE B 1 121 ? 12.703 -19.344 -8.82 1 97.62 121 PHE B O 1
ATOM 2649 N N . ALA B 1 122 ? 11.156 -18.328 -7.562 1 95.06 122 ALA B N 1
ATOM 2650 C CA . ALA B 1 122 ? 10.625 -19.609 -7.102 1 95.06 122 ALA B CA 1
ATOM 2651 C C . ALA B 1 122 ? 9.938 -20.359 -8.242 1 95.06 122 ALA B C 1
ATOM 2653 O O . ALA B 1 122 ? 9.789 -21.594 -8.18 1 95.06 122 ALA B O 1
ATOM 2654 N N . SER B 1 123 ? 9.555 -19.656 -9.219 1 93.75 123 SER B N 1
ATOM 2655 C CA . SER B 1 123 ? 8.805 -20.266 -10.312 1 93.75 123 SER B CA 1
ATOM 2656 C C . SER B 1 123 ? 9.734 -20.953 -11.305 1 93.75 123 SER B C 1
ATOM 2658 O O . SER B 1 123 ? 9.289 -21.719 -12.148 1 93.75 123 SER B O 1
ATOM 2660 N N . ILE B 1 124 ? 11.039 -20.766 -11.195 1 95.44 124 ILE B N 1
ATOM 2661 C CA . ILE B 1 124 ? 12.016 -21.328 -12.125 1 95.44 124 ILE B CA 1
ATOM 2662 C C . ILE B 1 124 ? 12.359 -22.766 -11.703 1 95.44 124 ILE B C 1
ATOM 2664 O O . ILE B 1 124 ? 12.656 -23.016 -10.539 1 95.44 124 ILE B O 1
ATOM 2668 N N . GLU B 1 125 ? 12.367 -23.672 -12.672 1 95.31 125 GLU B N 1
ATOM 2669 C CA . GLU B 1 125 ? 12.727 -25.047 -12.398 1 95.31 125 GLU B CA 1
ATOM 2670 C C . GLU B 1 125 ? 14.18 -25.172 -11.953 1 95.31 125 GLU B C 1
ATOM 2672 O O . GLU B 1 125 ? 15.086 -24.688 -12.633 1 95.31 125 GLU B O 1
ATOM 2677 N N . ALA B 1 126 ? 14.344 -25.828 -10.969 1 92.81 126 ALA B N 1
ATOM 2678 C CA . ALA B 1 126 ? 15.672 -25.984 -10.383 1 92.81 126 ALA B CA 1
ATOM 2679 C C . ALA B 1 126 ? 16.625 -26.703 -11.344 1 92.81 126 ALA B C 1
ATOM 2681 O O . ALA B 1 126 ? 17.828 -26.438 -11.352 1 92.81 126 ALA B O 1
ATOM 2682 N N . SER B 1 127 ? 16.094 -27.531 -12.125 1 95.12 127 SER B N 1
ATOM 2683 C CA . SER B 1 127 ? 16.891 -28.344 -13.039 1 95.12 127 SER B CA 1
ATOM 2684 C C . SER B 1 127 ? 17.625 -27.469 -14.047 1 95.12 127 SER B C 1
ATOM 2686 O O . SER B 1 127 ? 18.719 -27.812 -14.5 1 95.12 127 SER B O 1
ATOM 2688 N N . ILE B 1 128 ? 17.047 -26.312 -14.328 1 94.69 128 ILE B N 1
ATOM 2689 C CA . ILE B 1 128 ? 17.641 -25.406 -15.305 1 94.69 128 ILE B CA 1
ATOM 2690 C C . ILE B 1 128 ? 18.938 -24.812 -14.742 1 94.69 128 ILE B C 1
ATOM 2692 O O . ILE B 1 128 ? 19.969 -24.828 -15.406 1 94.69 128 ILE B O 1
ATOM 2696 N N . GLU B 1 129 ? 18.859 -24.406 -13.562 1 94.12 129 GLU B N 1
ATOM 2697 C CA . GLU B 1 129 ? 20.031 -23.828 -12.914 1 94.12 129 GLU B CA 1
ATOM 2698 C C . GLU B 1 129 ? 21.078 -24.891 -12.617 1 94.12 129 GLU B C 1
ATOM 2700 O O . GLU B 1 129 ? 22.281 -24.641 -12.75 1 94.12 129 GLU B O 1
ATOM 2705 N N . GLU B 1 130 ? 20.641 -26.062 -12.281 1 94.19 130 GLU B N 1
ATOM 2706 C CA . GLU B 1 130 ? 21.547 -27.188 -11.977 1 94.19 130 GLU B CA 1
ATOM 2707 C C . GLU B 1 130 ? 22.328 -27.609 -13.211 1 94.19 130 GLU B C 1
ATOM 2709 O O . GLU B 1 130 ? 23.516 -27.938 -13.109 1 94.19 130 GLU B O 1
ATOM 2714 N N . ALA B 1 131 ? 21.719 -27.625 -14.289 1 95.62 131 ALA B N 1
ATOM 2715 C CA . ALA B 1 131 ? 22.391 -27.984 -15.539 1 95.62 131 ALA B CA 1
ATOM 2716 C C . ALA B 1 131 ? 23.531 -27.016 -15.844 1 95.62 131 ALA B C 1
ATOM 2718 O O . ALA B 1 131 ? 24.609 -27.422 -16.25 1 95.62 131 ALA B O 1
ATOM 2719 N N . ALA B 1 132 ? 23.281 -25.812 -15.602 1 94.81 132 ALA B N 1
ATOM 2720 C CA . ALA B 1 132 ? 24.297 -24.797 -15.828 1 94.81 132 ALA B CA 1
ATOM 2721 C C . ALA B 1 132 ? 25.469 -24.969 -14.859 1 94.81 132 ALA B C 1
ATOM 2723 O O . ALA B 1 132 ? 26.625 -24.812 -15.242 1 94.81 132 ALA B O 1
ATOM 2724 N N . ARG B 1 133 ? 25.125 -25.312 -13.656 1 94.44 133 ARG B N 1
ATOM 2725 C CA . ARG B 1 133 ? 26.156 -25.547 -12.648 1 94.44 133 ARG B CA 1
ATOM 2726 C C . ARG B 1 133 ? 27.016 -26.75 -13.023 1 94.44 133 ARG B C 1
ATOM 2728 O O . ARG B 1 133 ? 28.234 -26.734 -12.82 1 94.44 133 ARG B O 1
ATOM 2735 N N . MET B 1 134 ? 26.344 -27.703 -13.516 1 95.94 134 MET B N 1
ATOM 2736 C CA . MET B 1 134 ? 27.047 -28.922 -13.93 1 95.94 134 MET B CA 1
ATOM 2737 C C . MET B 1 134 ? 28 -28.625 -15.086 1 95.94 134 MET B C 1
ATOM 2739 O O . MET B 1 134 ? 29.047 -29.25 -15.203 1 95.94 134 MET B O 1
ATOM 2743 N N . ASP B 1 135 ? 27.75 -27.609 -15.828 1 95.88 135 ASP B N 1
ATOM 2744 C CA . ASP B 1 135 ? 28.578 -27.203 -16.953 1 95.88 135 ASP B CA 1
ATOM 2745 C C . ASP B 1 135 ? 29.719 -26.281 -16.484 1 95.88 135 ASP B C 1
ATOM 2747 O O . ASP B 1 135 ? 30.531 -25.828 -17.297 1 95.88 135 ASP B O 1
ATOM 2751 N N . GLY B 1 136 ? 29.719 -26 -15.219 1 95.06 136 GLY B N 1
ATOM 2752 C CA . GLY B 1 136 ? 30.828 -25.266 -14.656 1 95.06 136 GLY B CA 1
ATOM 2753 C C . GLY B 1 136 ? 30.531 -23.797 -14.414 1 95.06 136 GLY B C 1
ATOM 2754 O O . GLY B 1 136 ? 31.406 -23.016 -14.055 1 95.06 136 GLY B O 1
ATOM 2755 N N . ALA B 1 137 ? 29.297 -23.453 -14.594 1 95.38 137 ALA B N 1
ATOM 2756 C CA . ALA B 1 137 ? 28.938 -22.062 -14.391 1 95.38 137 ALA B CA 1
ATOM 2757 C C . ALA B 1 137 ? 28.953 -21.703 -12.906 1 95.38 137 ALA B C 1
ATOM 2759 O O . ALA B 1 137 ? 28.516 -22.484 -12.062 1 95.38 137 ALA B O 1
ATOM 2760 N N . SER B 1 138 ? 29.438 -20.531 -12.625 1 96.38 138 SER B N 1
ATOM 2761 C CA . SER B 1 138 ? 29.406 -20.031 -11.25 1 96.38 138 SER B CA 1
ATOM 2762 C C . SER B 1 138 ? 28.016 -19.578 -10.852 1 96.38 138 SER B C 1
ATOM 2764 O O . SER B 1 138 ? 27.156 -19.344 -11.711 1 96.38 138 SER B O 1
ATOM 2766 N N . GLU B 1 139 ? 27.812 -19.359 -9.547 1 94.38 139 GLU B N 1
ATOM 2767 C CA . GLU B 1 139 ? 26.516 -18.922 -9.055 1 94.38 139 GLU B CA 1
ATOM 2768 C C . GLU B 1 139 ? 26.141 -17.562 -9.625 1 94.38 139 GLU B C 1
ATOM 2770 O O . GLU B 1 139 ? 24.969 -17.312 -9.922 1 94.38 139 GLU B O 1
ATOM 2775 N N . TRP B 1 140 ? 27.078 -16.797 -9.727 1 95.12 140 TRP B N 1
ATOM 2776 C CA . TRP B 1 140 ? 26.828 -15.445 -10.242 1 95.12 140 TRP B CA 1
ATOM 2777 C C . TRP B 1 140 ? 26.469 -15.492 -11.719 1 95.12 140 TRP B C 1
ATOM 2779 O O . TRP B 1 140 ? 25.578 -14.758 -12.164 1 95.12 140 TRP B O 1
ATOM 2789 N N . LYS B 1 141 ? 27.094 -16.391 -12.484 1 96.12 141 LYS B N 1
ATOM 2790 C CA . LYS B 1 141 ? 26.781 -16.547 -13.898 1 96.12 141 LYS B CA 1
ATOM 2791 C C . LYS B 1 141 ? 25.375 -17.156 -14.086 1 96.12 141 LYS B C 1
ATOM 2793 O O . LYS B 1 141 ? 24.625 -16.703 -14.945 1 96.12 141 LYS B O 1
ATOM 2798 N N . VAL B 1 142 ? 25.141 -18.078 -13.242 1 96.5 142 VAL B N 1
ATOM 2799 C CA . VAL B 1 142 ? 23.812 -18.703 -13.289 1 96.5 142 VAL B CA 1
ATOM 2800 C C . VAL B 1 142 ? 22.734 -17.656 -13 1 96.5 142 VAL B C 1
ATOM 2802 O O . VAL B 1 142 ? 21.734 -17.578 -13.719 1 96.5 142 VAL B O 1
ATOM 2805 N N . PHE B 1 143 ? 23.047 -16.797 -12.047 1 96.62 143 PHE B N 1
ATOM 2806 C CA . PHE B 1 143 ? 22.078 -15.781 -11.641 1 96.62 143 PHE B CA 1
ATOM 2807 C C . PHE B 1 143 ? 21.875 -14.75 -12.75 1 96.62 143 PHE B C 1
ATOM 2809 O O . PHE B 1 143 ? 20.734 -14.461 -13.133 1 96.62 143 PHE B O 1
ATOM 2816 N N . LEU B 1 144 ? 22.875 -14.25 -13.32 1 96.12 144 LEU B N 1
ATOM 2817 C CA . LEU B 1 144 ? 22.828 -13.133 -14.25 1 96.12 144 LEU B CA 1
ATOM 2818 C C . LEU B 1 144 ? 22.312 -13.57 -15.617 1 96.12 144 LEU B C 1
ATOM 2820 O O . LEU B 1 144 ? 21.594 -12.828 -16.281 1 96.12 144 LEU B O 1
ATOM 2824 N N . TYR B 1 145 ? 22.594 -14.891 -15.992 1 96.69 145 TYR B N 1
ATOM 2825 C CA . TYR B 1 145 ? 22.344 -15.266 -17.375 1 96.69 145 TYR B CA 1
ATOM 2826 C C . TYR B 1 145 ? 21.203 -16.266 -17.484 1 96.69 145 TYR B C 1
ATOM 2828 O O . TYR B 1 145 ? 20.672 -16.5 -18.562 1 96.69 145 TYR B O 1
ATOM 2836 N N . ILE B 1 146 ? 20.75 -16.766 -16.375 1 97.06 146 ILE B N 1
ATOM 2837 C CA . ILE B 1 146 ? 19.688 -17.766 -16.422 1 97.06 146 ILE B CA 1
ATOM 2838 C C . ILE B 1 146 ? 18.531 -17.328 -15.531 1 97.06 146 ILE B C 1
ATOM 2840 O O . ILE B 1 146 ? 17.453 -17.016 -16.016 1 97.06 146 ILE B O 1
ATOM 2844 N N . THR B 1 147 ? 18.828 -17.141 -14.25 1 97.12 147 THR B N 1
ATOM 2845 C CA . THR B 1 147 ? 17.781 -16.891 -13.258 1 97.12 147 THR B CA 1
ATOM 2846 C C . THR B 1 147 ? 17.109 -15.547 -13.531 1 97.12 147 THR B C 1
ATOM 2848 O O . THR B 1 147 ? 15.875 -15.477 -13.617 1 97.12 147 THR B O 1
ATOM 2851 N N . LEU B 1 148 ? 17.875 -14.531 -13.727 1 97.69 148 LEU B N 1
ATOM 2852 C CA . LEU B 1 148 ? 17.359 -13.18 -13.906 1 97.69 148 LEU B CA 1
ATOM 2853 C C . LEU B 1 148 ? 16.531 -13.07 -15.188 1 97.69 148 LEU B C 1
ATOM 2855 O O . LEU B 1 148 ? 15.398 -12.594 -15.164 1 97.69 148 LEU B O 1
ATOM 2859 N N . PRO B 1 149 ? 17.047 -13.617 -16.25 1 97.69 149 PRO B N 1
ATOM 2860 C CA . PRO B 1 149 ? 16.281 -13.539 -17.5 1 97.69 149 PRO B CA 1
ATOM 2861 C C . PRO B 1 149 ? 15 -14.359 -17.453 1 97.69 149 PRO B C 1
ATOM 2863 O O . PRO B 1 149 ? 13.984 -13.961 -18.031 1 97.69 149 PRO B O 1
ATOM 2866 N N . LEU B 1 150 ? 15.055 -15.461 -16.781 1 97.44 150 LEU B N 1
ATOM 2867 C CA . LEU B 1 150 ? 13.883 -16.328 -16.719 1 97.44 150 LEU B CA 1
ATOM 2868 C C . LEU B 1 150 ? 12.805 -15.711 -15.828 1 97.44 150 LEU B C 1
ATOM 2870 O O . LEU B 1 150 ? 11.617 -16.016 -15.984 1 97.44 150 LEU B O 1
ATOM 2874 N N . ALA B 1 151 ? 13.188 -14.805 -14.938 1 97.75 151 ALA B N 1
ATOM 2875 C CA . ALA B 1 151 ? 12.242 -14.172 -14.016 1 97.75 151 ALA B CA 1
ATOM 2876 C C . ALA B 1 151 ? 11.883 -12.766 -14.477 1 97.75 151 ALA B C 1
ATOM 2878 O O . ALA B 1 151 ? 11.273 -12 -13.719 1 97.75 151 ALA B O 1
ATOM 2879 N N . LYS B 1 152 ? 12.195 -12.414 -15.633 1 97 152 LYS B N 1
ATOM 2880 C CA . LYS B 1 152 ? 12.125 -11.031 -16.109 1 97 152 LYS B CA 1
ATOM 2881 C C . LYS B 1 152 ? 10.703 -10.492 -16.016 1 97 152 LYS B C 1
ATOM 2883 O O . LYS B 1 152 ? 10.492 -9.328 -15.68 1 97 152 LYS B O 1
ATOM 2888 N N . ASN B 1 153 ? 9.727 -11.266 -16.344 1 96 153 ASN B N 1
ATOM 2889 C CA . ASN B 1 153 ? 8.352 -10.773 -16.328 1 96 153 ASN B CA 1
ATOM 2890 C C . ASN B 1 153 ? 7.898 -10.438 -14.914 1 96 153 ASN B C 1
ATOM 2892 O O . ASN B 1 153 ? 7.293 -9.383 -14.688 1 96 153 ASN B O 1
ATOM 2896 N N . ALA B 1 154 ? 8.234 -11.305 -14.031 1 96.38 154 ALA B N 1
ATOM 2897 C CA . ALA B 1 154 ? 7.91 -11.055 -12.625 1 96.38 154 ALA B CA 1
ATOM 2898 C C . ALA B 1 154 ? 8.656 -9.828 -12.102 1 96.38 154 ALA B C 1
ATOM 2900 O O . ALA B 1 154 ? 8.086 -9 -11.391 1 96.38 154 ALA B O 1
ATOM 2901 N N . LEU B 1 155 ? 9.891 -9.695 -12.531 1 98.19 155 LEU B N 1
ATOM 2902 C CA . LEU B 1 155 ? 10.727 -8.602 -12.047 1 98.19 155 LEU B CA 1
ATOM 2903 C C . LEU B 1 155 ? 10.266 -7.273 -12.633 1 98.19 155 LEU B C 1
ATOM 2905 O O . LEU B 1 155 ? 10.258 -6.254 -11.938 1 98.19 155 LEU B O 1
ATOM 2909 N N . ILE B 1 156 ? 9.883 -7.281 -13.852 1 97.5 156 ILE B N 1
ATOM 2910 C CA . ILE B 1 156 ? 9.391 -6.066 -14.492 1 97.5 156 ILE B CA 1
ATOM 2911 C C . ILE B 1 156 ? 8.086 -5.625 -13.828 1 97.5 156 ILE B C 1
ATOM 2913 O O . ILE B 1 156 ? 7.918 -4.445 -13.5 1 97.5 156 ILE B O 1
ATOM 2917 N N . SER B 1 157 ? 7.18 -6.539 -13.586 1 96.5 157 SER B N 1
ATOM 2918 C CA . SER B 1 157 ? 5.914 -6.215 -12.93 1 96.5 157 SER B CA 1
ATOM 2919 C C . SER B 1 157 ? 6.137 -5.684 -11.523 1 96.5 157 SER B C 1
ATOM 2921 O O . SER B 1 157 ? 5.562 -4.66 -11.141 1 96.5 157 SER B O 1
ATOM 2923 N N . GLY B 1 158 ? 7 -6.391 -10.828 1 97.38 158 GLY B N 1
ATOM 2924 C CA . GLY B 1 158 ? 7.332 -5.93 -9.492 1 97.38 158 GLY B CA 1
ATOM 2925 C C . GLY B 1 158 ? 8.008 -4.574 -9.477 1 97.38 158 GLY B C 1
ATOM 2926 O O . GLY B 1 158 ? 7.754 -3.752 -8.594 1 97.38 158 GLY B O 1
ATOM 2927 N N . GLY B 1 159 ? 8.852 -4.395 -10.453 1 98.38 159 GLY B N 1
ATOM 2928 C CA . GLY B 1 159 ? 9.531 -3.115 -10.586 1 98.38 159 GLY B CA 1
ATOM 2929 C C . GLY B 1 159 ? 8.578 -1.961 -10.844 1 98.38 159 GLY B C 1
ATOM 2930 O O . GLY B 1 159 ? 8.688 -0.909 -10.211 1 98.38 159 GLY B O 1
ATOM 2931 N N . ILE B 1 160 ? 7.664 -2.184 -11.672 1 97.94 160 ILE B N 1
ATOM 2932 C CA . ILE B 1 160 ? 6.703 -1.14 -12.016 1 97.94 160 ILE B CA 1
ATOM 2933 C C . ILE B 1 160 ? 5.812 -0.846 -10.805 1 97.94 160 ILE B C 1
ATOM 2935 O O . ILE B 1 160 ? 5.59 0.316 -10.461 1 97.94 160 ILE B O 1
ATOM 2939 N N . LEU B 1 161 ? 5.359 -1.887 -10.188 1 96.25 161 LEU B N 1
ATOM 2940 C CA . LEU B 1 161 ? 4.496 -1.709 -9.031 1 96.25 161 LEU B CA 1
ATOM 2941 C C . LEU B 1 161 ? 5.234 -0.988 -7.906 1 96.25 161 LEU B C 1
ATOM 2943 O O . LEU B 1 161 ? 4.668 -0.109 -7.25 1 96.25 161 LEU B O 1
ATOM 2947 N N . SER B 1 162 ? 6.492 -1.374 -7.707 1 98.38 162 SER B N 1
ATOM 2948 C CA . SER B 1 162 ? 7.254 -0.759 -6.625 1 98.38 162 SER B CA 1
ATOM 2949 C C . SER B 1 162 ? 7.586 0.695 -6.941 1 98.38 162 SER B C 1
ATOM 2951 O O . SER B 1 162 ? 7.648 1.533 -6.039 1 98.38 162 SER B O 1
ATOM 2953 N N . PHE B 1 163 ? 7.801 1.015 -8.195 1 98.69 163 PHE B N 1
ATOM 2954 C CA . PHE B 1 163 ? 8.031 2.404 -8.578 1 98.69 163 PHE B CA 1
ATOM 2955 C C . PHE B 1 163 ? 6.793 3.25 -8.297 1 98.69 163 PHE B C 1
ATOM 2957 O O . PHE B 1 163 ? 6.895 4.336 -7.723 1 98.69 163 PHE B O 1
ATOM 2964 N N . CYS B 1 164 ? 5.66 2.742 -8.719 1 98.12 164 CYS B N 1
ATOM 2965 C CA . CYS B 1 164 ? 4.414 3.471 -8.5 1 98.12 164 CYS B CA 1
ATOM 2966 C C . CYS B 1 164 ? 4.129 3.643 -7.016 1 98.12 164 CYS B C 1
ATOM 2968 O O . CYS B 1 164 ? 3.652 4.695 -6.59 1 98.12 164 CYS B O 1
ATOM 2970 N N . ARG B 1 165 ? 4.469 2.646 -6.289 1 97.12 165 ARG B N 1
ATOM 2971 C CA . ARG B 1 165 ? 4.27 2.727 -4.844 1 97.12 165 ARG B CA 1
ATOM 2972 C C . ARG B 1 165 ? 5.184 3.775 -4.223 1 97.12 165 ARG B C 1
ATOM 2974 O O . ARG B 1 165 ? 4.773 4.5 -3.312 1 97.12 165 ARG B O 1
ATOM 2981 N N . ALA B 1 166 ? 6.391 3.854 -4.691 1 98.5 166 ALA B N 1
ATOM 2982 C CA . ALA B 1 166 ? 7.34 4.855 -4.223 1 98.5 166 ALA B CA 1
ATOM 2983 C C . ALA B 1 166 ? 6.879 6.266 -4.594 1 98.5 166 ALA B C 1
ATOM 2985 O O . ALA B 1 166 ? 6.965 7.188 -3.779 1 98.5 166 ALA B O 1
ATOM 2986 N N . LEU B 1 167 ? 6.383 6.359 -5.742 1 98.25 167 LEU B N 1
ATOM 2987 C CA . LEU B 1 167 ? 5.914 7.641 -6.262 1 98.25 167 LEU B CA 1
ATOM 2988 C C . LEU B 1 167 ? 4.73 8.156 -5.453 1 98.25 167 LEU B C 1
ATOM 2990 O O . LEU B 1 167 ? 4.574 9.367 -5.27 1 98.25 167 LEU B O 1
ATOM 2994 N N . GLY B 1 168 ? 3.959 7.273 -4.961 1 97.5 168 GLY B N 1
ATOM 2995 C CA . GLY B 1 168 ? 2.721 7.641 -4.289 1 97.5 168 GLY B CA 1
ATOM 2996 C C . GLY B 1 168 ? 2.861 7.719 -2.781 1 97.5 168 GLY B C 1
ATOM 2997 O O . GLY B 1 168 ? 1.87 7.891 -2.068 1 97.5 168 GLY B O 1
ATOM 2998 N N . GLU B 1 169 ? 4.074 7.582 -2.271 1 98 169 GLU B N 1
ATOM 2999 C CA . GLU B 1 169 ? 4.25 7.594 -0.822 1 98 169 GLU B CA 1
ATOM 3000 C C . GLU B 1 169 ? 3.873 8.953 -0.231 1 98 169 GLU B C 1
ATOM 3002 O O . GLU B 1 169 ? 4.184 9.992 -0.812 1 98 169 GLU B O 1
ATOM 3007 N N . PHE B 1 170 ? 3.16 8.969 0.907 1 98.38 170 PHE B N 1
ATOM 3008 C CA . PHE B 1 170 ? 2.664 10.195 1.516 1 98.38 170 PHE B CA 1
ATOM 3009 C C . PHE B 1 170 ? 2.979 10.227 3.008 1 98.38 170 PHE B C 1
ATOM 3011 O O . PHE B 1 170 ? 3.783 11.039 3.461 1 98.38 170 PHE B O 1
ATOM 3018 N N . GLY B 1 171 ? 2.461 9.312 3.74 1 97.5 171 GLY B N 1
ATOM 3019 C CA . GLY B 1 171 ? 2.453 9.398 5.191 1 97.5 171 GLY B CA 1
ATOM 3020 C C . GLY B 1 171 ? 3.844 9.398 5.797 1 97.5 171 GLY B C 1
ATOM 3021 O O . GLY B 1 171 ? 4.176 10.258 6.609 1 97.5 171 GLY B O 1
ATOM 3022 N N . ALA B 1 172 ? 4.641 8.422 5.441 1 98.19 172 ALA B N 1
ATOM 3023 C CA . ALA B 1 172 ? 6 8.344 5.973 1 98.19 172 ALA B CA 1
ATOM 3024 C C . ALA B 1 172 ? 6.828 9.555 5.551 1 98.19 172 ALA B C 1
ATOM 3026 O O . ALA B 1 172 ? 7.59 10.102 6.348 1 98.19 172 ALA B O 1
ATOM 3027 N N . THR B 1 173 ? 6.59 9.977 4.352 1 98 173 THR B N 1
ATOM 3028 C CA . THR B 1 173 ? 7.312 11.125 3.818 1 98 173 THR B CA 1
ATOM 3029 C C . THR B 1 173 ? 6.926 12.398 4.562 1 98 173 THR B C 1
ATOM 3031 O O . THR B 1 173 ? 7.793 13.188 4.945 1 98 173 THR B O 1
ATOM 3034 N N . LEU B 1 174 ? 5.684 12.57 4.746 1 97.12 174 LEU B N 1
ATOM 3035 C CA . LEU B 1 174 ? 5.195 13.75 5.453 1 97.12 174 LEU B CA 1
ATOM 3036 C C . LEU B 1 174 ? 5.816 13.852 6.84 1 97.12 174 LEU B C 1
ATOM 3038 O O . LEU B 1 174 ? 6.262 14.93 7.25 1 97.12 174 LEU B O 1
ATOM 3042 N N . MET B 1 175 ? 5.875 12.75 7.508 1 96.31 175 MET B N 1
ATOM 3043 C CA . MET B 1 175 ? 6.344 12.75 8.891 1 96.31 175 MET B CA 1
ATOM 3044 C C . MET B 1 175 ? 7.867 12.852 8.953 1 96.31 175 MET B C 1
ATOM 3046 O O . MET B 1 175 ? 8.414 13.562 9.797 1 96.31 175 MET B O 1
ATOM 3050 N N . PHE B 1 176 ? 8.555 12.219 8.055 1 96.88 176 PHE B N 1
ATOM 3051 C CA . PHE B 1 176 ? 10 12.031 8.141 1 96.88 176 PHE B CA 1
ATOM 3052 C C . PHE B 1 176 ? 10.734 13.094 7.336 1 96.88 176 PHE B C 1
ATOM 3054 O O . PHE B 1 176 ? 11.703 13.688 7.82 1 96.88 176 PHE B O 1
ATOM 3061 N N . ALA B 1 177 ? 10.289 13.383 6.156 1 97 177 ALA B N 1
ATOM 3062 C CA . ALA B 1 177 ? 10.922 14.375 5.297 1 97 177 ALA B CA 1
ATOM 3063 C C . ALA B 1 177 ? 10.25 15.742 5.441 1 97 177 ALA B C 1
ATOM 3065 O O . ALA B 1 177 ? 10.852 16.766 5.125 1 97 177 ALA B O 1
ATOM 3066 N N . GLY B 1 178 ? 9.016 15.742 5.844 1 95.81 178 GLY B N 1
ATOM 3067 C CA . GLY B 1 178 ? 8.273 16.984 5.926 1 95.81 178 GLY B CA 1
ATOM 3068 C C . GLY B 1 178 ? 7.742 17.453 4.582 1 95.81 178 GLY B C 1
ATOM 3069 O O . GLY B 1 178 ? 7.742 16.688 3.609 1 95.81 178 GLY B O 1
ATOM 3070 N N . ASN B 1 179 ? 7.156 18.547 4.641 1 96.56 179 ASN B N 1
ATOM 3071 C CA . ASN B 1 179 ? 6.559 19.172 3.469 1 96.56 179 ASN B CA 1
ATOM 3072 C C . ASN B 1 179 ? 7.062 20.594 3.27 1 96.56 179 ASN B C 1
ATOM 3074 O O . ASN B 1 179 ? 6.359 21.547 3.578 1 96.56 179 ASN B O 1
ATOM 3078 N N . ILE B 1 180 ? 8.25 20.688 2.723 1 96.38 180 ILE B N 1
ATOM 3079 C CA . ILE B 1 180 ? 8.898 21.969 2.494 1 96.38 180 ILE B CA 1
ATOM 3080 C C . ILE B 1 180 ? 8.938 22.281 0.997 1 96.38 180 ILE B C 1
ATOM 3082 O O . ILE B 1 180 ? 9.656 21.609 0.245 1 96.38 180 ILE B O 1
ATOM 3086 N N . PRO B 1 181 ? 8.219 23.297 0.618 1 94.94 181 PRO B N 1
ATOM 3087 C CA . PRO B 1 181 ? 8.203 23.641 -0.808 1 94.94 181 PRO B CA 1
ATOM 3088 C C . PRO B 1 181 ? 9.602 23.812 -1.387 1 94.94 181 PRO B C 1
ATOM 3090 O O . PRO B 1 181 ? 10.438 24.5 -0.796 1 94.94 181 PRO B O 1
ATOM 3093 N N . GLY B 1 182 ? 9.844 23.125 -2.455 1 93.94 182 GLY B N 1
ATOM 3094 C CA . GLY B 1 182 ? 11.109 23.25 -3.152 1 93.94 182 GLY B CA 1
ATOM 3095 C C . GLY B 1 182 ? 12.188 22.328 -2.604 1 93.94 182 GLY B C 1
ATOM 3096 O O . GLY B 1 182 ? 13.266 22.203 -3.193 1 93.94 182 GLY B O 1
ATOM 3097 N N . VAL B 1 183 ? 11.891 21.672 -1.525 1 95.88 183 VAL B N 1
ATOM 3098 C CA . VAL B 1 183 ? 12.922 20.844 -0.9 1 95.88 183 VAL B CA 1
ATOM 3099 C C . VAL B 1 183 ? 12.406 19.422 -0.699 1 95.88 183 VAL B C 1
ATOM 3101 O O . VAL B 1 183 ? 12.984 18.469 -1.23 1 95.88 183 VAL B O 1
ATOM 3104 N N . THR B 1 184 ? 11.305 19.312 0.013 1 97.88 184 THR B N 1
ATOM 3105 C CA . THR B 1 184 ? 10.844 17.969 0.338 1 97.88 184 THR B CA 1
ATOM 3106 C C . THR B 1 184 ? 9.383 17.781 -0.072 1 97.88 184 THR B C 1
ATOM 3108 O O . THR B 1 184 ? 8.805 16.719 0.136 1 97.88 184 THR B O 1
ATOM 3111 N N . GLN B 1 185 ? 8.773 18.766 -0.698 1 98.12 185 GLN B N 1
ATOM 3112 C CA . GLN B 1 185 ? 7.367 18.656 -1.077 1 98.12 185 GLN B CA 1
ATOM 3113 C C . GLN B 1 185 ? 7.199 17.812 -2.336 1 98.12 185 GLN B C 1
ATOM 3115 O O . GLN B 1 185 ? 7.527 18.266 -3.438 1 98.12 185 GLN B O 1
ATOM 3120 N N . THR B 1 186 ? 6.625 16.625 -2.115 1 98.31 186 THR B N 1
ATOM 3121 C CA . THR B 1 186 ? 6.301 15.734 -3.217 1 98.31 186 THR B CA 1
ATOM 3122 C C . THR B 1 186 ? 4.871 15.969 -3.699 1 98.31 186 THR B C 1
ATOM 3124 O O . THR B 1 186 ? 4.121 16.734 -3.092 1 98.31 186 THR B O 1
ATOM 3127 N N . ILE B 1 187 ? 4.504 15.32 -4.77 1 98.31 187 ILE B N 1
ATOM 3128 C CA . ILE B 1 187 ? 3.176 15.492 -5.348 1 98.31 187 ILE B CA 1
ATOM 3129 C C . ILE B 1 187 ? 2.111 15.133 -4.316 1 98.31 187 ILE B C 1
ATOM 3131 O O . ILE B 1 187 ? 1.192 15.914 -4.062 1 98.31 187 ILE B O 1
ATOM 3135 N N . PRO B 1 188 ? 2.254 14.008 -3.602 1 98.44 188 PRO B N 1
ATOM 3136 C CA . PRO B 1 188 ? 1.21 13.648 -2.643 1 98.44 188 PRO B CA 1
ATOM 3137 C C . PRO B 1 188 ? 1.069 14.664 -1.511 1 98.44 188 PRO B C 1
ATOM 3139 O O . PRO B 1 188 ? -0.049 15.008 -1.122 1 98.44 188 PRO B O 1
ATOM 3142 N N . THR B 1 189 ? 2.193 15.172 -1.001 1 97.88 189 THR B N 1
ATOM 3143 C CA . THR B 1 189 ? 2.1 16.141 0.083 1 97.88 189 THR B CA 1
ATOM 3144 C C . THR B 1 189 ? 1.599 17.484 -0.438 1 97.88 189 THR B C 1
ATOM 3146 O O . THR B 1 189 ? 0.902 18.219 0.274 1 97.88 189 THR B O 1
ATOM 3149 N N . ALA B 1 190 ? 1.898 17.812 -1.675 1 97.88 190 ALA B N 1
ATOM 3150 C CA . ALA B 1 190 ? 1.405 19.031 -2.291 1 97.88 190 ALA B CA 1
ATOM 3151 C C . ALA B 1 190 ? -0.111 19 -2.457 1 97.88 190 ALA B C 1
ATOM 3153 O O . ALA B 1 190 ? -0.792 20 -2.229 1 97.88 190 ALA B O 1
ATOM 3154 N N . ILE B 1 191 ? -0.612 17.859 -2.854 1 97.94 191 ILE B N 1
ATOM 3155 C CA . ILE B 1 191 ? -2.053 17.688 -3.014 1 97.94 191 ILE B CA 1
ATOM 3156 C C . ILE B 1 191 ? -2.75 17.922 -1.674 1 97.94 191 ILE B C 1
ATOM 3158 O O . ILE B 1 191 ? -3.775 18.594 -1.608 1 97.94 191 ILE B O 1
ATOM 3162 N N . TYR B 1 192 ? -2.188 17.375 -0.696 1 96.81 192 TYR B N 1
ATOM 3163 C CA . TYR B 1 192 ? -2.736 17.531 0.646 1 96.81 192 TYR B CA 1
ATOM 3164 C C . TYR B 1 192 ? -2.797 19 1.053 1 96.81 192 TYR B C 1
ATOM 3166 O O . TYR B 1 192 ? -3.832 19.469 1.519 1 96.81 192 TYR B O 1
ATOM 3174 N N . VAL B 1 193 ? -1.755 19.688 0.843 1 95.69 193 VAL B N 1
ATOM 3175 C CA . VAL B 1 193 ? -1.674 21.094 1.224 1 95.69 193 VAL B CA 1
ATOM 3176 C C . VAL B 1 193 ? -2.588 21.938 0.328 1 95.69 193 VAL B C 1
ATOM 3178 O O . VAL B 1 193 ? -3.238 22.875 0.794 1 95.69 193 VAL B O 1
ATOM 3181 N N . ALA B 1 194 ? -2.604 21.625 -0.928 1 95.19 194 ALA B N 1
ATOM 3182 C CA . ALA B 1 194 ? -3.449 22.359 -1.866 1 95.19 194 ALA B CA 1
ATOM 3183 C C . ALA B 1 194 ? -4.922 22.234 -1.49 1 95.19 194 ALA B C 1
ATOM 3185 O O . ALA B 1 194 ? -5.676 23.203 -1.571 1 95.19 194 ALA B O 1
ATOM 3186 N N . LEU B 1 195 ? -5.32 21.062 -1.109 1 92.56 195 LEU B N 1
ATOM 3187 C CA . LEU B 1 195 ? -6.695 20.859 -0.666 1 92.56 195 LEU B CA 1
ATOM 3188 C C . LEU B 1 195 ? -6.977 21.672 0.597 1 92.56 195 LEU B C 1
ATOM 3190 O O . LEU B 1 195 ? -8.023 22.328 0.702 1 92.56 195 LEU B O 1
ATOM 3194 N N . ASP B 1 196 ? -6.047 21.625 1.471 1 90.31 196 ASP B N 1
ATOM 3195 C CA . ASP B 1 196 ? -6.199 22.312 2.748 1 90.31 196 ASP B CA 1
ATOM 3196 C C . ASP B 1 196 ? -6.277 23.828 2.549 1 90.31 196 ASP B C 1
ATOM 3198 O O . ASP B 1 196 ? -7.004 24.516 3.264 1 90.31 196 ASP B O 1
ATOM 3202 N N . SER B 1 197 ? -5.613 24.328 1.579 1 93.38 197 SER B N 1
ATOM 3203 C CA . SER B 1 197 ? -5.562 25.766 1.326 1 93.38 197 SER B CA 1
ATOM 3204 C C . SER B 1 197 ? -6.648 26.188 0.34 1 93.38 197 SER B C 1
ATOM 3206 O O . SER B 1 197 ? -6.812 27.375 0.067 1 93.38 197 SER B O 1
ATOM 3208 N N . GLY B 1 198 ? -7.266 25.25 -0.289 1 92 198 GLY B N 1
ATOM 3209 C CA . GLY B 1 198 ? -8.359 25.562 -1.197 1 92 198 GLY B CA 1
ATOM 3210 C C . GLY B 1 198 ? -7.898 25.812 -2.621 1 92 198 GLY B C 1
ATOM 3211 O O . GLY B 1 198 ? -8.656 26.328 -3.441 1 92 198 GLY B O 1
ATOM 3212 N N . ASP B 1 199 ? -6.645 25.578 -2.924 1 94.12 199 ASP B N 1
ATOM 3213 C CA . ASP B 1 199 ? -6.16 25.719 -4.293 1 94.12 199 ASP B CA 1
ATOM 3214 C C . ASP B 1 199 ? -6.527 24.484 -5.129 1 94.12 199 ASP B C 1
ATOM 3216 O O . ASP B 1 199 ? -5.668 23.672 -5.445 1 94.12 199 ASP B O 1
ATOM 3220 N N . MET B 1 200 ? -7.707 24.5 -5.613 1 93.75 200 MET B N 1
ATOM 3221 C CA . MET B 1 200 ? -8.273 23.328 -6.27 1 93.75 200 MET B CA 1
ATOM 3222 C C . MET B 1 200 ? -7.68 23.141 -7.66 1 93.75 200 MET B C 1
ATOM 3224 O O . MET B 1 200 ? -7.551 22.016 -8.141 1 93.75 200 MET B O 1
ATOM 3228 N N . THR B 1 201 ? -7.301 24.156 -8.258 1 94.62 201 THR B N 1
ATOM 3229 C CA . THR B 1 201 ? -6.73 24.062 -9.602 1 94.62 201 THR B CA 1
ATOM 3230 C C . THR B 1 201 ? -5.422 23.281 -9.57 1 94.62 201 THR B C 1
ATOM 3232 O O . THR B 1 201 ? -5.254 22.312 -10.32 1 94.62 201 THR B O 1
ATOM 3235 N N . LEU B 1 202 ? -4.551 23.672 -8.68 1 94.44 202 LEU B N 1
ATOM 3236 C CA . LEU B 1 202 ? -3.279 22.969 -8.562 1 94.44 202 LEU B CA 1
ATOM 3237 C C . LEU B 1 202 ? -3.494 21.531 -8.102 1 94.44 202 LEU B C 1
ATOM 3239 O O . LEU B 1 202 ? -2.828 20.609 -8.578 1 94.44 202 LEU B O 1
ATOM 3243 N N . ALA B 1 203 ? -4.414 21.344 -7.191 1 96.56 203 ALA B N 1
ATOM 3244 C CA . ALA B 1 203 ? -4.723 20 -6.699 1 96.56 203 ALA B CA 1
ATOM 3245 C C . ALA B 1 203 ? -5.145 19.094 -7.84 1 96.56 203 ALA B C 1
ATOM 3247 O O . ALA B 1 203 ? -4.605 17.984 -7.996 1 96.56 203 ALA B O 1
ATOM 3248 N N . TRP B 1 204 ? -6.031 19.578 -8.734 1 96.62 204 TRP B N 1
ATOM 3249 C CA . TRP B 1 204 ? -6.512 18.781 -9.859 1 96.62 204 TRP B CA 1
ATOM 3250 C C . TRP B 1 204 ? -5.383 18.484 -10.844 1 96.62 204 TRP B C 1
ATOM 3252 O O . TRP B 1 204 ? -5.309 17.391 -11.398 1 96.62 204 TRP B O 1
ATOM 3262 N N . CYS B 1 205 ? -4.543 19.438 -10.992 1 97.06 205 CYS B N 1
ATOM 3263 C CA . CYS B 1 205 ? -3.438 19.234 -11.93 1 97.06 205 CYS B CA 1
ATOM 3264 C C . CYS B 1 205 ? -2.488 18.156 -11.43 1 97.06 205 CYS B C 1
ATOM 3266 O O . CYS B 1 205 ? -2.086 17.281 -12.195 1 97.06 205 CYS B O 1
ATOM 3268 N N . TRP B 1 206 ? -2.129 18.203 -10.172 1 97.81 206 TRP B N 1
ATOM 3269 C CA . TRP B 1 206 ? -1.228 17.203 -9.617 1 97.81 206 TRP B CA 1
ATOM 3270 C C . TRP B 1 206 ? -1.897 15.828 -9.562 1 97.81 206 TRP B C 1
ATOM 3272 O O . TRP B 1 206 ? -1.272 14.812 -9.875 1 97.81 206 TRP B O 1
ATOM 3282 N N . VAL B 1 207 ? -3.188 15.805 -9.195 1 98.06 207 VAL B N 1
ATOM 3283 C CA . VAL B 1 207 ? -3.936 14.555 -9.148 1 98.06 207 VAL B CA 1
ATOM 3284 C C . VAL B 1 207 ? -4.004 13.938 -10.547 1 98.06 207 VAL B C 1
ATOM 3286 O O . VAL B 1 207 ? -3.727 12.75 -10.727 1 98.06 207 VAL B O 1
ATOM 3289 N N . GLY B 1 208 ? -4.316 14.781 -11.508 1 97.94 208 GLY B N 1
ATOM 3290 C CA . GLY B 1 208 ? -4.352 14.305 -12.883 1 97.94 208 GLY B CA 1
ATOM 3291 C C . GLY B 1 208 ? -3.02 13.758 -13.359 1 97.94 208 GLY B C 1
ATOM 3292 O O . GLY B 1 208 ? -2.967 12.719 -14.023 1 97.94 208 GLY B O 1
ATOM 3293 N N . THR B 1 209 ? -1.99 14.422 -12.984 1 97.56 209 THR B N 1
ATOM 3294 C CA . THR B 1 209 ? -0.649 14.031 -13.414 1 97.56 209 THR B CA 1
ATOM 3295 C C . THR B 1 209 ? -0.267 12.68 -12.828 1 97.56 209 THR B C 1
ATOM 3297 O O . THR B 1 209 ? 0.147 11.773 -13.555 1 97.56 209 THR B O 1
ATOM 3300 N N . ILE B 1 210 ? -0.457 12.523 -11.578 1 97.38 210 ILE B N 1
ATOM 3301 C CA . ILE B 1 210 ? 0.01 11.305 -10.922 1 97.38 210 ILE B CA 1
ATOM 3302 C C . ILE B 1 210 ? -0.891 10.133 -11.305 1 97.38 210 ILE B C 1
ATOM 3304 O O . ILE B 1 210 ? -0.424 9 -11.43 1 97.38 210 ILE B O 1
ATOM 3308 N N . ILE B 1 211 ? -2.205 10.352 -11.531 1 97.31 211 ILE B N 1
ATOM 3309 C CA . ILE B 1 211 ? -3.1 9.297 -12 1 97.31 211 ILE B CA 1
ATOM 3310 C C . ILE B 1 211 ? -2.668 8.836 -13.391 1 97.31 211 ILE B C 1
ATOM 3312 O O . ILE B 1 211 ? -2.613 7.629 -13.656 1 97.31 211 ILE B O 1
ATOM 3316 N N . LEU B 1 212 ? -2.342 9.758 -14.227 1 97.31 212 LEU B N 1
ATOM 3317 C CA . LEU B 1 212 ? -1.926 9.43 -15.586 1 97.31 212 LEU B CA 1
ATOM 3318 C C . LEU B 1 212 ? -0.658 8.578 -15.57 1 97.31 212 LEU B C 1
ATOM 3320 O O . LEU B 1 212 ? -0.594 7.539 -16.234 1 97.31 212 LEU B O 1
ATOM 3324 N N . ILE B 1 213 ? 0.306 8.984 -14.789 1 96.81 213 ILE B N 1
ATOM 3325 C CA . ILE B 1 213 ? 1.571 8.258 -14.719 1 96.81 213 ILE B CA 1
ATOM 3326 C C . ILE B 1 213 ? 1.336 6.863 -14.148 1 96.81 213 ILE B C 1
ATOM 3328 O O . ILE B 1 213 ? 1.756 5.863 -14.734 1 96.81 213 ILE B O 1
ATOM 3332 N N . SER B 1 214 ? 0.616 6.797 -13.023 1 96.69 214 SER B N 1
ATOM 3333 C CA . SER B 1 214 ? 0.385 5.52 -12.359 1 96.69 214 SER B CA 1
ATOM 3334 C C . SER B 1 214 ? -0.459 4.59 -13.219 1 96.69 214 SER B C 1
ATOM 3336 O O . SER B 1 214 ? -0.188 3.389 -13.297 1 96.69 214 SER B O 1
ATOM 3338 N N . PHE B 1 215 ? -1.462 5.148 -13.883 1 96.31 215 PHE B N 1
ATOM 3339 C CA . PHE B 1 215 ? -2.334 4.348 -14.734 1 96.31 215 PHE B CA 1
ATOM 3340 C C . PHE B 1 215 ? -1.561 3.771 -15.914 1 96.31 215 PHE B C 1
ATOM 3342 O O . PHE B 1 215 ? -1.672 2.582 -16.219 1 96.31 215 PHE B O 1
ATOM 3349 N N . MET B 1 216 ? -0.79 4.562 -16.547 1 96.62 216 MET B N 1
ATOM 3350 C CA . MET B 1 216 ? -0.015 4.113 -17.688 1 96.62 216 MET B CA 1
ATOM 3351 C C . MET B 1 216 ? 0.959 3.01 -17.297 1 96.62 216 MET B C 1
ATOM 3353 O O . MET B 1 216 ? 1.078 1.999 -17.984 1 96.62 216 MET B O 1
ATOM 3357 N N . MET B 1 217 ? 1.574 3.188 -16.203 1 95.94 217 MET B N 1
ATOM 3358 C CA . MET B 1 217 ? 2.545 2.199 -15.742 1 95.94 217 MET B CA 1
ATOM 3359 C C . MET B 1 217 ? 1.854 0.897 -15.352 1 95.94 217 MET B C 1
ATOM 3361 O O . MET B 1 217 ? 2.297 -0.186 -15.742 1 95.94 217 MET B O 1
ATOM 3365 N N . LEU B 1 218 ? 0.779 1.009 -14.672 1 94.81 218 LEU B N 1
ATOM 3366 C CA . LEU B 1 218 ? 0.049 -0.181 -14.25 1 94.81 218 LEU B CA 1
ATOM 3367 C C . LEU B 1 218 ? -0.583 -0.884 -15.445 1 94.81 218 LEU B C 1
ATOM 3369 O O . LEU B 1 218 ? -0.674 -2.113 -15.469 1 94.81 218 LEU B O 1
ATOM 3373 N N . TRP B 1 219 ? -1.011 -0.099 -16.375 1 94.56 219 TRP B N 1
ATOM 3374 C CA . TRP B 1 219 ? -1.613 -0.651 -17.578 1 94.56 219 TRP B CA 1
ATOM 3375 C C . TRP B 1 219 ? -0.605 -1.492 -18.359 1 94.56 219 TRP B C 1
ATOM 3377 O O . TRP B 1 219 ? -0.955 -2.537 -18.906 1 94.56 219 TRP B O 1
ATOM 3387 N N . MET B 1 220 ? 0.59 -1.092 -18.297 1 94 220 MET B N 1
ATOM 3388 C CA . MET B 1 220 ? 1.648 -1.855 -18.953 1 94 220 MET B CA 1
ATOM 3389 C C . MET B 1 220 ? 1.828 -3.217 -18.297 1 94 220 MET B C 1
ATOM 3391 O O . MET B 1 220 ? 2.041 -4.223 -18.969 1 94 220 MET B O 1
ATOM 3395 N N . VAL B 1 221 ? 1.675 -3.211 -17.031 1 93.12 221 VAL B N 1
ATOM 3396 C CA . VAL B 1 221 ? 1.811 -4.453 -16.281 1 93.12 221 VAL B CA 1
ATOM 3397 C C . VAL B 1 221 ? 0.665 -5.398 -16.625 1 93.12 221 VAL B C 1
ATOM 3399 O O . VAL B 1 221 ? 0.889 -6.578 -16.906 1 93.12 221 VAL B O 1
ATOM 3402 N N . GLN B 1 222 ? -0.542 -4.84 -16.688 1 92.25 222 GLN B N 1
ATOM 3403 C CA . GLN B 1 222 ? -1.717 -5.668 -16.938 1 92.25 222 GLN B CA 1
ATOM 3404 C C . GLN B 1 222 ? -1.731 -6.18 -18.375 1 92.25 222 GLN B C 1
ATOM 3406 O O . GLN B 1 222 ? -2.188 -7.297 -18.641 1 92.25 222 GLN B O 1
ATOM 3411 N N . ARG B 1 223 ? -1.191 -5.453 -19.328 1 90.38 223 ARG B N 1
ATOM 3412 C CA . ARG B 1 223 ? -1.154 -5.844 -20.734 1 90.38 223 ARG B CA 1
ATOM 3413 C C . ARG B 1 223 ? -0.16 -6.977 -20.969 1 90.38 223 ARG B C 1
ATOM 3415 O O . ARG B 1 223 ? -0.41 -7.879 -21.766 1 90.38 223 ARG B O 1
ATOM 3422 N N . LYS B 1 224 ? 0.834 -6.938 -20.203 1 86.62 224 LYS B N 1
ATOM 3423 C CA . LYS B 1 224 ? 1.863 -7.961 -20.375 1 86.62 224 LYS B CA 1
ATOM 3424 C C . LYS B 1 224 ? 1.426 -9.281 -19.75 1 86.62 224 LYS B C 1
ATOM 3426 O O . LYS B 1 224 ? 1.905 -10.352 -20.141 1 86.62 224 LYS B O 1
ATOM 3431 N N . SER B 1 225 ? 0.59 -9.164 -18.734 1 79.88 225 SER B N 1
ATOM 3432 C CA . SER B 1 225 ? 0.122 -10.367 -18.062 1 79.88 225 SER B CA 1
ATOM 3433 C C . SER B 1 225 ? -0.898 -11.117 -18.922 1 79.88 225 SER B C 1
ATOM 3435 O O . SER B 1 225 ? -1.219 -12.273 -18.641 1 79.88 225 SER B O 1
ATOM 3437 N N . HIS B 1 226 ? -1.438 -10.469 -20.016 1 71.88 226 HIS B N 1
ATOM 3438 C CA . HIS B 1 226 ? -2.404 -11.109 -20.906 1 71.88 226 HIS B CA 1
ATOM 3439 C C . HIS B 1 226 ? -1.822 -11.312 -22.297 1 71.88 226 HIS B C 1
ATOM 3441 O O . HIS B 1 226 ? -1.082 -10.461 -22.797 1 71.88 226 HIS B O 1
#

Solvent-accessible surface area (backbone atoms only — not comparable to full-atom values): 21504 Å² total; per-residue (Å²): 112,66,60,56,52,47,48,48,50,46,50,62,59,45,46,20,50,54,47,27,51,52,32,18,50,55,17,34,54,52,22,51,53,53,11,42,51,51,8,59,65,50,37,81,60,83,58,95,56,48,36,57,55,52,30,62,59,40,40,48,62,34,46,20,38,40,50,54,12,50,51,48,39,59,50,39,24,77,84,21,74,54,13,40,52,42,24,70,73,68,73,42,66,50,59,56,26,51,64,28,33,19,50,38,19,23,56,49,17,24,31,47,21,21,50,25,22,18,53,27,51,50,69,51,62,63,66,62,56,49,52,43,43,73,72,65,46,48,72,66,52,42,40,67,70,44,52,47,62,75,19,39,69,34,40,52,43,16,47,48,52,17,32,31,30,19,50,19,47,37,47,19,24,47,66,29,8,30,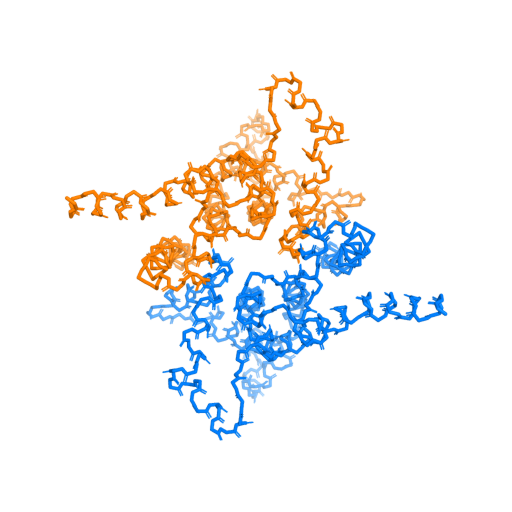74,37,85,90,61,30,23,25,48,35,52,45,37,50,49,22,58,74,70,61,42,56,66,61,26,51,52,51,46,52,49,53,49,51,54,45,47,54,52,44,33,52,44,39,47,69,76,98,111,64,61,58,53,49,48,48,49,46,51,63,60,45,44,21,50,54,46,27,51,51,32,17,51,55,17,33,54,52,21,51,54,53,11,41,51,51,8,61,65,51,35,81,60,81,58,94,58,48,37,58,53,52,30,63,58,40,39,48,63,33,45,20,40,39,50,54,13,49,52,48,38,58,51,40,24,76,87,21,74,58,12,40,52,41,24,72,73,69,74,44,67,51,60,55,27,52,63,27,33,20,50,38,20,22,56,48,16,26,30,49,21,22,50,25,22,18,53,28,52,52,68,52,62,63,67,61,57,48,52,44,43,72,73,66,46,48,72,66,52,41,38,68,71,44,51,47,62,75,19,40,69,36,40,50,43,14,47,49,54,18,32,30,30,18,49,20,46,37,47,19,26,46,67,28,8,30,75,37,84,89,62,29,25,25,48,34,50,44,36,50,49,22,58,74,71,62,41,56,68,62,25,50,52,51,44,51,50,52,48,52,54,47,46,55,52,44,33,53,44,38,47,67,76,97

Foldseek 3Di:
DVVVVVVCVVCQLCLQVVLLLVLLVLLLVVLLVVLLVLLLVLLPDDDDCSVVVLCVLQVLQPDDLQVVLVVLCVCQPCPHPNVVVCCVVPVDGPFQASVQLSVSLNSNLNNLLNVLNSVLQNVDDPVQLVVVVVVPDDPVRSCVPPRCVSSVLSNLLSSLSSSLSSSQDDNSLCNGNNDDPNGRNHLNNSLVVCVVVVVVVSNVSSVVVSCVSSVVSNVVSVVVVD/DVVVVVVCVVCQLCLQVVLLLVLLVLLLVVLLVVLLVLLLVLLPDDDDCSVVVLCVLQVLQPDDLQVVLVVCCQCQPCPHPNVVVCCVVPVDGPFQASVQLSVSLNSNLNNLLNVLNSVLQNVDDPVQLVVCVVVPDDPVRSCVPPRCVSSVLSNLLSSLSSSLSSSQDDNSLCNGNNDDPNGRNHLNNSLVVCVVVVVVVSNVSSVVVSCVSSVVSNVVSVVVVD

InterPro domains:
  IPR000515 ABC transporter type 1, transmembrane domain MetI-like [PF00528] (34-221)
  IPR000515 ABC transporter type 1, transmembrane domain MetI-like [PS50928] (17-219)
  IPR000515 ABC transporter type 1, transmembrane domain MetI-like [cd06261] (20-203)
  IPR011867 Molybdenum transport system permease protein ModB [TIGR02141] (19-222)
  IPR035906 MetI-like superfamily [G3DSA:1.10.3720.10] (2-225)
  IPR035906 MetI-like superfamily [SSF161098] (8-223)

Nearest PDB structures (foldseek):
  3d31-assembly1_C  TM=8.763E-01  e=2.195E-11  unclassified
  2onk-assembly2_I  TM=8.245E-01  e=1.254E-10  Archaeoglobus fulgidus
  8zx1-assembly1_B  TM=7.920E-01  e=3.815E-08  Escherichia coli
  8ja7-assembly1_A  TM=8.456E-01  e=4.071E-07  Mycobacterium tuberculosis H37Rv
  7ahh-assembly1_A  TM=8.254E-01  e=1.084E-04  Lactococcus lactis subsp. lactis

Radius of gyration: 23.14 Å; Cα contacts (8 Å, |Δi|>4): 702; chains: 2; bounding box: 62×75×65 Å

Secondary structure (DSSP, 8-state):
-HHHHHHHHHHHHHHHHHHHHHHHHHHHHHHHHHHHHHHHHHHS---TTHHHHHHHHHHHHHS-HHHHHHHHHHHHSTTSHHHHHHHHHHSS-STTSHHHHHHHHHHHHHHHHHHHHHHHHHTS-HHHHHHHHHTT--HHHHIIIIIHHHTHHHHHHHHHHHHHHHHT--HHHHHHT---TTTT--HHHHHHHHHHHT-HHHHHHHHHHHHHHHHHHHHHHHHHT-/-HHHHHHHHHHHHHHHHHHHHHHHHHHHHHHHHHHHHHHHHHHS---TTHHHHHHHHHHHHHS-HHHHHHHHHHHHSTTSHHHHHHHHHHSS-STTSHHHHHHHHHHHHHHHHHHHHHHHHHTS-HHHHHHHHHTT--HHHHIIIIIHHHTHHHHHHHHHHHHHHHHT--HHHHHHT---TTTT--HHHHHHHHHHHT-HHHHHHHHHHHHHHHHHHHHHHHHHH-

Organism: NCBI:txid1402861

pLDDT: mean 93.73, std 8.75, range [48.88, 98.88]